Protein AF-A0A950WSG2-F1 (afdb_monomer)

Foldseek 3Di:
DDDDDDDDDDDDDDDDDDDDDDDDDDDDDDDDDDDDDDDDPDDDLPDDDPADWQKWWFQFWDDDPHATLAGGATDTFGFLFEEEEAEPFSLNPVVVVCQLLVVGATPDTFMDGPNHTCRVPHNVVSLVSQEFEDDPDQDFDQAAFLLVSLLVLLVVVDDDDPVCVVVVPPVVVVVSVVSSVLSCVLCVLLPNNVRRGPGNNVDDPLVSLSSSVSSRCSSLGQEYEAEASVPPDDLVSLVVVLVSVVSCCVPSSHTYYYYHPQLLSCLVRGSKYFYGYSNYTPDIGHSVCLVPDVSNVCSQQPDVVLVVVLVVVLVVPPPPPPPFAWFKWWFQFWFDDPPRTQAGGATDTFGFLFAEEEEEAVSLCLLVVVCQLLLNGATPDTFIDGSNHTCRPPHSLVVLLVFEFEQAPPDQADQQDFLQVLLLLLQPSDPDPVLSVVLLVVLCVLVVVCVVGRGPRLNPDDPLVNLSSSVSSRSSSVHSEYEYHASPPPDHPVSSVSSLVSVVCCSVVPSRTYYYYYLRLSSSLSRGQWYWYGYSNYTPDTGGSSVVVVCCVRVVCSSPVSPPPPDDDD

Secondary structure (DSSP, 8-state):
----------------------------------------PPPPTTS---PPEEEEEEEEEEEETTEEEEEEEEEEEETT-EEEEE-STTSSHHHHHHHHHTSS--SEEEEEETTEE-TTS-HHHHHHTTEEE--SS----TTSBHHHHHHHHHGGG----HHHHHTT-HHHHHHHHHHHHHHHHHHHHTT-GGGTTSBGGGS-HHHHHHHHHHHHHHT--SEEEEESTTTTS-HHHHHHHHHHHHHHHHHH--EEEEE-S-HHHHHHH-SEEEEEETTEEEEEE-HHHHHT-HHHHHHHH--HHHHHHHHHHHHTTTTSGGGSPEEEEEEEEEEEETTEEEEEEEEEEEETT-EEEEEE-TTSSHHHHHHHHTTSS--SEEEEEETTEE-TTS-HHHHHHTTEEEE-TT----TTSBHHHHHHHHTTT-SSHHHHHHHHHHHHHHSGGGGGGTTSBGGGS-HHHHHHHHHHHHHHT--SEEEEE-SSTT--HHHHHHHHHHHHHHHHHH--EEEEEES-HHHHTTT-SEEEEEETTEEEEEEEHHHHHT-HHHHHHHHHTTTSSSS---

Solvent-accessible surface area (backbone atoms only — not comparable to full-atom values): 31860 Å² total; per-residue (Å²): 137,82,86,87,85,84,87,83,84,90,87,90,84,86,89,84,89,85,89,82,86,89,90,86,78,87,88,90,83,87,85,91,85,79,92,76,91,74,83,84,75,76,80,76,85,84,64,81,78,91,48,62,65,39,36,40,34,42,38,32,17,29,72,56,102,86,46,64,46,24,54,54,27,65,48,77,40,36,57,58,36,34,34,27,46,40,54,50,67,72,12,30,66,68,59,51,53,30,43,74,52,42,80,38,81,72,77,41,62,48,42,28,47,70,88,37,76,44,78,90,38,51,41,71,56,40,37,74,73,14,46,29,70,59,61,89,66,88,86,70,59,46,89,30,26,46,39,50,45,25,37,59,40,37,51,80,78,60,88,77,55,76,68,48,59,74,67,64,37,72,68,50,57,53,50,53,52,50,43,55,52,52,24,51,52,40,36,49,74,72,69,40,64,96,44,36,82,39,41,45,69,79,50,53,69,54,57,46,51,50,50,52,52,34,27,44,54,45,59,62,29,55,35,37,37,37,53,41,83,57,65,92,41,54,72,74,55,45,65,51,45,56,64,47,53,52,49,46,31,73,75,70,54,31,13,34,43,34,36,57,86,54,59,56,59,44,54,73,63,29,61,33,35,40,30,27,45,79,11,26,72,70,48,71,35,35,47,69,56,47,73,69,31,64,67,56,51,28,69,68,50,52,47,75,63,57,55,42,53,36,48,54,61,49,68,74,58,78,85,61,77,87,77,54,58,61,40,38,41,33,41,43,31,22,32,56,60,93,91,45,74,44,31,55,53,30,65,49,79,40,41,62,58,37,32,32,24,41,34,38,42,91,83,11,33,68,68,53,54,56,33,32,76,45,33,75,38,68,64,78,41,57,49,36,24,51,66,84,40,81,41,58,88,42,53,38,69,62,46,36,70,73,18,47,29,71,37,53,52,100,57,67,76,56,45,87,35,26,40,47,56,44,37,52,62,27,20,66,83,50,92,46,74,64,59,31,50,53,26,45,58,57,40,37,73,68,41,64,73,48,73,84,37,36,81,41,44,41,65,76,50,53,69,51,56,44,52,50,48,33,50,44,13,42,48,26,50,60,35,51,33,41,34,35,33,49,80,59,74,91,36,43,57,73,52,46,51,54,50,47,54,39,54,49,46,43,33,74,76,64,54,34,12,36,39,39,31,37,75,57,60,54,62,45,45,56,76,25,58,32,28,36,34,28,51,81,12,27,69,78,41,77,48,43,17,68,60,53,70,72,32,60,75,62,52,36,42,58,68,33,61,79,65,63,86,80,79,86,80,133

Radius of gyration: 30.45 Å; Cα contacts (8 Å, |Δi|>4): 981; chains: 1; bounding box: 107×86×87 Å

pLDDT: mean 79.24, std 19.7, range [24.45, 96.81]

Structure (mmCIF, N/CA/C/O backbone):
data_AF-A0A950WSG2-F1
#
_entry.id   AF-A0A950WSG2-F1
#
loop_
_atom_site.group_PDB
_atom_site.id
_atom_site.type_symbol
_atom_site.label_atom_id
_atom_site.label_alt_id
_atom_site.label_comp_id
_atom_site.label_asym_id
_atom_site.label_entity_id
_atom_site.label_seq_id
_atom_site.pdbx_PDB_ins_code
_atom_site.Cartn_x
_atom_site.Cartn_y
_atom_site.Cartn_z
_atom_site.occupancy
_atom_site.B_iso_or_equiv
_atom_site.auth_seq_id
_atom_site.auth_comp_id
_atom_site.auth_asym_id
_atom_site.auth_atom_id
_atom_site.pdbx_PDB_model_num
ATOM 1 N N . MET A 1 1 ? -53.687 54.768 -12.952 1.00 39.19 1 MET A N 1
ATOM 2 C CA . MET A 1 1 ? -53.987 53.794 -14.026 1.00 39.19 1 MET A CA 1
ATOM 3 C C . MET A 1 1 ? -54.012 52.422 -13.361 1.00 39.19 1 MET A C 1
ATOM 5 O O . MET A 1 1 ? -52.966 51.978 -12.924 1.00 39.19 1 MET A O 1
ATOM 9 N N . ALA A 1 2 ? -55.168 51.981 -12.851 1.00 35.16 2 ALA A N 1
ATOM 10 C CA . ALA A 1 2 ? -56.225 51.233 -13.563 1.00 35.16 2 ALA A CA 1
ATOM 11 C C . ALA A 1 2 ? -55.741 49.812 -13.920 1.00 35.16 2 ALA A C 1
ATOM 13 O O . ALA A 1 2 ? -54.869 49.676 -14.766 1.00 35.16 2 ALA A O 1
ATOM 14 N N . ALA A 1 3 ? -56.124 48.806 -13.121 1.00 33.28 3 ALA A N 1
ATOM 15 C CA . ALA A 1 3 ? -57.214 47.832 -13.372 1.00 33.28 3 ALA A CA 1
ATOM 16 C C . ALA A 1 3 ? -56.578 46.496 -13.825 1.00 33.28 3 ALA A C 1
ATOM 18 O O . ALA A 1 3 ? -55.647 46.523 -14.612 1.00 33.28 3 ALA A O 1
ATOM 19 N N . GLY A 1 4 ? -56.888 45.305 -13.311 1.00 30.70 4 GLY A N 1
ATOM 20 C CA . GLY A 1 4 ? -58.175 44.707 -12.952 1.00 30.70 4 GLY A CA 1
ATOM 21 C C . GLY A 1 4 ? -58.324 43.435 -13.809 1.00 30.70 4 GLY A C 1
ATOM 22 O O . GLY A 1 4 ? -58.035 43.494 -15.000 1.00 30.70 4 GLY A O 1
ATOM 23 N N . GLY A 1 5 ? -58.733 42.294 -13.241 1.00 30.83 5 GLY A N 1
ATOM 24 C CA . GLY A 1 5 ? -59.056 41.113 -14.059 1.00 30.83 5 GLY A CA 1
ATOM 25 C C . GLY A 1 5 ? -59.082 39.774 -13.325 1.00 30.83 5 GLY A C 1
ATOM 26 O O . GLY A 1 5 ? -58.052 39.129 -13.171 1.00 30.83 5 GLY A O 1
ATOM 27 N N . GLU A 1 6 ? -60.280 39.378 -12.899 1.00 33.91 6 GLU A N 1
ATOM 28 C CA . GLU A 1 6 ? -60.665 38.117 -12.256 1.00 33.91 6 GLU A CA 1
ATOM 29 C C . GLU A 1 6 ? -60.532 36.848 -13.127 1.00 33.91 6 GLU A C 1
ATOM 31 O O . GLU A 1 6 ? -60.462 36.885 -14.353 1.00 33.91 6 GLU A O 1
ATOM 36 N N . ALA A 1 7 ? -60.571 35.707 -12.429 1.00 37.44 7 ALA A N 1
ATOM 37 C CA . ALA A 1 7 ? -60.629 34.329 -12.924 1.00 37.44 7 ALA A CA 1
ATOM 38 C C . ALA A 1 7 ? -61.920 33.966 -13.694 1.00 37.44 7 ALA A C 1
ATOM 40 O O . ALA A 1 7 ? -62.913 34.689 -13.644 1.00 37.44 7 ALA A O 1
ATOM 41 N N . PRO A 1 8 ? -61.970 32.744 -14.270 1.00 40.94 8 PRO A N 1
ATOM 42 C CA . PRO A 1 8 ? -63.026 31.822 -13.824 1.00 40.94 8 PRO A CA 1
ATOM 43 C C . PRO A 1 8 ? -62.622 30.325 -13.732 1.00 40.94 8 PRO A C 1
ATOM 45 O O . PRO A 1 8 ? -61.916 29.776 -14.571 1.00 40.94 8 PRO A O 1
ATOM 48 N N . LYS A 1 9 ? -63.161 29.634 -12.713 1.00 36.75 9 LYS A N 1
ATOM 49 C CA . LYS A 1 9 ? -63.524 28.184 -12.689 1.00 36.75 9 LYS A CA 1
ATOM 50 C C . LYS A 1 9 ? -64.912 28.028 -13.376 1.00 36.75 9 LYS A C 1
ATOM 52 O O . LYS A 1 9 ? -65.558 29.072 -13.464 1.00 36.75 9 LYS A O 1
ATOM 57 N N . PRO A 1 10 ? -65.485 26.843 -13.760 1.00 45.69 10 PRO A N 1
ATOM 58 C CA . PRO A 1 10 ? -65.477 25.558 -13.014 1.00 45.69 10 PRO A CA 1
ATOM 59 C C . PRO A 1 10 ? -65.674 24.237 -13.832 1.00 45.69 10 PRO A C 1
ATOM 61 O O . PRO A 1 10 ? -65.965 24.260 -15.020 1.00 45.69 10 PRO A O 1
ATOM 64 N N . LYS A 1 11 ? -65.618 23.058 -13.176 1.00 30.89 11 LYS A N 1
ATOM 65 C CA . LYS A 1 11 ? -66.777 22.141 -12.940 1.00 30.89 11 LYS A CA 1
ATOM 66 C C . LYS A 1 11 ? -66.366 20.748 -12.415 1.00 30.89 11 LYS A C 1
ATOM 68 O O . LYS A 1 11 ? -65.528 20.059 -12.980 1.00 30.89 11 LYS A O 1
ATOM 73 N N . ARG A 1 12 ? -67.031 20.349 -11.323 1.00 32.91 12 ARG A N 1
ATOM 74 C CA . ARG A 1 12 ? -67.113 18.998 -10.736 1.00 32.91 12 ARG A CA 1
ATOM 75 C C . ARG A 1 12 ? -68.116 18.139 -11.509 1.00 32.91 12 ARG A C 1
ATOM 77 O O . ARG A 1 12 ? -69.168 18.681 -11.831 1.00 32.91 12 ARG A O 1
ATOM 84 N N . VAL A 1 13 ? -67.901 16.818 -11.572 1.00 31.34 13 VAL A N 1
ATOM 85 C CA . VAL A 1 13 ? -68.960 15.792 -11.420 1.00 31.34 13 VAL A CA 1
ATOM 86 C C . VAL A 1 13 ? -68.360 14.512 -10.799 1.00 31.34 13 VAL A C 1
ATOM 88 O O . VAL A 1 13 ? -67.409 13.952 -11.325 1.00 31.34 13 VAL A O 1
ATOM 91 N N . ALA A 1 14 ? -68.933 14.057 -9.681 1.00 32.66 14 ALA A N 1
ATOM 92 C CA . ALA A 1 14 ? -68.933 12.663 -9.193 1.00 32.66 14 ALA A CA 1
ATOM 93 C C . ALA A 1 14 ? -70.354 12.098 -9.460 1.00 32.66 14 ALA A C 1
ATOM 95 O O . ALA A 1 14 ? -71.251 12.934 -9.614 1.00 32.66 14 ALA A O 1
ATOM 96 N N . PRO A 1 15 ? -70.647 10.773 -9.506 1.00 42.78 15 PRO A N 1
ATOM 97 C CA . PRO A 1 15 ? -70.585 9.849 -8.348 1.00 42.78 15 PRO A CA 1
ATOM 98 C C . PRO A 1 15 ? -70.203 8.388 -8.766 1.00 42.78 15 PRO A C 1
ATOM 100 O O . PRO A 1 15 ? -69.981 8.132 -9.937 1.00 42.78 15 PRO A O 1
ATOM 103 N N . ARG A 1 16 ? -70.049 7.351 -7.923 1.00 29.67 16 ARG A N 1
ATOM 104 C CA . ARG A 1 16 ? -71.086 6.666 -7.126 1.00 29.67 16 ARG A CA 1
ATOM 105 C C . ARG A 1 16 ? -70.461 5.495 -6.337 1.00 29.67 16 ARG A C 1
ATOM 107 O O . ARG A 1 16 ? -69.604 4.781 -6.839 1.00 29.67 16 ARG A O 1
ATOM 114 N N . ARG A 1 17 ? -70.944 5.306 -5.106 1.00 31.84 17 ARG A N 1
ATOM 115 C CA . ARG A 1 17 ? -70.666 4.189 -4.183 1.00 31.84 17 ARG A CA 1
ATOM 116 C C . ARG A 1 17 ? -71.232 2.856 -4.693 1.00 31.84 17 ARG A C 1
ATOM 118 O O . ARG A 1 17 ? -72.341 2.866 -5.218 1.00 31.84 17 ARG A O 1
ATOM 125 N N . GLN A 1 18 ? -70.619 1.737 -4.297 1.00 32.12 18 GLN A N 1
ATOM 126 C CA . GLN A 1 18 ? -71.363 0.578 -3.785 1.00 32.12 18 GLN A CA 1
ATOM 127 C C . GLN A 1 18 ? -70.584 -0.149 -2.678 1.00 32.12 18 GLN A C 1
ATOM 129 O O . GLN A 1 18 ? -69.376 -0.344 -2.759 1.00 32.12 18 GLN A O 1
ATOM 134 N N . ARG A 1 19 ? -71.323 -0.459 -1.607 1.00 32.12 19 ARG A N 1
ATOM 135 C CA . ARG A 1 19 ? -70.938 -1.226 -0.417 1.00 32.12 19 ARG A CA 1
ATOM 136 C C . ARG A 1 19 ? -71.024 -2.726 -0.714 1.00 32.12 19 ARG A C 1
ATOM 138 O O . ARG A 1 19 ? -71.943 -3.140 -1.410 1.00 32.12 19 ARG A O 1
ATOM 145 N N . GLY A 1 20 ? -70.175 -3.511 -0.061 1.00 28.97 20 GLY A N 1
ATOM 146 C CA . GLY A 1 20 ? -70.319 -4.957 0.103 1.00 28.97 20 GLY A CA 1
ATOM 147 C C . GLY A 1 20 ? -69.351 -5.435 1.182 1.00 28.97 20 GLY A C 1
ATOM 148 O O . GLY A 1 20 ? -68.147 -5.436 0.971 1.00 28.97 20 GLY A O 1
ATOM 149 N N . GLU A 1 21 ? -69.887 -5.721 2.361 1.00 33.12 21 GLU A N 1
ATOM 150 C CA . GLU A 1 21 ? -69.183 -6.110 3.590 1.00 33.12 21 GLU A CA 1
ATOM 151 C C . GLU A 1 21 ? -69.067 -7.668 3.669 1.00 33.12 21 GLU A C 1
ATOM 153 O O . GLU A 1 21 ? -69.321 -8.334 2.667 1.00 33.12 21 GLU A O 1
ATOM 158 N N . PRO A 1 22 ? -68.636 -8.297 4.781 1.00 42.66 22 PRO A N 1
ATOM 159 C CA . PRO A 1 22 ? -67.383 -9.044 4.901 1.00 42.66 22 PRO A CA 1
ATOM 160 C C . PRO A 1 22 ? -67.563 -10.576 4.990 1.00 42.66 22 PRO A C 1
ATOM 162 O O . PRO A 1 22 ? -68.631 -11.074 5.334 1.00 42.66 22 PRO A O 1
ATOM 165 N N . LEU A 1 23 ? -66.479 -11.345 4.82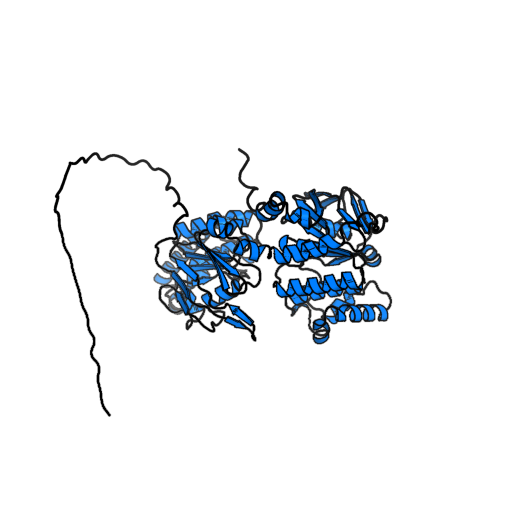0 1.00 29.75 23 LEU A N 1
ATOM 166 C CA . LEU A 1 23 ? -66.443 -12.754 5.237 1.00 29.75 23 LEU A CA 1
ATOM 167 C C . LEU A 1 23 ? -65.266 -13.037 6.172 1.00 29.75 23 LEU A C 1
ATOM 169 O O . LEU A 1 23 ? -64.093 -12.880 5.848 1.00 29.75 23 LEU A O 1
ATOM 173 N N . ARG A 1 24 ? -65.655 -13.450 7.376 1.00 29.34 24 ARG A N 1
ATOM 174 C CA . ARG A 1 24 ? -64.855 -13.815 8.538 1.00 29.34 24 ARG A CA 1
ATOM 175 C C . ARG A 1 24 ? -64.870 -15.344 8.642 1.00 29.34 24 ARG A C 1
ATOM 177 O O . ARG A 1 24 ? -65.949 -15.924 8.692 1.00 29.34 24 ARG A O 1
ATOM 184 N N . ALA A 1 25 ? -63.715 -15.989 8.780 1.00 28.30 25 ALA A N 1
ATOM 185 C CA . ALA A 1 25 ? -63.602 -17.349 9.325 1.00 28.30 25 ALA A CA 1
ATOM 186 C C . ALA A 1 25 ? -62.263 -17.455 10.080 1.00 28.30 25 ALA A C 1
ATOM 188 O O . ALA A 1 25 ? -61.205 -17.283 9.491 1.00 28.30 25 ALA A O 1
ATOM 189 N N . LYS A 1 26 ? -62.290 -17.424 11.424 1.00 28.38 26 LYS A N 1
ATOM 190 C CA . LYS A 1 26 ? -62.105 -18.595 12.318 1.00 28.38 26 LYS A CA 1
ATOM 191 C C . LYS A 1 26 ? -60.790 -19.329 11.992 1.00 28.38 26 LYS A C 1
ATOM 193 O O . LYS A 1 26 ? -60.706 -19.994 10.978 1.00 28.38 26 LYS A O 1
ATOM 198 N N . GLY A 1 27 ? -59.708 -19.225 12.759 1.00 26.64 27 GLY A N 1
ATOM 199 C CA . GLY A 1 27 ? -59.601 -19.396 14.205 1.00 26.64 27 GLY A CA 1
ATOM 200 C C . GLY A 1 27 ? -58.920 -20.739 14.489 1.00 26.64 27 GLY A C 1
ATOM 201 O O . GLY A 1 27 ? -59.564 -21.769 14.338 1.00 26.64 27 GLY A O 1
ATOM 202 N N . ARG A 1 28 ? -57.638 -20.729 14.892 1.00 26.25 28 ARG A N 1
ATOM 203 C CA . ARG A 1 28 ? -56.980 -21.824 15.635 1.00 26.25 28 ARG A CA 1
ATOM 204 C C . ARG A 1 28 ? -55.615 -21.387 16.199 1.00 26.25 28 ARG A C 1
ATOM 206 O O . ARG A 1 28 ? -54.650 -21.184 15.477 1.00 26.25 28 ARG A O 1
ATOM 213 N N . ARG A 1 29 ? -55.559 -21.279 17.523 1.00 24.45 29 ARG A N 1
ATOM 214 C CA . ARG A 1 29 ? -54.412 -21.540 18.418 1.00 24.45 29 ARG A CA 1
ATOM 215 C C . ARG A 1 29 ? -54.980 -22.425 19.550 1.00 24.45 29 ARG A C 1
ATOM 217 O O . ARG A 1 29 ? -56.203 -22.381 19.709 1.00 24.45 29 ARG A O 1
ATOM 224 N N . PRO A 1 30 ? -54.195 -23.156 20.368 1.00 38.09 30 PRO A N 1
ATOM 225 C CA . PRO A 1 30 ? -52.726 -23.184 20.492 1.00 38.09 30 PRO A CA 1
ATOM 226 C C . PRO A 1 30 ? -52.121 -24.610 20.594 1.00 38.09 30 PRO A C 1
ATOM 228 O O . PRO A 1 30 ? -52.834 -25.549 20.914 1.00 38.09 30 PRO A O 1
ATOM 231 N N . THR A 1 31 ? -50.791 -24.749 20.503 1.00 25.77 31 THR A N 1
ATOM 232 C CA . THR A 1 31 ? -50.030 -25.707 21.342 1.00 25.77 31 THR A CA 1
ATOM 233 C C . THR A 1 31 ? -48.605 -25.200 21.586 1.00 25.77 31 THR A C 1
ATOM 235 O O . THR A 1 31 ? -47.900 -24.829 20.652 1.00 25.77 31 THR A O 1
ATOM 238 N N . LYS A 1 32 ? -48.206 -25.158 22.865 1.00 30.59 32 LYS A N 1
ATOM 239 C CA . LYS A 1 32 ? -46.846 -24.893 23.372 1.00 30.59 32 LYS A CA 1
ATOM 240 C C . LYS A 1 32 ? -46.017 -26.190 23.405 1.00 30.59 32 LYS A C 1
ATOM 242 O O . LYS A 1 32 ? -46.599 -27.243 23.650 1.00 30.59 32 LYS A O 1
ATOM 247 N N . ARG A 1 33 ? -44.681 -26.017 23.362 1.00 24.72 33 ARG A N 1
ATOM 248 C CA . ARG A 1 33 ? -43.523 -26.943 23.544 1.00 24.72 33 ARG A CA 1
ATOM 249 C C . ARG A 1 33 ? -42.781 -27.178 22.221 1.00 24.72 33 ARG A C 1
ATOM 251 O O . ARG A 1 33 ? -43.433 -27.408 21.221 1.00 24.72 33 ARG A O 1
ATOM 258 N N . ALA A 1 34 ? -41.455 -27.145 22.127 1.00 24.73 34 ALA A N 1
ATOM 259 C CA . ALA A 1 34 ? -40.374 -26.937 23.088 1.00 24.73 34 ALA A CA 1
ATOM 260 C C . ALA A 1 34 ? -39.130 -26.430 22.327 1.00 24.73 34 ALA A C 1
ATOM 262 O O . ALA A 1 34 ? -39.083 -26.481 21.102 1.00 24.73 34 ALA A O 1
ATOM 263 N N . ALA A 1 35 ? -38.149 -25.927 23.074 1.00 31.09 35 ALA A N 1
ATOM 264 C CA . ALA A 1 35 ? -36.848 -25.493 22.589 1.00 31.09 35 ALA A CA 1
ATOM 265 C C . ALA A 1 35 ? -36.059 -26.616 21.889 1.00 31.09 35 ALA A C 1
ATOM 267 O O . ALA A 1 35 ? -35.999 -27.730 22.401 1.00 31.09 35 ALA A O 1
ATOM 268 N N . ALA A 1 36 ? -35.397 -26.274 20.783 1.00 24.78 36 ALA A N 1
ATOM 269 C CA . ALA A 1 36 ? -34.139 -26.866 20.327 1.00 24.78 36 ALA A CA 1
ATOM 270 C C . ALA A 1 36 ? -33.513 -25.902 19.305 1.00 24.78 36 ALA A C 1
ATOM 272 O O . ALA A 1 36 ? -34.197 -25.428 18.400 1.00 24.78 36 ALA A O 1
ATOM 273 N N . GLY A 1 37 ? -32.247 -25.545 19.521 1.00 35.16 37 GLY A N 1
ATOM 274 C CA . GLY A 1 37 ? -31.520 -24.558 18.729 1.00 35.16 37 GLY A CA 1
ATOM 275 C C . GLY A 1 37 ? -31.373 -24.949 17.260 1.00 35.16 37 GLY A C 1
ATOM 276 O O . GLY A 1 37 ? -31.160 -26.111 16.928 1.00 35.16 37 GLY A O 1
ATOM 277 N N . ALA A 1 38 ? -31.447 -23.946 16.392 1.00 26.19 38 ALA A N 1
ATOM 278 C CA . ALA A 1 38 ? -31.019 -24.033 15.007 1.00 26.19 38 ALA A CA 1
ATOM 279 C C . ALA A 1 38 ? -30.392 -22.688 14.631 1.00 26.19 38 ALA A C 1
ATOM 281 O O . ALA A 1 38 ? -30.899 -21.633 15.015 1.00 26.19 38 ALA A O 1
ATOM 282 N N . LEU A 1 39 ? -29.242 -22.770 13.964 1.00 28.72 39 LEU A N 1
ATOM 283 C CA . LEU A 1 39 ? -28.357 -21.670 13.616 1.00 28.72 39 LEU A CA 1
ATOM 284 C C . LEU A 1 39 ? -29.118 -20.452 13.082 1.00 28.72 39 LEU A C 1
ATOM 286 O O . LEU A 1 39 ? -29.983 -20.563 12.214 1.00 28.72 39 LEU A O 1
ATOM 290 N N . ARG A 1 40 ? -28.748 -19.279 13.597 1.00 27.72 40 ARG A N 1
ATOM 291 C CA . ARG A 1 40 ? -29.220 -17.983 13.120 1.00 27.72 40 ARG A CA 1
ATOM 292 C C . ARG A 1 40 ? -28.728 -17.817 11.680 1.00 27.72 40 ARG A C 1
ATOM 294 O O . ARG A 1 40 ? -27.551 -17.574 11.446 1.00 27.72 40 ARG A O 1
ATOM 301 N N . THR A 1 41 ? -29.628 -18.016 10.725 1.00 28.84 41 THR A N 1
ATOM 302 C CA . THR A 1 41 ? -29.413 -17.719 9.309 1.00 28.84 41 THR A CA 1
ATOM 303 C C . THR A 1 41 ? -28.998 -16.256 9.172 1.00 28.84 41 THR A C 1
ATOM 305 O O . THR A 1 41 ? -29.724 -15.370 9.635 1.00 28.84 41 THR A O 1
ATOM 308 N N . LEU A 1 42 ? -27.825 -16.017 8.581 1.00 30.45 42 LEU A N 1
ATOM 309 C CA . LEU A 1 42 ? -27.331 -14.683 8.242 1.00 30.45 42 LEU A CA 1
ATOM 310 C C . LEU A 1 42 ? -28.380 -13.945 7.383 1.00 30.45 42 LEU A C 1
ATOM 312 O O . LEU A 1 42 ? -29.020 -14.584 6.542 1.00 30.45 42 LEU A O 1
ATOM 316 N N . PRO A 1 43 ? -28.597 -12.634 7.595 1.00 35.69 43 PRO A N 1
ATOM 317 C CA . PRO A 1 43 ? -29.546 -11.876 6.796 1.00 35.69 43 PRO A CA 1
ATOM 318 C C . PRO A 1 43 ? -29.121 -11.870 5.323 1.00 35.69 43 PRO A C 1
ATOM 320 O O . PRO A 1 43 ? -27.957 -11.656 4.995 1.00 35.69 43 PRO A O 1
ATOM 323 N N . THR A 1 44 ? -30.083 -12.101 4.435 1.00 35.69 44 THR A N 1
ATOM 324 C CA . THR A 1 44 ? -29.935 -11.953 2.984 1.00 35.69 44 THR A CA 1
ATOM 325 C C . THR A 1 44 ? -29.557 -10.502 2.656 1.00 35.69 44 THR A C 1
ATOM 327 O O . THR A 1 44 ? -30.344 -9.596 2.945 1.00 35.69 44 THR A O 1
ATOM 330 N N . LYS A 1 45 ? -28.364 -10.293 2.076 1.00 48.38 45 LYS A N 1
ATOM 331 C CA . LYS A 1 45 ? -27.734 -9.003 1.712 1.00 48.38 45 LYS A CA 1
ATOM 332 C C . LYS A 1 45 ? -28.451 -8.241 0.568 1.00 48.38 45 LYS A C 1
ATOM 334 O O . LYS A 1 45 ? -27.796 -7.666 -0.287 1.00 48.38 45 LYS A O 1
ATOM 339 N N . ASP A 1 46 ? -29.783 -8.198 0.544 1.00 46.44 46 ASP A N 1
ATOM 340 C CA . ASP A 1 46 ? -30.543 -7.456 -0.485 1.00 46.44 46 ASP A CA 1
ATOM 341 C C . ASP A 1 46 ? -31.070 -6.094 -0.002 1.00 46.44 46 ASP A C 1
ATOM 343 O O . ASP A 1 46 ? -31.582 -5.303 -0.794 1.00 46.44 46 ASP A O 1
ATOM 347 N N . LYS A 1 47 ? -30.976 -5.784 1.300 1.00 59.81 47 LYS A N 1
ATOM 348 C CA . LYS A 1 47 ? -31.445 -4.507 1.860 1.00 59.81 47 LYS A CA 1
ATOM 349 C C . LYS A 1 47 ? -30.458 -3.947 2.871 1.00 59.81 47 LYS A C 1
ATOM 351 O O . LYS A 1 47 ? -30.064 -4.639 3.807 1.00 59.81 47 LYS A O 1
ATOM 356 N N . ARG A 1 48 ? -30.114 -2.672 2.686 1.00 80.12 48 ARG A N 1
ATOM 357 C CA . ARG A 1 48 ? -29.362 -1.875 3.657 1.00 80.12 48 ARG A CA 1
ATOM 358 C C . ARG A 1 48 ? -30.123 -1.818 4.984 1.00 80.12 48 ARG A C 1
ATOM 360 O O . ARG A 1 48 ? -31.353 -1.811 4.979 1.00 80.12 48 ARG A O 1
ATOM 367 N N . THR A 1 49 ? -29.413 -1.809 6.110 1.00 74.88 49 THR A N 1
ATOM 368 C CA . THR A 1 49 ? -30.050 -1.828 7.434 1.00 74.88 49 THR A CA 1
ATOM 369 C C . THR A 1 49 ? -30.917 -0.579 7.652 1.00 74.88 49 THR A C 1
ATOM 371 O O . THR A 1 49 ? -30.565 0.519 7.226 1.00 74.88 49 THR A O 1
ATOM 374 N N . ASP A 1 50 ? -32.037 -0.721 8.367 1.00 82.06 50 ASP A N 1
ATOM 375 C CA . ASP A 1 50 ? -32.870 0.418 8.803 1.00 82.06 50 ASP A CA 1
ATOM 376 C C . ASP A 1 50 ? -32.344 1.060 10.107 1.00 82.06 50 ASP A C 1
ATOM 378 O O . ASP A 1 50 ? -33.028 1.865 10.742 1.00 82.06 50 ASP A O 1
ATOM 382 N N . ALA A 1 51 ? -31.131 0.694 10.538 1.00 87.38 51 ALA A N 1
ATOM 383 C CA . ALA A 1 51 ? -30.533 1.172 11.778 1.00 87.38 51 ALA A CA 1
ATOM 384 C C . ALA A 1 51 ? -30.245 2.690 11.725 1.00 87.38 51 ALA A C 1
ATOM 386 O O . ALA A 1 51 ? -30.078 3.247 10.632 1.00 87.38 51 ALA A O 1
ATOM 387 N N . PRO A 1 52 ? -30.185 3.385 12.877 1.00 90.31 52 PRO A N 1
ATOM 388 C CA . PRO A 1 52 ? -29.882 4.813 12.926 1.00 90.31 52 PRO A CA 1
ATOM 389 C C . PRO A 1 52 ? -28.545 5.154 12.259 1.00 90.31 52 PRO A C 1
ATOM 391 O O . PRO A 1 52 ? -27.602 4.365 12.286 1.00 90.31 52 PRO A O 1
ATOM 394 N N . VAL A 1 53 ? -28.450 6.350 11.677 1.00 92.56 53 VAL A N 1
ATOM 395 C CA . VAL A 1 53 ? -27.199 6.852 11.093 1.00 92.56 53 VAL A CA 1
ATOM 396 C C . VAL A 1 53 ? -26.250 7.270 12.218 1.00 92.56 53 VAL A C 1
ATOM 398 O O . VAL A 1 53 ? -26.588 8.121 13.042 1.00 92.56 53 VAL A O 1
ATOM 401 N N . VAL A 1 54 ? -25.062 6.669 12.244 1.00 93.88 54 VAL A N 1
ATOM 402 C CA . VAL A 1 54 ? -23.981 6.999 13.183 1.00 93.88 54 VAL A CA 1
ATOM 403 C C . VAL A 1 54 ? -23.081 8.081 12.603 1.00 93.88 54 VAL A C 1
ATOM 405 O O . VAL A 1 54 ? -22.733 9.002 13.332 1.00 93.88 54 VAL A O 1
ATOM 408 N N . LEU A 1 55 ? -22.749 8.011 11.312 1.00 96.31 55 LEU A N 1
ATOM 409 C CA . LEU A 1 55 ? -21.951 9.017 10.608 1.00 96.31 55 LEU A CA 1
ATOM 410 C C . LEU A 1 55 ? -22.688 9.482 9.353 1.00 96.31 55 LEU A C 1
ATOM 412 O O . LEU A 1 55 ? -23.144 8.654 8.565 1.00 96.31 55 LEU A O 1
ATOM 416 N N . SER A 1 56 ? -22.752 10.795 9.153 1.00 96.19 56 SER A N 1
ATOM 417 C CA . SER A 1 56 ? -23.233 11.418 7.925 1.00 96.19 56 SER A CA 1
ATOM 418 C C . SER A 1 56 ? -22.242 12.469 7.441 1.00 96.19 56 SER A C 1
ATOM 420 O O . SER A 1 56 ? -21.979 13.453 8.128 1.00 96.19 56 SER A O 1
ATOM 422 N N . CYS A 1 57 ? -21.716 12.253 6.246 1.00 96.75 57 CYS A N 1
ATOM 423 C CA . CYS A 1 57 ? -20.969 13.205 5.444 1.00 96.75 57 CYS A CA 1
ATOM 424 C C . CYS A 1 57 ? -21.898 13.672 4.323 1.00 96.75 57 CYS A C 1
ATOM 426 O O . CYS A 1 57 ? -22.400 12.826 3.586 1.00 96.75 57 CYS A O 1
ATOM 428 N N . MET A 1 58 ? -22.143 14.978 4.222 1.00 96.25 58 MET A N 1
ATOM 429 C CA . MET A 1 58 ? -22.981 15.560 3.170 1.00 96.25 58 MET A CA 1
ATOM 430 C C . MET A 1 58 ? -22.226 16.684 2.464 1.00 96.25 58 MET A C 1
ATOM 432 O O . MET A 1 58 ? -21.868 17.674 3.112 1.00 96.25 58 MET A O 1
ATOM 436 N N . GLY A 1 59 ? -22.000 16.548 1.159 1.00 93.50 59 GLY A N 1
ATOM 437 C CA . GLY A 1 59 ? -21.346 17.540 0.312 1.00 93.50 59 GLY A CA 1
ATOM 438 C C . GLY A 1 59 ? -19.918 17.877 0.745 1.00 93.50 59 GLY A C 1
ATOM 439 O O . GLY A 1 59 ? -19.513 19.035 0.656 1.00 93.50 59 GLY A O 1
ATOM 440 N N . VAL A 1 60 ? -19.166 16.911 1.282 1.00 95.69 60 VAL A N 1
ATOM 441 C CA . VAL A 1 60 ? -17.828 17.160 1.837 1.00 95.69 60 VAL A CA 1
ATOM 442 C C . VAL A 1 60 ? -16.849 17.518 0.720 1.00 95.69 60 VAL A C 1
ATOM 444 O O . VAL A 1 60 ? -16.564 16.715 -0.165 1.00 95.69 60 VAL A O 1
ATOM 447 N N . SER A 1 61 ? -16.295 18.725 0.808 1.00 93.19 61 SER A N 1
ATOM 448 C CA . SER A 1 61 ? -15.412 19.312 -0.198 1.00 93.19 61 SER A CA 1
ATOM 449 C C . SER A 1 61 ? -14.078 19.759 0.409 1.00 93.19 61 SER A C 1
ATOM 451 O O . SER A 1 61 ? -14.046 20.457 1.425 1.00 93.19 61 SER A O 1
ATOM 453 N N . VAL A 1 62 ? -12.960 19.405 -0.234 1.00 91.62 62 VAL A N 1
ATOM 454 C CA . VAL A 1 62 ? -11.584 19.723 0.203 1.00 91.62 62 VAL A CA 1
ATOM 455 C C . VAL A 1 62 ? -10.745 20.174 -0.987 1.00 91.62 62 VAL A C 1
ATOM 457 O O . VAL A 1 62 ? -10.795 19.572 -2.060 1.00 91.62 62 VAL A O 1
ATOM 460 N N . ARG A 1 63 ? -9.935 21.223 -0.797 1.00 83.38 63 ARG A N 1
ATOM 461 C CA . ARG A 1 63 ? -9.050 21.771 -1.835 1.00 83.38 63 ARG A CA 1
ATOM 462 C C . ARG A 1 63 ? -7.618 21.941 -1.330 1.00 83.38 63 ARG A C 1
ATOM 464 O O . ARG A 1 63 ? -7.416 22.484 -0.249 1.00 83.38 63 ARG A O 1
ATOM 471 N N . PHE A 1 64 ? -6.639 21.573 -2.156 1.00 77.69 64 PHE A N 1
ATOM 472 C CA . PHE A 1 64 ? -5.210 21.803 -1.917 1.00 77.69 64 PHE A CA 1
ATOM 473 C C . PHE A 1 64 ? -4.602 22.590 -3.074 1.00 77.69 64 PHE A C 1
ATOM 475 O O . PHE A 1 64 ? -4.568 22.098 -4.198 1.00 77.69 64 PHE A O 1
ATOM 482 N N . GLY A 1 65 ? -4.129 23.815 -2.822 1.00 59.12 65 GLY A N 1
ATOM 483 C CA . GLY A 1 65 ? -3.355 24.588 -3.807 1.00 59.12 65 GLY A CA 1
ATOM 484 C C . GLY A 1 65 ? -4.018 24.770 -5.185 1.00 59.12 65 GLY A C 1
ATOM 485 O O . GLY A 1 65 ? -3.310 24.955 -6.167 1.00 59.12 65 GLY A O 1
ATOM 486 N N . GLY A 1 66 ? -5.353 24.683 -5.268 1.00 64.06 66 GLY A N 1
ATOM 487 C CA . GLY A 1 66 ? -6.137 24.753 -6.512 1.00 64.06 66 GLY A CA 1
ATOM 488 C C . GLY A 1 66 ? -6.738 23.423 -6.993 1.00 64.06 66 GLY A C 1
ATOM 489 O O . GLY A 1 66 ? -7.688 23.449 -7.770 1.00 64.06 66 GLY A O 1
ATOM 490 N N . LEU A 1 67 ? -6.264 22.277 -6.497 1.00 71.12 67 LEU A N 1
ATOM 491 C CA . LEU A 1 67 ? -6.805 20.950 -6.805 1.00 71.12 67 LEU A CA 1
ATOM 492 C C . LEU A 1 67 ? -7.958 20.602 -5.853 1.00 71.12 67 LEU A C 1
ATOM 494 O O . LEU A 1 67 ? -7.796 20.686 -4.634 1.00 71.12 67 LEU A O 1
ATOM 498 N N . ALA A 1 68 ? -9.112 20.196 -6.388 1.00 79.06 68 ALA A N 1
ATOM 499 C CA . ALA A 1 68 ? -10.197 19.628 -5.590 1.00 79.06 68 ALA A CA 1
ATOM 500 C C . ALA A 1 68 ? -9.867 18.165 -5.261 1.00 79.06 68 ALA A C 1
ATOM 502 O O . ALA A 1 68 ? -9.888 17.317 -6.145 1.00 79.06 68 ALA A O 1
ATOM 503 N N . ALA A 1 69 ? -9.519 17.888 -4.003 1.00 82.12 69 ALA A N 1
ATOM 504 C CA . ALA A 1 69 ? -9.248 16.527 -3.533 1.00 82.12 69 ALA A CA 1
ATOM 505 C C . ALA A 1 69 ? -10.527 15.776 -3.156 1.00 82.12 69 ALA A C 1
ATOM 507 O O . ALA A 1 69 ? -10.577 14.559 -3.291 1.00 82.12 69 ALA A O 1
ATOM 508 N N . LEU A 1 70 ? -11.545 16.506 -2.694 1.00 91.50 70 LEU A N 1
ATOM 509 C CA . LEU A 1 70 ? -12.913 16.021 -2.534 1.00 91.50 70 LEU A CA 1
ATOM 510 C C . LEU A 1 70 ? -13.859 17.085 -3.089 1.00 91.50 70 LEU A C 1
ATOM 512 O O . LEU A 1 70 ? -13.659 18.276 -2.825 1.00 91.50 70 LEU A O 1
ATOM 516 N N . ALA A 1 71 ? -14.863 16.660 -3.846 1.00 91.06 71 ALA A N 1
ATOM 517 C CA . ALA A 1 71 ? -15.880 17.515 -4.435 1.00 91.06 71 ALA A CA 1
ATOM 518 C C . ALA A 1 71 ? -17.262 16.933 -4.126 1.00 91.06 71 ALA A C 1
ATOM 520 O O . ALA A 1 71 ? -17.684 15.958 -4.735 1.00 91.06 71 ALA A O 1
ATOM 521 N N . ASP A 1 72 ? -17.934 17.544 -3.154 1.00 91.69 72 ASP A N 1
ATOM 522 C CA . ASP A 1 72 ? -19.305 17.237 -2.746 1.00 91.69 72 ASP A CA 1
ATOM 523 C C . ASP A 1 72 ? -19.543 15.753 -2.415 1.00 91.69 72 ASP A C 1
ATOM 525 O O . ASP A 1 72 ? -20.516 15.146 -2.850 1.00 91.69 72 ASP A O 1
ATOM 529 N N . VAL A 1 73 ? -18.641 15.168 -1.619 1.00 95.00 73 VAL A N 1
ATOM 530 C CA . VAL A 1 73 ? -18.714 13.750 -1.248 1.00 95.00 73 VAL A CA 1
ATOM 531 C C . VAL A 1 73 ? -19.771 13.496 -0.175 1.00 95.00 73 VAL A C 1
ATOM 533 O O . VAL A 1 73 ? -19.728 14.081 0.914 1.00 95.00 73 VAL A O 1
ATOM 536 N N . ASP A 1 74 ? -20.665 12.557 -0.469 1.00 95.06 74 ASP A N 1
ATOM 537 C CA . ASP A 1 74 ? -21.727 12.070 0.405 1.00 95.06 74 ASP A CA 1
ATOM 538 C C . ASP A 1 74 ? -21.406 10.660 0.917 1.00 95.06 74 ASP A C 1
ATOM 540 O O . ASP A 1 74 ? -21.012 9.769 0.165 1.00 95.06 74 ASP A O 1
ATOM 544 N N . LEU A 1 75 ? -21.578 10.422 2.216 1.00 95.56 75 LEU A N 1
ATOM 545 C CA . LEU A 1 75 ? -21.424 9.092 2.804 1.00 95.56 75 LEU A CA 1
ATOM 546 C C . LEU A 1 75 ? -22.237 8.978 4.089 1.00 95.56 75 LEU A C 1
ATOM 548 O O . LEU A 1 75 ? -22.169 9.822 4.977 1.00 95.56 75 LEU A O 1
ATOM 552 N N . LEU A 1 76 ? -22.973 7.881 4.219 1.00 95.12 76 LEU A N 1
ATOM 553 C CA . LEU A 1 76 ? -23.711 7.510 5.425 1.00 95.12 76 LEU A CA 1
ATOM 554 C C . LEU A 1 76 ? -23.193 6.183 5.975 1.00 95.12 76 LEU A C 1
ATOM 556 O O . LEU A 1 76 ? -22.989 5.249 5.197 1.00 95.12 76 LEU A O 1
ATOM 560 N N . VAL A 1 77 ? -23.074 6.075 7.297 1.00 95.38 77 VAL A N 1
ATOM 561 C CA . VAL A 1 77 ? -22.768 4.829 8.021 1.00 95.38 77 VAL A CA 1
ATOM 562 C C . VAL A 1 77 ? -23.831 4.611 9.087 1.00 95.38 77 VAL A C 1
ATOM 564 O O . VAL A 1 77 ? -24.096 5.516 9.886 1.00 95.38 77 VAL A O 1
ATOM 567 N N . ARG A 1 78 ? -24.451 3.429 9.107 1.00 94.00 78 ARG A N 1
ATOM 568 C CA . ARG A 1 78 ? -25.499 3.074 10.076 1.00 94.00 78 ARG A CA 1
ATOM 569 C C . ARG A 1 78 ? -24.964 2.214 11.212 1.00 94.00 78 ARG A C 1
ATOM 571 O O . ARG A 1 78 ? -23.948 1.547 11.078 1.00 94.00 78 ARG A O 1
ATOM 578 N N . GLU A 1 79 ? -25.657 2.246 12.343 1.00 92.50 79 GLU A N 1
ATOM 579 C CA . GLU A 1 79 ? -25.253 1.525 13.550 1.00 92.50 79 GLU A CA 1
ATOM 580 C C . GLU A 1 79 ? -25.106 0.018 13.293 1.00 92.50 79 GLU A C 1
ATOM 582 O O . GLU A 1 79 ? -26.015 -0.628 12.765 1.00 92.50 79 GLU A O 1
ATOM 587 N N . GLY A 1 80 ? -23.943 -0.529 13.658 1.00 89.88 80 GLY A N 1
ATOM 588 C CA . GLY A 1 80 ? -23.599 -1.942 13.480 1.00 89.88 80 GLY A CA 1
ATOM 589 C C . GLY A 1 80 ? -23.295 -2.356 12.035 1.00 89.88 80 GLY A C 1
ATOM 590 O O . GLY A 1 80 ? -23.138 -3.547 11.779 1.00 89.88 80 GLY A O 1
ATOM 591 N N . GLU A 1 81 ? -23.218 -1.411 11.096 1.00 91.75 81 GLU A N 1
ATOM 592 C CA . GLU A 1 81 ? -22.830 -1.649 9.700 1.00 91.75 81 GLU A CA 1
ATOM 593 C C . GLU A 1 81 ? -21.295 -1.702 9.573 1.00 91.75 81 GLU A C 1
ATOM 595 O O . GLU A 1 81 ? -20.576 -0.933 10.222 1.00 91.75 81 GLU A O 1
ATOM 600 N N . ILE A 1 82 ? -20.787 -2.596 8.722 1.00 94.38 82 ILE A N 1
ATOM 601 C CA . ILE A 1 82 ? -19.429 -2.519 8.174 1.00 94.38 82 ILE A CA 1
ATOM 602 C C . ILE A 1 82 ? -19.524 -1.855 6.805 1.00 94.38 82 ILE A C 1
ATOM 604 O O . ILE A 1 82 ? -20.002 -2.456 5.841 1.00 94.38 82 ILE A O 1
ATOM 608 N N . VAL A 1 83 ? -19.053 -0.618 6.711 1.00 95.75 83 VAL A N 1
ATOM 609 C CA . VAL A 1 83 ? -19.016 0.145 5.466 1.00 95.75 83 VAL A CA 1
ATOM 610 C C . VAL A 1 83 ? -17.609 0.110 4.884 1.00 95.75 83 VAL A C 1
ATOM 612 O O . VAL A 1 83 ? -16.644 0.480 5.550 1.00 95.75 83 VAL A O 1
ATOM 615 N N . GLY A 1 84 ? -17.494 -0.336 3.636 1.00 94.75 84 GLY A N 1
ATOM 616 C CA . GLY A 1 84 ? -16.263 -0.263 2.854 1.00 94.75 84 GLY A CA 1
ATOM 617 C C . GLY A 1 84 ? -16.194 1.038 2.058 1.00 94.75 84 GLY A C 1
ATOM 618 O O . GLY A 1 84 ? -17.178 1.445 1.440 1.00 94.75 84 GLY A O 1
ATOM 619 N N . LEU A 1 85 ? -15.033 1.683 2.044 1.00 94.06 85 LEU A N 1
ATOM 620 C CA . LEU A 1 85 ? -14.727 2.808 1.170 1.00 94.06 85 LEU A CA 1
ATOM 621 C C . LEU A 1 85 ? -13.628 2.393 0.194 1.00 94.06 85 LEU A C 1
ATOM 623 O O . LEU A 1 85 ? -12.471 2.227 0.580 1.00 94.06 85 LEU A O 1
ATOM 627 N N . ILE A 1 86 ? -13.996 2.247 -1.076 1.00 89.00 86 ILE A N 1
ATOM 628 C CA . ILE A 1 86 ? -13.087 1.872 -2.158 1.00 89.00 86 ILE A CA 1
ATOM 629 C C . ILE A 1 86 ? -12.948 3.002 -3.176 1.00 89.00 86 ILE A C 1
ATOM 631 O O . ILE A 1 86 ? -13.664 3.995 -3.147 1.00 89.00 86 ILE A O 1
ATOM 635 N N . GLY A 1 87 ? -11.969 2.873 -4.054 1.00 83.25 87 GLY A N 1
ATOM 636 C CA . GLY A 1 87 ? -11.628 3.812 -5.115 1.00 83.25 87 GLY A CA 1
ATOM 637 C C . GLY A 1 87 ? -10.183 3.609 -5.579 1.00 83.25 87 GLY A C 1
ATOM 638 O O . GLY A 1 87 ? -9.367 3.096 -4.797 1.00 83.25 87 GLY A O 1
ATOM 639 N N . PRO A 1 88 ? -9.820 4.022 -6.804 1.00 72.62 88 PRO A N 1
ATOM 640 C CA . PRO A 1 88 ? -8.437 4.005 -7.268 1.00 72.62 88 PRO A CA 1
ATOM 641 C C . PRO A 1 88 ? -7.517 4.863 -6.381 1.00 72.62 88 PRO A C 1
ATOM 643 O O . PRO A 1 88 ? -7.949 5.612 -5.489 1.00 72.62 88 PRO A O 1
ATOM 646 N N . ASN A 1 89 ? -6.205 4.725 -6.575 1.00 75.75 89 ASN A N 1
ATOM 647 C CA . ASN A 1 89 ? -5.231 5.559 -5.871 1.00 75.75 89 ASN A CA 1
ATOM 648 C C . ASN A 1 89 ? -5.503 7.036 -6.180 1.00 75.75 89 ASN A C 1
ATOM 650 O O . ASN A 1 89 ? -5.833 7.391 -7.303 1.00 75.75 89 ASN A O 1
ATOM 654 N N . GLY A 1 90 ? -5.419 7.909 -5.175 1.00 71.19 90 GLY A N 1
ATOM 655 C CA . GLY A 1 90 ? -5.733 9.331 -5.358 1.00 71.19 90 GLY A CA 1
ATOM 656 C C . GLY A 1 90 ? -7.226 9.687 -5.432 1.00 71.19 90 GLY A C 1
ATOM 657 O O . GLY A 1 90 ? -7.539 10.865 -5.545 1.00 71.19 90 GLY A O 1
ATOM 658 N N . ALA A 1 91 ? -8.153 8.734 -5.275 1.00 80.81 91 ALA A N 1
ATOM 659 C CA . ALA A 1 91 ? -9.598 9.011 -5.260 1.00 80.81 91 ALA A CA 1
ATOM 660 C C . ALA A 1 91 ? -10.102 9.825 -4.044 1.00 80.81 91 ALA A C 1
ATOM 662 O O . ALA A 1 91 ? -11.285 10.138 -3.971 1.00 80.81 91 ALA A O 1
ATOM 663 N N . GLY A 1 92 ? -9.240 10.139 -3.069 1.00 85.25 92 GLY A N 1
ATOM 664 C CA . GLY A 1 92 ? -9.596 10.946 -1.891 1.00 85.25 92 GLY A CA 1
ATOM 665 C C . GLY A 1 92 ? -10.038 10.159 -0.647 1.00 85.25 92 GLY A C 1
ATOM 666 O O . GLY A 1 92 ? -10.440 10.766 0.341 1.00 85.25 92 GLY A O 1
ATOM 667 N N . LYS A 1 93 ? -9.922 8.822 -0.633 1.00 91.06 93 LYS A N 1
ATOM 668 C CA . LYS A 1 93 ? -10.341 7.961 0.498 1.00 91.06 93 LYS A CA 1
ATOM 669 C C . LYS A 1 93 ? -9.705 8.372 1.835 1.00 91.06 93 LYS A C 1
ATOM 671 O O . LYS A 1 93 ? -10.409 8.689 2.792 1.00 91.06 93 LYS A O 1
ATOM 676 N N . THR A 1 94 ? -8.372 8.433 1.885 1.00 88.69 94 THR A N 1
ATOM 677 C CA . THR A 1 94 ? -7.622 8.823 3.090 1.00 88.69 94 THR A CA 1
ATOM 678 C C . THR A 1 94 ? -7.929 10.264 3.493 1.00 88.69 94 THR A C 1
ATOM 680 O O . THR A 1 94 ? -8.127 10.541 4.673 1.00 88.69 94 THR A O 1
ATOM 683 N N . THR A 1 95 ? -8.073 11.167 2.515 1.00 89.38 95 THR A N 1
ATOM 684 C CA . THR A 1 95 ? -8.481 12.562 2.748 1.00 89.38 95 THR A CA 1
ATOM 685 C C . THR A 1 95 ? -9.852 12.634 3.419 1.00 89.38 95 THR A C 1
ATOM 687 O O . THR A 1 95 ? -10.030 13.405 4.362 1.00 89.38 95 THR A O 1
ATOM 690 N N . LEU A 1 96 ? -10.815 11.801 3.007 1.00 92.75 96 LEU A N 1
ATOM 691 C CA . LEU A 1 96 ? -12.125 11.724 3.653 1.00 92.75 96 LEU A CA 1
ATOM 692 C C . LEU A 1 96 ? -12.002 11.214 5.096 1.00 92.75 96 LEU A C 1
ATOM 694 O O . LEU A 1 96 ? -12.588 11.802 6.006 1.00 92.75 96 LEU A O 1
ATOM 698 N N . MET A 1 97 ? -11.182 10.186 5.343 1.00 92.56 97 MET A N 1
ATOM 699 C CA . MET A 1 97 ? -10.915 9.706 6.705 1.00 92.56 97 MET A CA 1
ATOM 700 C C . MET A 1 97 ? -10.256 10.769 7.597 1.00 92.56 97 MET A C 1
ATOM 702 O O . MET A 1 97 ? -10.608 10.898 8.774 1.00 92.56 97 MET A O 1
ATOM 706 N N . GLU A 1 98 ? -9.339 11.575 7.063 1.00 91.12 98 GLU A N 1
ATOM 707 C CA . GLU A 1 98 ? -8.743 12.722 7.764 1.00 91.12 98 GLU A CA 1
ATOM 708 C C . GLU A 1 98 ? -9.761 13.812 8.084 1.00 91.12 98 GLU A C 1
ATOM 710 O O . GLU A 1 98 ? -9.733 14.361 9.187 1.00 91.12 98 GLU A O 1
ATOM 715 N N . CYS A 1 99 ? -10.708 14.066 7.182 1.00 93.38 99 CYS A N 1
ATOM 716 C CA . CYS A 1 99 ? -11.806 14.997 7.428 1.00 93.38 99 CYS A CA 1
ATOM 717 C C . CYS A 1 99 ? -12.737 14.504 8.537 1.00 93.38 99 CYS A C 1
ATOM 719 O O . CYS A 1 99 ? -13.140 15.298 9.385 1.00 93.38 99 CYS A O 1
ATOM 721 N N . ILE A 1 100 ? -13.050 13.202 8.581 1.00 93.81 100 ILE A N 1
ATOM 722 C CA . ILE A 1 100 ? -13.908 12.605 9.621 1.00 93.81 100 ILE A CA 1
ATOM 723 C C . ILE A 1 100 ? -13.204 12.619 10.986 1.00 93.81 100 ILE A C 1
ATOM 725 O O . ILE A 1 100 ? -13.818 12.940 12.004 1.00 93.81 100 ILE A O 1
ATOM 729 N N . SER A 1 101 ? -11.902 12.336 11.020 1.00 91.50 101 SER A N 1
ATOM 730 C CA . SER A 1 101 ? -11.108 12.300 12.261 1.00 91.50 101 SER A CA 1
ATOM 731 C C . SER A 1 101 ? -10.585 13.668 12.724 1.00 91.50 101 SER A C 1
ATOM 733 O O . SER A 1 101 ? -10.112 13.785 13.852 1.00 91.50 101 SER A O 1
ATOM 735 N N . GLY A 1 102 ? -10.725 14.716 11.907 1.00 90.81 102 GLY A N 1
ATOM 736 C CA . GLY A 1 102 ? -10.395 16.101 12.266 1.00 90.81 102 GLY A CA 1
ATOM 737 C C . GLY A 1 102 ? -8.940 16.506 12.030 1.00 90.81 102 GLY A C 1
ATOM 738 O O . GLY A 1 102 ? -8.506 17.519 12.570 1.00 90.81 102 GLY A O 1
ATOM 739 N N . PHE A 1 103 ? -8.186 15.731 11.247 1.00 88.69 103 PHE A N 1
ATOM 740 C CA . PHE A 1 103 ? -6.815 16.076 10.848 1.00 88.69 103 PHE A CA 1
ATOM 741 C C . PHE A 1 103 ? -6.760 16.945 9.588 1.00 88.69 103 PHE A C 1
ATOM 743 O O . PHE A 1 103 ? -5.755 17.614 9.363 1.00 88.69 103 PHE A O 1
ATOM 750 N N . GLN A 1 104 ? -7.839 16.969 8.802 1.00 90.88 104 GLN A N 1
ATOM 751 C CA . GLN A 1 104 ? -7.961 17.796 7.607 1.00 90.88 104 GLN A CA 1
ATOM 752 C C . GLN A 1 104 ? -9.196 18.697 7.697 1.00 90.88 104 GLN A C 1
ATOM 754 O O . GLN A 1 104 ? -10.279 18.260 8.091 1.00 90.88 104 GLN A O 1
ATOM 759 N N . ASN A 1 105 ? -9.029 19.961 7.302 1.00 86.44 105 ASN A N 1
ATOM 760 C CA . ASN A 1 105 ? -10.119 20.931 7.265 1.00 86.44 105 ASN A CA 1
ATOM 761 C C . ASN A 1 105 ? -10.975 20.755 6.009 1.00 86.44 105 ASN A C 1
ATOM 763 O O . ASN A 1 105 ? -10.460 20.577 4.901 1.00 86.44 105 ASN A O 1
ATOM 767 N N . VAL A 1 106 ? -12.285 20.879 6.205 1.00 92.12 106 VAL A N 1
ATOM 768 C CA . VAL A 1 106 ? -13.308 20.821 5.160 1.00 92.12 106 VAL A CA 1
ATOM 769 C C . VAL A 1 106 ? -13.643 22.244 4.707 1.00 92.12 106 VAL A C 1
ATOM 771 O O . VAL A 1 106 ? -13.812 23.138 5.533 1.00 92.12 106 VAL A O 1
ATOM 774 N N . VAL A 1 107 ? -13.716 22.462 3.392 1.00 89.94 107 VAL A N 1
ATOM 775 C CA . VAL A 1 107 ? -14.000 23.772 2.774 1.00 89.94 107 VAL A CA 1
ATOM 776 C C . VAL A 1 107 ? -15.502 23.976 2.553 1.00 89.94 107 VAL A C 1
ATOM 778 O O . VAL A 1 107 ? -15.981 25.107 2.578 1.00 89.94 107 VAL A O 1
ATOM 781 N N . GLY A 1 108 ? -16.251 22.893 2.346 1.00 89.25 108 GLY A N 1
ATOM 782 C CA . GLY A 1 108 ? -17.703 22.910 2.169 1.00 89.25 108 GLY A CA 1
ATOM 783 C C . GLY A 1 108 ? -18.332 21.569 2.539 1.00 89.25 108 GLY A C 1
ATOM 784 O O . GLY A 1 108 ? -17.642 20.552 2.536 1.00 89.25 108 GLY A O 1
ATOM 785 N N . GLY A 1 109 ? -19.620 21.591 2.884 1.00 93.38 109 GLY A N 1
ATOM 786 C CA . GLY A 1 109 ? -20.364 20.420 3.349 1.00 93.38 109 GLY A CA 1
ATOM 787 C C . GLY A 1 109 ? -20.523 20.355 4.865 1.00 93.38 109 GLY A C 1
ATOM 788 O O . GLY A 1 109 ? -20.248 21.315 5.584 1.00 93.38 109 GLY A O 1
ATOM 789 N N . SER A 1 110 ? -20.986 19.208 5.353 1.00 94.56 110 SER A N 1
ATOM 790 C CA . SER A 1 110 ? -21.160 18.932 6.780 1.00 94.56 110 SER A CA 1
ATOM 791 C C . SER A 1 110 ? -20.748 17.503 7.115 1.00 94.56 110 SER A C 1
ATOM 793 O O . SER A 1 110 ? -20.903 16.592 6.301 1.00 94.56 110 SER A O 1
ATOM 795 N N . ILE A 1 111 ? -20.213 17.312 8.321 1.00 96.50 111 ILE A N 1
ATOM 796 C CA . ILE A 1 111 ? -19.938 15.987 8.876 1.00 96.50 111 ILE A CA 1
ATOM 797 C C . ILE A 1 111 ? -20.607 15.931 10.242 1.00 96.50 111 ILE A C 1
ATOM 799 O O . ILE A 1 111 ? -20.259 16.698 11.137 1.00 96.50 111 ILE A O 1
ATOM 803 N N . THR A 1 112 ? -21.557 15.018 10.413 1.00 95.19 112 THR A N 1
ATOM 804 C CA . THR A 1 112 ? -22.215 14.778 11.696 1.00 95.19 112 THR A CA 1
ATOM 805 C C . THR A 1 112 ? -21.966 13.355 12.171 1.00 95.19 112 THR A C 1
ATOM 807 O O . THR A 1 112 ? -22.031 12.401 11.398 1.00 95.19 112 THR A O 1
ATOM 810 N N . CYS A 1 113 ? -21.677 13.205 13.460 1.00 93.44 113 CYS A N 1
ATOM 811 C CA . CYS A 1 113 ? -21.585 11.920 14.138 1.00 93.44 113 CYS A CA 1
ATOM 812 C C . CYS A 1 113 ? -22.637 11.893 15.249 1.00 93.44 113 CYS A C 1
ATOM 814 O O . CYS A 1 113 ? -22.675 12.796 16.081 1.00 93.44 113 CYS A O 1
ATOM 816 N N . ARG A 1 114 ? -23.535 10.900 15.240 1.00 88.38 114 ARG A N 1
ATOM 817 C CA . ARG A 1 114 ? -24.663 10.769 16.186 1.00 88.38 114 ARG A CA 1
ATOM 818 C C . ARG A 1 114 ? -25.490 12.059 16.323 1.00 88.38 114 ARG A C 1
ATOM 820 O O . ARG A 1 114 ? -25.883 12.441 17.423 1.00 88.38 114 ARG A O 1
ATOM 827 N N . ASN A 1 115 ? -25.768 12.709 15.190 1.00 86.19 115 ASN A N 1
ATOM 828 C CA . ASN A 1 115 ? -26.477 13.995 15.074 1.00 86.19 115 ASN A CA 1
ATOM 829 C C . ASN A 1 115 ? -25.738 15.220 15.647 1.00 86.19 115 ASN A C 1
ATOM 831 O O . ASN A 1 115 ? -26.348 16.277 15.798 1.00 86.19 115 ASN A O 1
ATOM 835 N N . GLN A 1 116 ? -24.444 15.110 15.948 1.00 92.69 116 GLN A N 1
ATOM 836 C CA . GLN A 1 116 ? -23.608 16.233 16.364 1.00 92.69 116 GLN A CA 1
ATOM 837 C C . GLN A 1 116 ? -22.628 16.609 15.255 1.00 92.69 116 GLN A C 1
ATOM 839 O O . GLN A 1 116 ? -21.935 15.742 14.726 1.00 92.69 116 GLN A O 1
ATOM 844 N N . ASP A 1 117 ? -22.557 17.895 14.912 1.00 94.25 117 ASP A N 1
ATOM 845 C CA . ASP A 1 117 ? -21.559 18.411 13.972 1.00 94.25 117 ASP A CA 1
ATOM 846 C C . ASP A 1 117 ? -20.150 18.257 14.558 1.00 94.25 117 ASP A C 1
ATOM 848 O O . ASP A 1 117 ? -19.868 18.719 15.669 1.00 94.25 117 ASP A O 1
ATOM 852 N N . VAL A 1 118 ? -19.276 17.577 13.814 1.00 94.56 118 VAL A N 1
ATOM 853 C CA . VAL A 1 118 ? -17.898 17.311 14.238 1.00 94.56 118 VAL A CA 1
ATOM 854 C C . VAL A 1 118 ? -16.897 18.293 13.648 1.00 94.56 118 VAL A C 1
ATOM 856 O O . VAL A 1 118 ? -15.778 18.361 14.150 1.00 94.56 118 VAL A O 1
ATOM 859 N N . LEU A 1 119 ? -17.267 19.081 12.631 1.00 93.00 119 LEU A N 1
ATOM 860 C CA . LEU A 1 119 ? -16.365 20.048 12.000 1.00 93.00 119 LEU A CA 1
ATOM 861 C C . LEU A 1 119 ? -15.680 21.009 12.988 1.00 93.00 119 LEU A C 1
ATOM 863 O O . LEU A 1 119 ? -14.460 21.149 12.877 1.00 93.00 119 LEU A O 1
ATOM 867 N N . PRO A 1 120 ? -16.369 21.609 13.984 1.00 92.44 120 PRO A N 1
ATOM 868 C CA . PRO A 1 120 ? -15.720 22.518 14.931 1.00 92.44 120 PRO A CA 1
ATOM 869 C C . PRO A 1 120 ? -14.881 21.801 16.002 1.00 92.44 120 PRO A C 1
ATOM 871 O O . PRO A 1 120 ? -14.212 22.462 16.795 1.00 92.44 120 PRO A O 1
ATOM 874 N N . LEU A 1 121 ? -14.939 20.467 16.073 1.00 92.62 121 LEU A N 1
ATOM 875 C CA . LEU A 1 121 ? -14.310 19.683 17.130 1.00 92.62 121 LEU A CA 1
ATOM 876 C C . LEU A 1 121 ? -12.886 19.275 16.756 1.00 92.62 121 LEU A C 1
ATOM 878 O O . LEU A 1 121 ? -12.630 18.782 15.653 1.00 92.62 121 LEU A O 1
ATOM 882 N N . LEU A 1 122 ? -11.977 19.398 17.722 1.00 91.56 122 LEU A N 1
ATOM 883 C CA . LEU A 1 122 ? -10.609 18.894 17.618 1.00 91.56 122 LEU A CA 1
ATOM 884 C C . LEU A 1 122 ? -10.585 17.352 17.604 1.00 91.56 122 LEU A C 1
ATOM 886 O O . LEU A 1 122 ? -11.486 16.731 18.174 1.00 91.56 122 LEU A O 1
ATOM 890 N N . PRO A 1 123 ? -9.530 16.707 17.065 1.00 88.38 123 PRO A N 1
ATOM 891 C CA . PRO A 1 123 ? -9.428 15.243 17.013 1.00 88.38 123 PRO A CA 1
ATOM 892 C C . PRO A 1 123 ? -9.690 14.537 18.353 1.00 88.38 123 PRO A C 1
ATOM 894 O O . PRO A 1 123 ? -10.413 13.546 18.404 1.00 88.38 123 PRO A O 1
ATOM 897 N N . GLY A 1 124 ? -9.177 15.080 19.463 1.00 85.88 124 GLY A N 1
ATOM 898 C CA . GLY A 1 124 ? -9.421 14.522 20.799 1.00 85.88 124 GLY A CA 1
ATOM 899 C C . GLY A 1 124 ? -10.889 14.596 21.242 1.00 85.88 124 GLY A C 1
ATOM 900 O O . GLY A 1 124 ? -11.385 13.663 21.861 1.00 85.88 124 GLY A O 1
ATOM 901 N N . GLN A 1 125 ? -11.603 15.663 20.874 1.00 89.19 125 GLN A N 1
ATOM 902 C CA . GLN A 1 125 ? -13.035 15.820 21.164 1.00 89.19 125 GLN A CA 1
ATOM 903 C C . GLN A 1 125 ? -13.894 14.921 20.269 1.00 89.19 125 GLN A C 1
ATOM 905 O O . GLN A 1 125 ? -14.951 14.457 20.676 1.00 89.19 125 GLN A O 1
ATOM 910 N N . ARG A 1 126 ? -13.437 14.637 19.047 1.00 91.44 126 ARG A N 1
ATOM 911 C CA . ARG A 1 126 ? -14.076 13.649 18.168 1.00 91.44 126 ARG A CA 1
ATOM 912 C C . ARG A 1 126 ? -13.919 12.232 18.718 1.00 91.44 126 ARG A C 1
ATOM 914 O O . ARG A 1 126 ? -14.870 11.455 18.664 1.00 91.44 126 ARG A O 1
ATOM 921 N N . ALA A 1 127 ? -12.766 11.923 19.312 1.00 86.50 127 ALA A N 1
ATOM 922 C CA . ALA A 1 127 ? -12.572 10.678 20.047 1.00 86.50 127 ALA A CA 1
ATOM 923 C C . ALA A 1 127 ? -13.525 10.564 21.253 1.00 86.50 127 ALA A C 1
ATOM 925 O O . ALA A 1 127 ? -14.063 9.485 21.483 1.00 86.50 127 ALA A O 1
ATOM 926 N N . ASP A 1 128 ? -13.832 11.669 21.950 1.00 84.12 128 ASP A N 1
ATOM 927 C CA . ASP A 1 128 ? -14.850 11.690 23.022 1.00 84.12 128 ASP A CA 1
ATOM 928 C C . ASP A 1 128 ? -16.270 11.388 22.544 1.00 84.12 128 ASP A C 1
ATOM 930 O O . ASP A 1 128 ? -17.086 10.874 23.308 1.00 84.12 128 ASP A O 1
ATOM 934 N N . LEU A 1 129 ? -16.572 11.658 21.273 1.00 86.81 129 LEU A N 1
ATOM 935 C CA . LEU A 1 129 ? -17.835 11.253 20.652 1.00 86.81 129 LEU A CA 1
ATOM 936 C C . LEU A 1 129 ? -17.857 9.774 20.239 1.00 86.81 129 LEU A C 1
ATOM 938 O O . LEU A 1 129 ? -18.863 9.298 19.707 1.00 86.81 129 LEU A O 1
ATOM 942 N N . GLY A 1 130 ? -16.768 9.043 20.490 1.00 87.00 130 GLY A N 1
ATOM 943 C CA . GLY A 1 130 ? -16.627 7.631 20.164 1.00 87.00 130 GLY A CA 1
ATOM 944 C C . GLY A 1 130 ? -16.121 7.373 18.744 1.00 87.00 130 GLY A C 1
ATOM 945 O O . GLY A 1 130 ? -16.376 6.291 18.219 1.00 87.00 130 GLY A O 1
ATOM 946 N N . ILE A 1 131 ? -15.435 8.334 18.109 1.00 91.19 131 ILE A N 1
ATOM 947 C CA . ILE A 1 131 ? -14.734 8.111 16.834 1.00 91.19 131 ILE A CA 1
ATOM 948 C C . ILE A 1 131 ? -13.320 7.604 17.128 1.00 91.19 131 ILE A C 1
ATOM 950 O O . ILE A 1 131 ? -12.441 8.370 17.519 1.00 91.19 131 ILE A O 1
ATOM 954 N N . GLY A 1 132 ? -13.086 6.313 16.914 1.00 88.50 132 GLY A N 1
ATOM 955 C CA . GLY A 1 132 ? -11.756 5.716 16.974 1.00 88.50 132 GLY A CA 1
ATOM 956 C C . GLY A 1 132 ? -11.149 5.584 15.580 1.00 88.50 132 GLY A C 1
ATOM 957 O O . GLY A 1 132 ? -11.828 5.112 14.680 1.00 88.50 132 GLY A O 1
ATOM 958 N N . ARG A 1 133 ? -9.876 5.950 15.383 1.00 88.62 133 ARG A N 1
ATOM 959 C CA . ARG A 1 133 ? -9.147 5.746 14.119 1.00 88.62 133 ARG A CA 1
ATOM 960 C C . ARG A 1 133 ? -7.811 5.039 14.343 1.00 88.62 133 ARG A C 1
ATOM 962 O O . ARG A 1 133 ? -7.018 5.511 15.151 1.00 88.62 133 ARG A O 1
ATOM 969 N N . THR A 1 134 ? -7.535 3.985 13.575 1.00 83.62 134 THR A N 1
ATOM 970 C CA . THR A 1 134 ? -6.180 3.413 13.452 1.00 83.62 134 THR A CA 1
ATOM 971 C C . THR A 1 134 ? -5.314 4.289 12.549 1.00 83.62 134 THR A C 1
ATOM 973 O O . THR A 1 134 ? -5.809 4.825 11.555 1.00 83.62 134 THR A O 1
ATOM 976 N N . LEU A 1 135 ? -4.024 4.428 12.851 1.00 67.69 135 LEU A N 1
ATOM 977 C CA . LEU A 1 135 ? -3.102 5.230 12.038 1.00 67.69 135 LEU A CA 1
ATOM 978 C C . LEU A 1 135 ? -2.294 4.337 11.092 1.00 67.69 135 LEU A C 1
ATOM 980 O O . LEU A 1 135 ? -2.064 3.176 11.390 1.00 67.69 135 LEU A O 1
ATOM 984 N N . GLN A 1 136 ? -1.812 4.868 9.966 1.00 58.22 136 GLN A N 1
ATOM 985 C CA . GLN A 1 136 ? -0.974 4.096 9.028 1.00 58.22 136 GLN A CA 1
ATOM 986 C C . GLN A 1 136 ? 0.343 3.608 9.664 1.00 58.22 136 GLN A C 1
ATOM 988 O O . GLN A 1 136 ? 0.840 2.539 9.329 1.00 58.22 136 GLN A O 1
ATOM 993 N N . ASN A 1 137 ? 0.878 4.357 10.636 1.00 60.72 137 ASN A N 1
ATOM 994 C CA . ASN A 1 137 ? 2.026 3.943 11.438 1.00 60.72 137 ASN A CA 1
ATOM 995 C C . ASN A 1 137 ? 1.585 3.650 12.869 1.00 60.72 137 ASN A C 1
ATOM 997 O O . ASN A 1 137 ? 1.068 4.538 13.553 1.00 60.72 137 ASN A O 1
ATOM 1001 N N . VAL A 1 138 ? 1.860 2.428 13.323 1.00 64.56 138 VAL A N 1
ATOM 1002 C CA . VAL A 1 138 ? 1.543 1.958 14.673 1.00 64.56 138 VAL A CA 1
ATOM 1003 C C . VAL A 1 138 ? 2.285 2.813 15.709 1.00 64.56 138 VAL A C 1
ATOM 1005 O O . VAL A 1 138 ? 3.510 2.765 15.813 1.00 64.56 138 VAL A O 1
ATOM 1008 N N . LYS A 1 139 ? 1.549 3.608 16.494 1.00 75.62 139 LYS A N 1
ATOM 1009 C CA . LYS A 1 139 ? 2.094 4.433 17.588 1.00 75.62 139 LYS A CA 1
ATOM 1010 C C . LYS A 1 139 ? 1.818 3.774 18.939 1.00 75.62 139 LYS A C 1
ATOM 1012 O O . LYS A 1 139 ? 0.946 4.212 19.683 1.00 75.62 139 LYS A O 1
ATOM 1017 N N . LEU A 1 140 ? 2.555 2.708 19.235 1.00 86.00 140 LEU A N 1
ATOM 1018 C CA . LEU A 1 140 ? 2.501 1.995 20.517 1.00 86.00 140 LEU A CA 1
ATOM 1019 C C . LEU A 1 140 ? 3.714 2.333 21.386 1.00 86.00 140 LEU A C 1
ATOM 1021 O O . LEU A 1 140 ? 4.722 2.834 20.889 1.00 86.00 140 LEU A O 1
ATOM 1025 N N . PHE A 1 141 ? 3.634 2.039 22.684 1.00 89.50 141 PHE A N 1
ATOM 1026 C CA . PHE A 1 141 ? 4.764 2.161 23.598 1.00 89.50 141 PHE A CA 1
ATOM 1027 C C . PHE A 1 141 ? 5.630 0.896 23.498 1.00 89.50 141 PHE A C 1
ATOM 1029 O O . PHE A 1 141 ? 5.238 -0.150 24.026 1.00 89.50 141 PHE A O 1
ATOM 1036 N N . PRO A 1 142 ? 6.811 0.958 22.847 1.00 87.06 142 PRO A N 1
ATOM 1037 C CA . PRO A 1 142 ? 7.592 -0.233 22.499 1.00 87.06 142 PRO A CA 1
ATOM 1038 C C . PRO A 1 142 ? 8.103 -0.993 23.730 1.00 87.06 142 PRO A C 1
ATOM 1040 O O . PRO A 1 142 ? 8.245 -2.212 23.691 1.00 87.06 142 PRO A O 1
ATOM 1043 N N . TYR A 1 143 ? 8.341 -0.275 24.828 1.00 90.88 143 TYR A N 1
ATOM 1044 C CA . TYR A 1 143 ? 8.892 -0.808 26.076 1.00 90.88 143 TYR A CA 1
ATOM 1045 C C . TYR A 1 143 ? 7.827 -1.134 27.130 1.00 90.88 143 TYR A C 1
ATOM 1047 O O . TYR A 1 143 ? 8.164 -1.393 28.282 1.00 90.88 143 TYR A O 1
ATOM 1055 N N . LEU A 1 144 ? 6.546 -1.103 26.756 1.00 93.25 144 LEU A N 1
ATOM 1056 C CA . LEU A 1 144 ? 5.455 -1.598 27.590 1.00 93.25 144 LEU A CA 1
ATOM 1057 C C . LEU A 1 144 ? 4.987 -2.959 27.081 1.00 93.25 144 LEU A C 1
ATOM 1059 O O . LEU A 1 144 ? 5.126 -3.277 25.895 1.00 93.25 144 LEU A O 1
ATOM 1063 N N . THR A 1 145 ? 4.428 -3.761 27.986 1.00 95.06 145 THR A N 1
ATOM 1064 C CA . THR A 1 145 ? 3.828 -5.045 27.619 1.00 95.06 145 THR A CA 1
ATOM 1065 C C . THR A 1 145 ? 2.588 -4.841 26.743 1.00 95.06 145 THR A C 1
ATOM 1067 O O . THR A 1 145 ? 2.031 -3.739 26.674 1.00 95.06 145 THR A O 1
ATOM 1070 N N . VAL A 1 146 ? 2.129 -5.899 26.069 1.00 94.31 146 VAL A N 1
ATOM 1071 C CA . VAL A 1 146 ? 0.837 -5.912 25.357 1.00 94.31 146 VAL A CA 1
ATOM 1072 C C . VAL A 1 146 ? -0.289 -5.448 26.283 1.00 94.31 146 VAL A C 1
ATOM 1074 O O . VAL A 1 146 ? -1.031 -4.528 25.944 1.00 94.31 146 VAL A O 1
ATOM 1077 N N . THR A 1 147 ? -0.382 -6.033 27.479 1.00 94.38 147 THR A N 1
ATOM 1078 C CA . THR A 1 147 ? -1.417 -5.675 28.456 1.00 94.38 147 THR A CA 1
ATOM 1079 C C . THR A 1 147 ? -1.288 -4.220 28.900 1.00 94.38 147 THR A C 1
ATOM 1081 O O . THR A 1 147 ? -2.294 -3.516 28.972 1.00 94.38 147 THR A O 1
ATOM 1084 N N . ASP A 1 148 ? -0.072 -3.732 29.154 1.00 92.56 148 ASP A N 1
ATOM 1085 C CA . ASP A 1 148 ? 0.137 -2.353 29.601 1.00 92.56 148 ASP A CA 1
ATOM 1086 C C . ASP A 1 148 ? -0.160 -1.319 28.513 1.00 92.56 148 ASP A C 1
ATOM 1088 O O . ASP A 1 148 ? -0.720 -0.272 28.823 1.00 92.56 148 ASP A O 1
ATOM 1092 N N . ASN A 1 149 ? 0.120 -1.614 27.240 1.00 93.50 149 ASN A N 1
ATOM 1093 C CA . ASN A 1 149 ? -0.303 -0.753 26.131 1.00 93.50 149 ASN A CA 1
ATOM 1094 C C . ASN A 1 149 ? -1.831 -0.570 26.121 1.00 93.50 149 ASN A C 1
ATOM 1096 O O . ASN A 1 149 ? -2.318 0.559 26.032 1.00 93.50 149 ASN A O 1
ATOM 1100 N N . VAL A 1 150 ? -2.589 -1.657 26.303 1.00 92.94 150 VAL A N 1
ATOM 1101 C CA . VAL A 1 150 ? -4.059 -1.598 26.389 1.00 92.94 150 VAL A CA 1
ATOM 1102 C C . VAL A 1 150 ? -4.516 -0.861 27.655 1.00 92.94 150 VAL A C 1
ATOM 1104 O O . VAL A 1 150 ? -5.442 -0.053 27.596 1.00 92.94 150 VAL A O 1
ATOM 1107 N N . ARG A 1 151 ? -3.849 -1.063 28.800 1.00 91.31 151 ARG A N 1
ATOM 1108 C CA . ARG A 1 151 ? -4.141 -0.318 30.041 1.00 91.31 151 ARG A CA 1
ATOM 1109 C C . ARG A 1 151 ? -3.926 1.184 29.876 1.00 91.31 151 ARG A C 1
ATOM 1111 O O . ARG A 1 151 ? -4.732 1.963 30.377 1.00 91.31 151 ARG A O 1
ATOM 1118 N N . VAL A 1 152 ? -2.872 1.597 29.170 1.00 89.00 152 VAL A N 1
ATOM 1119 C CA . VAL A 1 152 ? -2.623 3.013 28.868 1.00 89.00 152 VAL A CA 1
ATOM 1120 C C . VAL A 1 152 ? -3.747 3.586 28.005 1.00 89.00 152 VAL A C 1
ATOM 1122 O O . VAL A 1 152 ? -4.190 4.702 28.261 1.00 89.00 152 VAL A O 1
ATOM 1125 N N . ALA A 1 153 ? -4.275 2.826 27.044 1.00 87.56 153 ALA A N 1
ATOM 1126 C CA . ALA A 1 153 ? -5.437 3.263 26.270 1.00 87.56 153 ALA A CA 1
ATOM 1127 C C . ALA A 1 153 ? -6.708 3.398 27.138 1.00 87.56 153 ALA A C 1
ATOM 1129 O O . ALA A 1 153 ? -7.446 4.375 27.006 1.00 87.56 153 ALA A O 1
ATOM 1130 N N . LEU A 1 154 ? -6.920 2.481 28.092 1.00 84.88 154 LEU A N 1
ATOM 1131 C CA . LEU A 1 154 ? -8.023 2.538 29.066 1.00 84.88 154 LEU A CA 1
ATOM 1132 C C . LEU A 1 154 ? -7.886 3.678 30.090 1.00 84.88 154 LEU A C 1
ATOM 1134 O O . LEU A 1 154 ? -8.878 4.048 30.719 1.00 84.88 154 LEU A O 1
ATOM 1138 N N . HIS A 1 155 ? -6.695 4.269 30.243 1.00 79.75 155 HIS A N 1
ATOM 1139 C CA . HIS A 1 155 ? -6.417 5.346 31.202 1.00 79.75 155 HIS A CA 1
ATOM 1140 C C . HIS A 1 155 ? -7.369 6.545 31.035 1.00 79.75 155 HIS A C 1
ATOM 1142 O O . HIS A 1 155 ? -7.690 7.216 32.012 1.00 79.75 155 HIS A O 1
ATOM 1148 N N . ARG A 1 156 ? -7.886 6.792 29.820 1.00 73.50 156 ARG A N 1
ATOM 1149 C CA . ARG A 1 156 ? -8.872 7.858 29.552 1.00 73.50 156 ARG A CA 1
ATOM 1150 C C . ARG A 1 156 ? -10.170 7.700 30.358 1.00 73.50 156 ARG A C 1
ATOM 1152 O O . ARG A 1 156 ? -10.848 8.691 30.605 1.00 73.50 156 ARG A O 1
ATOM 1159 N N . HIS A 1 157 ? -10.517 6.483 30.768 1.00 71.81 157 HIS A N 1
ATOM 1160 C CA . HIS A 1 157 ? -11.725 6.193 31.542 1.00 71.81 157 HIS A CA 1
ATOM 1161 C C . HIS A 1 157 ? -11.513 6.245 33.062 1.00 71.81 157 HIS A C 1
ATOM 1163 O O 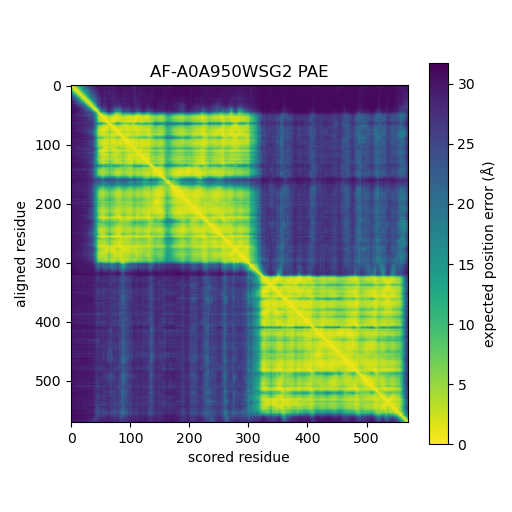. HIS A 1 157 ? -12.430 5.909 33.808 1.00 71.81 157 HIS A O 1
ATOM 1169 N N . MET A 1 158 ? -10.330 6.661 33.524 1.00 68.38 158 MET A N 1
ATOM 1170 C CA . MET A 1 158 ? -10.042 6.795 34.949 1.00 68.38 158 MET A CA 1
ATOM 1171 C C . MET A 1 158 ? -10.500 8.139 35.496 1.00 68.38 158 MET A C 1
ATOM 1173 O O . MET A 1 158 ? -10.295 9.184 34.879 1.00 68.38 158 MET A O 1
ATOM 1177 N N . HIS A 1 159 ? -11.097 8.112 36.684 1.00 60.62 159 HIS A N 1
ATOM 1178 C CA . HIS A 1 159 ? -11.688 9.298 37.307 1.00 60.62 159 HIS A CA 1
ATOM 1179 C C . HIS A 1 159 ? -10.936 9.810 38.547 1.00 60.62 159 HIS A C 1
ATOM 1181 O O . HIS A 1 159 ? -11.445 10.687 39.250 1.00 60.62 159 HIS A O 1
ATOM 1187 N N . HIS A 1 160 ? -9.729 9.317 38.830 1.00 61.16 160 HIS A N 1
ATOM 1188 C CA . HIS A 1 160 ? -8.945 9.762 39.983 1.00 61.16 160 HIS A CA 1
ATOM 1189 C C . HIS A 1 160 ? -8.005 10.934 39.665 1.00 61.16 160 HIS A C 1
ATOM 1191 O O . HIS A 1 160 ? -7.460 11.077 38.574 1.00 61.16 160 HIS A O 1
ATOM 1197 N N . GLY A 1 161 ? -7.803 11.797 40.663 1.00 57.50 161 GLY A N 1
ATOM 1198 C CA . GLY A 1 161 ? -6.764 12.826 40.627 1.00 57.50 161 GLY A CA 1
ATOM 1199 C C . GLY A 1 161 ? -5.420 12.270 41.100 1.00 57.50 161 GLY A C 1
ATOM 1200 O O . GLY A 1 161 ? -5.389 11.422 41.987 1.00 57.50 161 GLY A O 1
ATOM 1201 N N . VAL A 1 162 ? -4.315 12.826 40.591 1.00 57.91 162 VAL A N 1
ATOM 1202 C CA . VAL A 1 162 ? -2.912 12.441 40.883 1.00 57.91 162 VAL A CA 1
ATOM 1203 C C . VAL A 1 162 ? -2.620 12.204 42.379 1.00 57.91 162 VAL A C 1
ATOM 1205 O O . VAL A 1 162 ? -1.820 11.346 42.744 1.00 57.91 162 VAL A O 1
ATOM 1208 N N . LEU A 1 163 ? -3.289 12.940 43.274 1.00 58.16 163 LEU A N 1
ATOM 1209 C CA . LEU A 1 163 ? -3.146 12.796 44.727 1.00 58.16 163 LEU A CA 1
ATOM 1210 C C . LEU A 1 163 ? -3.742 11.487 45.275 1.00 58.16 163 LEU A C 1
ATOM 1212 O O . LEU A 1 163 ? -3.188 10.911 46.206 1.00 58.16 163 LEU A O 1
ATOM 1216 N N . GLN A 1 164 ? -4.854 10.999 44.723 1.00 61.28 164 GLN A N 1
ATOM 1217 C CA . GLN A 1 164 ? -5.504 9.771 45.196 1.00 61.28 164 GLN A CA 1
ATOM 1218 C C . GLN A 1 164 ? -4.680 8.521 44.847 1.00 61.28 164 GLN A C 1
ATOM 1220 O O . GLN A 1 164 ? -4.613 7.598 45.666 1.00 61.28 164 GLN A O 1
ATOM 1225 N N . ASP A 1 165 ? -3.991 8.540 43.702 1.00 61.34 165 ASP A N 1
ATOM 1226 C CA . ASP A 1 165 ? -3.029 7.505 43.301 1.00 61.34 165 ASP A CA 1
ATOM 1227 C C . ASP A 1 165 ? -1.772 7.525 44.156 1.00 61.34 165 ASP A C 1
ATOM 1229 O O . ASP A 1 165 ? -1.317 6.477 44.620 1.00 61.34 165 ASP A O 1
ATOM 1233 N N . ALA A 1 166 ? -1.236 8.723 44.419 1.00 70.44 166 ALA A N 1
ATOM 1234 C CA . ALA A 1 166 ? -0.050 8.893 45.250 1.00 70.44 166 ALA A CA 1
ATOM 1235 C C . ALA A 1 166 ? -0.257 8.323 46.666 1.00 70.44 166 ALA A C 1
ATOM 1237 O O . ALA A 1 166 ? 0.661 7.730 47.232 1.00 70.44 166 ALA A O 1
ATOM 1238 N N . PHE A 1 167 ? -1.474 8.438 47.216 1.00 75.00 167 PHE A N 1
ATOM 1239 C CA . PHE A 1 167 ? -1.840 7.876 48.521 1.00 75.00 167 PHE A CA 1
ATOM 1240 C C . PHE A 1 167 ? -2.430 6.455 48.467 1.00 75.00 167 PHE A C 1
ATOM 1242 O O . PHE A 1 167 ? -2.808 5.930 49.515 1.00 75.00 167 PHE A O 1
ATOM 1249 N N . ARG A 1 168 ? -2.500 5.814 47.287 1.00 69.62 168 ARG A N 1
ATOM 1250 C CA . ARG A 1 168 ? -3.019 4.442 47.096 1.00 69.62 168 ARG A CA 1
ATOM 1251 C C . ARG A 1 168 ? -4.341 4.184 47.828 1.00 69.62 168 ARG A C 1
ATOM 1253 O O . ARG A 1 168 ? -4.507 3.174 48.517 1.00 69.62 168 ARG A O 1
ATOM 1260 N N . LEU A 1 169 ? -5.287 5.112 47.711 1.00 78.62 169 LEU A N 1
ATOM 1261 C CA . LEU A 1 169 ? -6.569 4.980 48.403 1.00 78.62 169 LEU A CA 1
ATOM 1262 C C . LEU A 1 169 ? -7.356 3.754 47.879 1.00 78.62 169 LEU A C 1
ATOM 1264 O O . LEU A 1 169 ? -7.254 3.414 46.698 1.00 78.62 169 LEU A O 1
ATOM 1268 N N . PRO A 1 170 ? -8.188 3.090 48.711 1.00 78.81 170 PRO A N 1
ATOM 1269 C CA . PRO A 1 170 ? -8.920 1.881 48.310 1.00 78.81 170 PRO A CA 1
ATOM 1270 C C . PRO A 1 170 ? -9.757 1.984 47.015 1.00 78.81 170 PRO A C 1
ATOM 1272 O O . PRO A 1 170 ? -9.810 0.990 46.285 1.00 78.81 170 PRO A O 1
ATOM 1275 N N . PRO A 1 171 ? -10.394 3.130 46.681 1.00 77.12 171 PRO A N 1
ATOM 1276 C CA . PRO A 1 171 ? -11.089 3.301 45.403 1.00 77.12 171 PRO A CA 1
ATOM 1277 C C . PRO A 1 171 ? -10.157 3.201 44.187 1.00 77.12 171 PRO A C 1
ATOM 1279 O O . PRO A 1 171 ? -10.509 2.515 43.231 1.00 77.12 171 PRO A O 1
ATOM 1282 N N . ALA A 1 172 ? -8.957 3.788 44.261 1.00 76.00 172 ALA A N 1
ATOM 1283 C CA . ALA A 1 172 ? -7.968 3.760 43.180 1.00 76.00 172 ALA A CA 1
ATOM 1284 C C . ALA A 1 172 ? -7.472 2.328 42.914 1.00 76.00 172 ALA A C 1
ATOM 1286 O O . ALA A 1 172 ? -7.440 1.874 41.775 1.00 76.00 172 ALA A O 1
ATOM 1287 N N . ILE A 1 173 ? -7.213 1.550 43.973 1.00 79.81 173 ILE A N 1
ATOM 1288 C CA . ILE A 1 173 ? -6.824 0.131 43.849 1.00 79.81 173 ILE A CA 1
ATOM 1289 C C . ILE A 1 173 ? -7.939 -0.699 43.192 1.00 79.81 173 ILE A C 1
ATOM 1291 O O . ILE A 1 173 ? -7.672 -1.628 42.426 1.00 79.81 173 ILE A O 1
ATOM 1295 N N . LYS A 1 174 ? -9.206 -0.413 43.518 1.00 84.31 174 LYS A N 1
ATOM 1296 C CA . LYS A 1 174 ? -10.353 -1.125 42.940 1.00 84.31 174 LYS A CA 1
ATOM 1297 C C . LYS A 1 174 ? -10.523 -0.800 41.452 1.00 84.31 174 LYS A C 1
ATOM 1299 O O . LYS A 1 174 ? -10.807 -1.710 40.677 1.00 84.31 174 LYS A O 1
ATOM 1304 N N . GLU A 1 175 ? -10.339 0.460 41.074 1.00 81.62 175 GLU A N 1
ATOM 1305 C CA . GLU A 1 175 ? -10.395 0.932 39.687 1.00 81.62 175 GLU A CA 1
ATOM 1306 C C . GLU A 1 175 ? -9.237 0.363 38.851 1.00 81.62 175 GLU A C 1
ATOM 1308 O O . GLU A 1 175 ? -9.475 -0.209 37.790 1.00 81.62 175 GLU A O 1
ATOM 1313 N N . GLU A 1 176 ? -8.006 0.367 39.376 1.00 82.81 176 GLU A N 1
ATOM 1314 C CA . GLU A 1 176 ? -6.841 -0.225 38.702 1.00 82.81 176 GLU A CA 1
ATOM 1315 C C . GLU A 1 176 ? -7.040 -1.726 38.426 1.00 82.81 176 GLU A C 1
ATOM 1317 O O . GLU A 1 176 ? -6.737 -2.220 37.336 1.00 82.81 176 GLU A O 1
ATOM 1322 N N . LYS A 1 177 ? -7.614 -2.465 39.388 1.00 87.12 177 LYS A N 1
ATOM 1323 C CA . LYS A 1 177 ? -7.971 -3.879 39.194 1.00 87.12 177 LYS A CA 1
ATOM 1324 C C . LYS A 1 177 ? -9.035 -4.076 38.116 1.00 87.12 177 LYS A C 1
ATOM 1326 O O . LYS A 1 177 ? -8.952 -5.055 37.377 1.00 87.12 177 LYS A O 1
ATOM 1331 N N . ALA A 1 178 ? -10.022 -3.184 38.034 1.00 87.69 178 ALA A N 1
ATOM 1332 C CA . ALA A 1 178 ? -11.053 -3.247 37.002 1.00 87.69 178 ALA A CA 1
ATOM 1333 C C . ALA A 1 178 ? -10.450 -3.025 35.605 1.00 87.69 178 ALA A C 1
ATOM 1335 O O . ALA A 1 178 ? -10.738 -3.792 34.692 1.00 87.69 178 ALA A O 1
ATOM 1336 N N . ILE A 1 179 ? -9.532 -2.068 35.471 1.00 87.44 179 ILE A N 1
ATOM 1337 C CA . ILE A 1 179 ? -8.842 -1.763 34.209 1.00 87.44 179 ILE A CA 1
ATOM 1338 C C . ILE A 1 179 ? -7.932 -2.897 33.775 1.00 87.44 179 ILE A C 1
ATOM 1340 O O . ILE A 1 179 ? -7.898 -3.243 32.601 1.00 87.44 179 ILE A O 1
ATOM 1344 N N . LEU A 1 180 ? -7.209 -3.516 34.710 1.00 90.25 180 LEU A N 1
ATOM 1345 C CA . LEU A 1 180 ? -6.401 -4.688 34.392 1.00 90.25 180 LEU A CA 1
ATOM 1346 C C . LEU A 1 180 ? -7.272 -5.855 33.901 1.00 90.25 180 LEU A C 1
ATOM 1348 O O . LEU A 1 180 ? -6.878 -6.573 32.983 1.00 90.25 180 LEU A O 1
ATOM 1352 N N . ALA A 1 181 ? -8.448 -6.055 34.502 1.00 91.75 181 ALA A N 1
ATOM 1353 C CA . ALA A 1 181 ? -9.390 -7.077 34.055 1.00 91.75 181 ALA A CA 1
ATOM 1354 C C . ALA A 1 181 ? -9.941 -6.765 32.654 1.00 91.75 181 ALA A C 1
ATOM 1356 O O . ALA A 1 181 ? -9.967 -7.650 31.803 1.00 91.75 181 ALA A O 1
ATOM 1357 N N . GLU A 1 182 ? -10.309 -5.512 32.395 1.00 90.94 182 GLU A N 1
ATOM 1358 C CA . GLU A 1 182 ? -10.804 -5.057 31.093 1.00 90.94 182 GLU A CA 1
ATOM 1359 C C . GLU A 1 182 ? -9.722 -5.128 30.002 1.00 90.94 182 GLU A C 1
ATOM 1361 O O . GLU A 1 182 ? -9.974 -5.632 28.909 1.00 90.94 182 GLU A O 1
ATOM 1366 N N . ALA A 1 183 ? -8.482 -4.742 30.314 1.00 92.75 183 ALA A N 1
ATOM 1367 C CA . ALA A 1 183 ? -7.347 -4.882 29.404 1.00 92.75 183 ALA A CA 1
ATOM 1368 C C . ALA A 1 183 ? -7.135 -6.345 28.998 1.00 92.75 183 ALA A C 1
ATOM 1370 O O . ALA A 1 183 ? -6.968 -6.645 27.819 1.00 92.75 183 ALA A O 1
ATOM 1371 N N . ARG A 1 184 ? -7.204 -7.275 29.959 1.00 93.75 184 ARG A N 1
ATOM 1372 C CA . ARG A 1 184 ? -7.086 -8.715 29.683 1.00 93.75 184 ARG A CA 1
ATOM 1373 C C . ARG A 1 184 ? -8.226 -9.239 28.813 1.00 93.75 184 ARG A C 1
ATOM 1375 O O . ARG A 1 184 ? -7.965 -10.054 27.936 1.00 93.75 184 ARG A O 1
ATOM 1382 N N . GLN A 1 185 ? -9.451 -8.753 29.011 1.00 93.25 185 GLN A N 1
ATOM 1383 C CA . GLN A 1 185 ? -10.591 -9.106 28.157 1.00 93.25 185 GLN A CA 1
ATOM 1384 C C . GLN A 1 185 ? -10.388 -8.635 26.712 1.00 93.25 185 GLN A C 1
ATOM 1386 O O . GLN A 1 185 ? -10.666 -9.384 25.780 1.00 93.25 185 GLN A O 1
ATOM 1391 N N . LEU A 1 186 ? -9.853 -7.428 26.509 1.00 92.38 186 LEU A N 1
ATOM 1392 C CA . LEU A 1 186 ? -9.542 -6.919 25.171 1.00 92.38 186 LEU A CA 1
ATOM 1393 C C . LEU A 1 186 ? -8.396 -7.695 24.510 1.00 92.38 186 LEU A C 1
ATOM 1395 O O . LEU A 1 186 ? -8.488 -8.018 23.328 1.00 92.38 186 LEU A O 1
ATOM 1399 N N . VAL A 1 187 ? -7.357 -8.053 25.270 1.00 93.94 187 VAL A N 1
ATOM 1400 C CA . VAL A 1 187 ? -6.262 -8.924 24.803 1.00 93.94 187 VAL A CA 1
ATOM 1401 C C . VAL A 1 187 ? -6.775 -10.320 24.426 1.00 93.94 187 VAL A C 1
ATOM 1403 O O . VAL A 1 187 ? -6.293 -10.929 23.470 1.00 93.94 187 VAL A O 1
ATOM 1406 N N . GLU A 1 188 ? -7.774 -10.828 25.143 1.00 93.19 188 GLU A N 1
ATOM 1407 C CA . GLU A 1 188 ? -8.442 -12.086 24.819 1.00 93.19 188 GLU A CA 1
ATOM 1408 C C . GLU A 1 188 ? -9.312 -11.986 23.560 1.00 93.19 188 GLU A C 1
ATOM 1410 O O . GLU A 1 188 ? -9.244 -12.870 22.703 1.00 93.19 188 GLU A O 1
ATOM 1415 N N . LEU A 1 189 ? -10.056 -10.888 23.396 1.00 90.31 189 LEU A N 1
ATOM 1416 C CA . LEU A 1 189 ? -10.893 -10.627 22.223 1.00 90.31 189 LEU A CA 1
ATOM 1417 C C . LEU A 1 189 ? -10.088 -10.660 20.915 1.00 90.31 189 LEU A C 1
ATOM 1419 O O . LEU A 1 189 ? -10.519 -11.284 19.942 1.00 90.31 189 LEU A O 1
ATOM 1423 N N . ILE A 1 190 ? -8.911 -10.028 20.913 1.00 90.75 190 ILE A N 1
ATOM 1424 C CA . ILE A 1 190 ? -7.988 -9.991 19.765 1.00 90.75 190 ILE A CA 1
ATOM 1425 C C . ILE A 1 190 ? -7.147 -11.270 19.605 1.00 90.75 190 ILE A C 1
ATOM 1427 O O . ILE A 1 190 ? -6.405 -11.385 18.635 1.00 90.75 190 ILE A O 1
ATOM 1431 N N . GLY A 1 191 ? -7.235 -12.228 20.537 1.00 90.44 191 GLY A N 1
ATOM 1432 C CA . GLY A 1 191 ? -6.499 -13.495 20.469 1.00 90.44 191 GLY A CA 1
ATOM 1433 C C . GLY A 1 191 ? -5.003 -13.398 20.797 1.00 90.44 191 GLY A C 1
ATOM 1434 O O . GLY A 1 191 ? -4.209 -14.175 20.269 1.00 90.44 191 GLY A O 1
ATOM 1435 N N . MET A 1 192 ? -4.594 -12.450 21.647 1.00 91.50 192 MET A N 1
ATOM 1436 C CA . MET A 1 192 ? -3.184 -12.185 21.978 1.00 91.50 192 MET A CA 1
ATOM 1437 C C . MET A 1 192 ? -2.768 -12.640 23.388 1.00 91.50 192 MET A C 1
ATOM 1439 O O . MET A 1 192 ? -1.749 -12.189 23.911 1.00 91.50 192 MET A O 1
ATOM 1443 N N . GLN A 1 193 ? -3.499 -13.566 24.013 1.00 93.62 193 GLN A N 1
ATOM 1444 C CA . GLN A 1 193 ? -3.239 -14.036 25.384 1.00 93.62 193 GLN A CA 1
ATOM 1445 C C . GLN A 1 193 ? -1.806 -14.561 25.565 1.00 93.62 193 GLN A C 1
ATOM 1447 O O . GLN A 1 193 ? -1.165 -14.283 26.575 1.00 93.62 193 GLN A O 1
ATOM 1452 N N . ALA A 1 194 ? -1.270 -15.267 24.563 1.00 92.31 194 ALA A N 1
ATOM 1453 C CA . ALA A 1 194 ? 0.095 -15.803 24.587 1.00 92.31 194 ALA A CA 1
ATOM 1454 C C . ALA A 1 194 ? 1.191 -14.716 24.568 1.00 92.31 194 ALA A C 1
ATOM 1456 O O . ALA A 1 194 ? 2.345 -14.990 24.897 1.00 92.31 194 ALA A O 1
ATOM 1457 N N . PHE A 1 195 ? 0.837 -13.488 24.183 1.00 92.00 195 PHE A N 1
ATOM 1458 C CA . PHE A 1 195 ? 1.742 -12.345 24.079 1.00 92.00 195 PHE A CA 1
ATOM 1459 C C . PHE A 1 195 ? 1.490 -11.290 25.163 1.00 92.00 195 PHE A C 1
ATOM 1461 O O . PHE A 1 195 ? 2.201 -10.292 25.191 1.00 92.00 195 PHE A O 1
ATOM 1468 N N . ALA A 1 196 ? 0.522 -11.504 26.062 1.00 92.81 196 ALA A N 1
ATOM 1469 C CA . ALA A 1 196 ? 0.025 -10.508 27.015 1.00 92.81 196 ALA A CA 1
ATOM 1470 C C . ALA A 1 196 ? 1.122 -9.809 27.846 1.00 92.81 196 ALA A C 1
ATOM 1472 O O . ALA A 1 196 ? 1.009 -8.614 28.123 1.00 92.81 196 ALA A O 1
ATOM 1473 N N . GLU A 1 197 ? 2.181 -10.539 28.205 1.00 93.75 197 GLU A N 1
ATOM 1474 C CA . GLU A 1 197 ? 3.301 -10.056 29.028 1.00 93.75 197 GLU A CA 1
ATOM 1475 C C . GLU A 1 197 ? 4.574 -9.753 28.210 1.00 93.75 197 GLU A C 1
ATOM 1477 O O . GLU A 1 197 ? 5.602 -9.394 28.777 1.00 93.75 197 GLU A O 1
ATOM 1482 N N . LYS A 1 198 ? 4.540 -9.898 26.876 1.00 93.94 198 LYS A N 1
ATOM 1483 C CA . LYS A 1 198 ? 5.674 -9.534 26.010 1.00 93.94 198 LYS A CA 1
ATOM 1484 C C . LYS A 1 198 ? 5.691 -8.040 25.731 1.00 93.94 198 LYS A C 1
ATOM 1486 O O . LYS A 1 198 ? 4.633 -7.417 25.618 1.00 93.94 198 LYS A O 1
ATOM 1491 N N . PHE A 1 199 ? 6.887 -7.482 25.557 1.00 93.50 199 PHE A N 1
ATOM 1492 C CA . PHE A 1 199 ? 7.059 -6.095 25.135 1.00 93.50 199 PHE A CA 1
ATOM 1493 C C . PHE A 1 199 ? 6.605 -5.895 23.690 1.00 93.50 199 PHE A C 1
ATOM 1495 O O . PHE A 1 199 ? 6.854 -6.742 22.832 1.00 93.50 199 PHE A O 1
ATOM 1502 N N . ALA A 1 200 ? 5.985 -4.748 23.401 1.00 88.88 200 ALA A N 1
ATOM 1503 C CA . ALA A 1 200 ? 5.537 -4.427 22.048 1.00 88.88 200 ALA A CA 1
ATOM 1504 C C . ALA A 1 200 ? 6.693 -4.446 21.026 1.00 88.88 200 ALA A C 1
ATOM 1506 O O . ALA A 1 200 ? 6.505 -4.907 19.906 1.00 88.88 200 ALA A O 1
ATOM 1507 N N . ALA A 1 201 ? 7.907 -4.041 21.417 1.00 87.56 201 ALA A N 1
ATOM 1508 C CA . ALA A 1 201 ? 9.096 -4.081 20.558 1.00 87.56 201 ALA A CA 1
ATOM 1509 C C . ALA A 1 201 ? 9.508 -5.491 20.083 1.00 87.56 201 ALA A C 1
ATOM 1511 O O . ALA A 1 201 ? 10.264 -5.606 19.123 1.00 87.56 201 ALA A O 1
ATOM 1512 N N . GLU A 1 202 ? 9.039 -6.554 20.744 1.00 85.62 202 GLU A N 1
ATOM 1513 C CA . GLU A 1 202 ? 9.355 -7.949 20.398 1.00 85.62 202 GLU A CA 1
ATOM 1514 C C . GLU A 1 202 ? 8.331 -8.580 19.440 1.00 85.62 202 GLU A C 1
ATOM 1516 O O . GLU A 1 202 ? 8.485 -9.7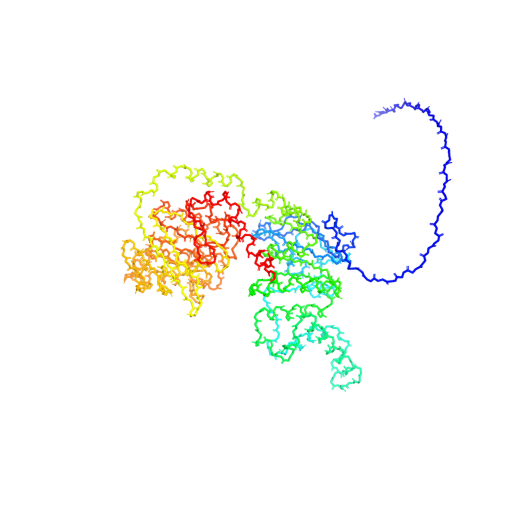30 19.023 1.00 85.62 202 GLU A O 1
ATOM 1521 N N . LEU A 1 203 ? 7.246 -7.867 19.133 1.00 85.38 203 LEU A N 1
ATOM 1522 C CA . LEU A 1 203 ? 6.134 -8.389 18.350 1.00 85.38 203 LEU A CA 1
ATOM 1523 C C . LEU A 1 203 ? 6.402 -8.263 16.848 1.00 85.38 203 LEU A C 1
ATOM 1525 O O . LEU A 1 203 ? 7.045 -7.326 16.378 1.00 85.38 203 LEU A O 1
ATOM 1529 N N . SER A 1 204 ? 5.848 -9.202 16.077 1.00 85.88 204 SER A N 1
ATOM 1530 C CA . SER A 1 204 ? 5.790 -9.060 14.621 1.00 85.88 204 SER A CA 1
ATOM 1531 C C . SER A 1 204 ? 4.887 -7.882 14.231 1.00 85.88 204 SER A C 1
ATOM 1533 O O . SER A 1 204 ? 4.015 -7.475 15.003 1.00 85.88 204 SER A O 1
ATOM 1535 N N . TYR A 1 205 ? 5.053 -7.356 13.017 1.00 81.19 205 TYR A N 1
ATOM 1536 C CA . TYR A 1 205 ? 4.253 -6.226 12.540 1.00 81.19 205 TYR A CA 1
ATOM 1537 C C . TYR A 1 205 ? 2.739 -6.518 12.529 1.00 81.19 205 TYR A C 1
ATOM 1539 O O . TYR A 1 205 ? 1.957 -5.693 12.999 1.00 81.19 205 TYR A O 1
ATOM 1547 N N . GLY A 1 206 ? 2.314 -7.718 12.113 1.00 82.00 206 GLY A N 1
ATOM 1548 C CA . GLY A 1 206 ? 0.900 -8.106 12.181 1.00 82.00 206 GLY A CA 1
ATOM 1549 C C . GLY A 1 206 ? 0.368 -8.175 13.610 1.00 82.00 206 GLY A C 1
ATOM 1550 O O . GLY A 1 206 ? -0.721 -7.687 13.906 1.00 82.00 206 GLY A O 1
ATOM 1551 N N . THR A 1 207 ? 1.179 -8.670 14.547 1.00 87.44 207 THR A N 1
ATOM 1552 C CA . THR A 1 207 ? 0.823 -8.686 15.973 1.00 87.44 207 THR A CA 1
ATOM 1553 C C . THR A 1 207 ? 0.767 -7.275 16.584 1.00 87.44 207 THR A C 1
ATOM 1555 O O . THR A 1 207 ? -0.089 -7.005 17.425 1.00 87.44 207 THR A O 1
ATOM 1558 N N . LEU A 1 208 ? 1.621 -6.346 16.138 1.00 88.31 208 LEU A N 1
ATOM 1559 C CA . LEU A 1 208 ? 1.553 -4.929 16.520 1.00 88.31 208 LEU A CA 1
ATOM 1560 C C . LEU A 1 208 ? 0.242 -4.276 16.065 1.00 88.31 208 LEU A C 1
ATOM 1562 O O . LEU A 1 208 ? -0.351 -3.503 16.816 1.00 88.31 208 LEU A O 1
ATOM 1566 N N . ARG A 1 209 ? -0.239 -4.618 14.866 1.00 85.62 209 ARG A N 1
ATOM 1567 C CA . ARG A 1 209 ? -1.504 -4.105 14.327 1.00 85.62 209 ARG A CA 1
ATOM 1568 C C . ARG A 1 209 ? -2.717 -4.588 15.126 1.00 85.62 209 ARG A C 1
ATOM 1570 O O . ARG A 1 209 ? -3.628 -3.810 15.401 1.00 85.62 209 ARG A O 1
ATOM 1577 N N . LEU A 1 210 ? -2.703 -5.848 15.566 1.00 89.25 210 LEU A N 1
ATOM 1578 C CA . LEU A 1 210 ? -3.730 -6.390 16.464 1.00 89.25 210 LEU A CA 1
ATOM 1579 C C . LEU A 1 210 ? -3.730 -5.693 17.833 1.00 89.25 210 LEU A C 1
ATOM 1581 O O . LEU A 1 210 ? -4.797 -5.381 18.365 1.00 89.25 210 LEU A O 1
ATOM 1585 N N . LEU A 1 211 ? -2.549 -5.393 18.382 1.00 91.44 211 LEU A N 1
ATOM 1586 C CA . LEU A 1 211 ? -2.430 -4.615 19.616 1.00 91.44 211 LEU A CA 1
ATOM 1587 C C . LEU A 1 211 ? -2.981 -3.193 19.443 1.00 91.44 211 LEU A C 1
ATOM 1589 O O . LEU A 1 211 ? -3.724 -2.720 20.300 1.00 91.44 211 LEU A O 1
ATOM 1593 N N . GLU A 1 212 ? -2.685 -2.523 18.328 1.00 90.19 212 GLU A N 1
ATOM 1594 C CA . GLU A 1 212 ? -3.275 -1.216 18.020 1.00 90.19 212 GLU A CA 1
ATOM 1595 C C . GLU A 1 212 ? -4.806 -1.286 17.990 1.00 90.19 212 GLU A C 1
ATOM 1597 O O . GLU A 1 212 ? -5.471 -0.448 18.599 1.00 90.19 212 GLU A O 1
ATOM 1602 N N . LEU A 1 213 ? -5.374 -2.320 17.362 1.00 90.06 213 LEU A N 1
ATOM 1603 C CA . LEU A 1 213 ? -6.818 -2.536 17.335 1.00 90.06 213 LEU A CA 1
ATOM 1604 C C . LEU A 1 213 ? -7.399 -2.693 18.749 1.00 90.06 213 LEU A C 1
ATOM 1606 O O . LEU A 1 213 ? -8.428 -2.093 19.051 1.00 90.06 213 LEU A O 1
ATOM 1610 N N . ALA A 1 214 ? -6.734 -3.417 19.651 1.00 91.31 214 ALA A N 1
ATOM 1611 C CA . ALA A 1 214 ? -7.174 -3.511 21.045 1.00 91.31 214 ALA A CA 1
ATOM 1612 C C . ALA A 1 214 ? -7.081 -2.191 21.810 1.00 91.31 214 ALA A C 1
ATOM 1614 O O . ALA A 1 214 ? -8.006 -1.856 22.551 1.00 91.31 214 ALA A O 1
ATOM 1615 N N . CYS A 1 215 ? -6.015 -1.416 21.606 1.00 89.88 215 CYS A N 1
ATOM 1616 C CA . CYS A 1 215 ? -5.909 -0.063 22.151 1.00 89.88 215 CYS A CA 1
ATOM 1617 C C . CYS A 1 215 ? -7.036 0.840 21.628 1.00 89.88 215 CYS A C 1
ATOM 1619 O O . CYS A 1 215 ? -7.568 1.660 22.369 1.00 89.88 215 CYS A O 1
ATOM 1621 N N . MET A 1 216 ? -7.451 0.668 20.373 1.00 88.12 216 MET A N 1
ATOM 1622 C CA . MET A 1 216 ? -8.588 1.400 19.822 1.00 88.12 216 MET A CA 1
ATOM 1623 C C . MET A 1 216 ? -9.918 0.958 20.431 1.00 88.12 216 MET A C 1
ATOM 1625 O O . MET A 1 216 ? -10.746 1.804 20.757 1.00 88.12 216 MET A O 1
ATOM 1629 N N . LEU A 1 217 ? -10.120 -0.343 20.640 1.00 89.62 217 LEU A N 1
ATOM 1630 C CA . LEU A 1 217 ? -11.319 -0.873 21.295 1.00 89.62 217 LEU A CA 1
ATOM 1631 C C . LEU A 1 217 ? -11.407 -0.486 22.775 1.00 89.62 217 LEU A C 1
ATOM 1633 O O . LEU A 1 217 ? -12.512 -0.326 23.292 1.00 89.62 217 LEU A O 1
ATOM 1637 N N . ALA A 1 218 ? -10.270 -0.262 23.437 1.00 88.88 218 ALA A N 1
ATOM 1638 C CA . ALA A 1 218 ? -10.219 0.273 24.796 1.00 88.88 218 ALA A CA 1
ATOM 1639 C C . ALA A 1 218 ? -10.871 1.657 24.927 1.00 88.88 218 ALA A C 1
ATOM 1641 O O . ALA A 1 218 ? -11.377 1.981 25.997 1.00 88.88 218 ALA A O 1
ATOM 1642 N N . LEU A 1 219 ? -10.929 2.445 23.845 1.00 84.19 219 LEU A N 1
ATOM 1643 C CA . LEU A 1 219 ? -11.639 3.730 23.824 1.00 84.19 219 LEU A CA 1
ATOM 1644 C C . LEU A 1 219 ? -13.167 3.580 23.758 1.00 84.19 219 LEU A C 1
ATOM 1646 O O . LEU A 1 219 ? -13.875 4.585 23.753 1.00 84.19 219 LEU A O 1
ATOM 1650 N N . LYS A 1 220 ? -13.676 2.343 23.661 1.00 85.88 220 LYS A N 1
ATOM 1651 C CA . LYS A 1 220 ? -15.099 2.014 23.476 1.00 85.88 220 LYS A CA 1
ATOM 1652 C C . LYS A 1 220 ? -15.732 2.810 22.324 1.00 85.88 220 LYS A C 1
ATOM 1654 O O . LYS A 1 220 ? -16.742 3.484 22.532 1.00 85.88 220 LYS A O 1
ATOM 1659 N N . PRO A 1 221 ? -15.138 2.773 21.114 1.00 87.44 221 PRO A N 1
ATOM 1660 C CA . PRO A 1 221 ? -15.602 3.588 20.006 1.00 87.44 221 PRO A CA 1
ATOM 1661 C C . PRO A 1 221 ? -16.969 3.106 19.515 1.00 87.44 221 PRO A C 1
ATOM 1663 O O . PRO A 1 221 ? -17.202 1.914 19.319 1.00 87.44 221 PRO A O 1
ATOM 1666 N N . ASN A 1 222 ? -17.857 4.058 19.247 1.00 87.31 222 ASN A N 1
ATOM 1667 C CA . ASN A 1 222 ? -19.117 3.817 18.550 1.00 87.31 222 ASN A CA 1
ATOM 1668 C C . ASN A 1 222 ? -18.888 3.648 17.044 1.00 87.31 222 ASN A C 1
ATOM 1670 O O . ASN A 1 222 ? -19.623 2.910 16.388 1.00 87.31 222 ASN A O 1
ATOM 1674 N N . LEU A 1 223 ? -17.876 4.342 16.517 1.00 93.44 223 LEU A N 1
ATOM 1675 C CA . LEU A 1 223 ? -17.437 4.292 15.133 1.00 93.44 223 LEU A CA 1
ATOM 1676 C C . LEU A 1 223 ? -15.934 4.027 15.093 1.00 93.44 223 LEU A C 1
ATOM 1678 O O . LEU A 1 223 ? -15.140 4.836 15.572 1.00 93.44 223 LEU A O 1
ATOM 1682 N N . LEU A 1 224 ? -15.553 2.911 14.486 1.00 93.75 224 LEU A N 1
ATOM 1683 C CA . LEU A 1 224 ? -14.173 2.530 14.253 1.00 93.75 224 LEU A CA 1
ATOM 1684 C C . LEU A 1 224 ? -13.807 2.795 12.791 1.00 93.75 224 LEU A C 1
ATOM 1686 O O . LEU A 1 224 ? -14.413 2.238 11.879 1.00 93.75 224 LEU A O 1
ATOM 1690 N N . LEU A 1 225 ? -12.809 3.647 12.584 1.00 94.00 225 LEU A N 1
ATOM 1691 C CA . LEU A 1 225 ? -12.227 3.963 11.290 1.00 94.00 225 LEU A CA 1
ATOM 1692 C C . LEU A 1 225 ? -10.952 3.141 11.099 1.00 94.00 225 LEU A C 1
ATOM 1694 O O . LEU A 1 225 ? -9.974 3.336 11.830 1.00 94.00 225 LEU A O 1
ATOM 1698 N N . LEU A 1 226 ? -10.966 2.244 10.119 1.00 91.44 226 LEU A N 1
ATOM 1699 C CA . LEU A 1 226 ? -9.836 1.383 9.785 1.00 91.44 226 LEU A CA 1
ATOM 1700 C C . LEU A 1 226 ? -9.230 1.824 8.457 1.00 91.44 226 LEU A C 1
ATOM 1702 O O . LEU A 1 226 ? -9.904 1.817 7.433 1.00 91.44 226 LEU A O 1
ATOM 1706 N N . ASP A 1 227 ? -7.964 2.220 8.489 1.00 88.31 227 ASP A N 1
ATOM 1707 C CA . ASP A 1 227 ? -7.232 2.708 7.317 1.00 88.31 227 ASP A CA 1
ATOM 1708 C C . ASP A 1 227 ? -6.222 1.638 6.901 1.00 88.31 227 ASP A C 1
ATOM 1710 O O . ASP A 1 227 ? -5.200 1.474 7.572 1.00 88.31 227 ASP A O 1
ATOM 1714 N N . GLU A 1 228 ? -6.555 0.861 5.870 1.00 85.25 228 GLU A N 1
ATOM 1715 C CA . GLU A 1 228 ? -5.740 -0.238 5.336 1.00 85.25 228 GLU A CA 1
ATOM 1716 C C . GLU A 1 228 ? -5.237 -1.218 6.423 1.00 85.25 228 GLU A C 1
ATOM 1718 O O . GLU A 1 228 ? -4.028 -1.380 6.632 1.00 85.25 228 GLU A O 1
ATOM 1723 N N . PRO A 1 229 ? -6.130 -1.844 7.214 1.00 80.75 229 PRO A N 1
ATOM 1724 C CA . PRO A 1 229 ? -5.733 -2.741 8.298 1.00 80.75 229 PRO A CA 1
ATOM 1725 C C . PRO A 1 229 ? -4.936 -3.989 7.859 1.00 80.75 229 PRO A C 1
ATOM 1727 O O . PRO A 1 229 ? -4.210 -4.529 8.693 1.00 80.75 229 PRO A O 1
ATOM 1730 N N . ALA A 1 230 ? -5.022 -4.417 6.598 1.00 80.00 230 ALA A N 1
ATOM 1731 C CA . ALA A 1 230 ? -4.284 -5.535 6.006 1.00 80.00 230 ALA A CA 1
ATOM 1732 C C . ALA A 1 230 ? -2.960 -5.129 5.328 1.00 80.00 230 ALA A C 1
ATOM 1734 O O . ALA A 1 230 ? -2.223 -5.986 4.832 1.00 80.00 230 ALA A O 1
ATOM 1735 N N . SER A 1 231 ? -2.628 -3.837 5.287 1.00 73.81 231 SER A N 1
ATOM 1736 C CA . SER A 1 231 ? -1.385 -3.375 4.666 1.00 73.81 231 SER A CA 1
ATOM 1737 C C . SER A 1 231 ? -0.164 -3.793 5.493 1.00 73.81 231 SER A C 1
ATOM 1739 O O . SER A 1 231 ? -0.132 -3.636 6.713 1.00 73.81 231 SER A O 1
ATOM 1741 N N . GLY A 1 232 ? 0.855 -4.351 4.833 1.00 67.19 232 GLY A N 1
ATOM 1742 C CA . GLY A 1 232 ? 2.135 -4.714 5.455 1.00 67.19 232 GLY A CA 1
ATOM 1743 C C . GLY A 1 232 ? 2.142 -5.986 6.316 1.00 67.19 232 GLY A C 1
ATOM 1744 O O . GLY A 1 232 ? 3.178 -6.285 6.913 1.00 67.19 232 GLY A O 1
ATOM 1745 N N . ILE A 1 233 ? 1.043 -6.748 6.376 1.00 77.69 233 ILE A N 1
ATOM 1746 C CA . ILE A 1 233 ? 0.954 -8.027 7.109 1.00 77.69 233 ILE A CA 1
ATOM 1747 C C . ILE A 1 233 ? 0.917 -9.222 6.143 1.00 77.69 233 ILE A C 1
ATOM 1749 O O . ILE A 1 233 ? 0.697 -9.071 4.942 1.00 77.69 233 ILE A O 1
ATOM 1753 N N . SER A 1 234 ? 1.207 -10.426 6.640 1.00 75.81 234 SER A N 1
ATOM 1754 C CA . SER A 1 234 ? 1.243 -11.629 5.800 1.00 75.81 234 SER A CA 1
ATOM 1755 C C . SER A 1 234 ? -0.160 -12.082 5.378 1.00 75.81 234 SER A C 1
ATOM 1757 O O . SER A 1 234 ? -1.136 -11.852 6.085 1.00 75.81 234 SER A O 1
ATOM 1759 N N . GLN A 1 235 ? -0.263 -12.825 4.269 1.00 72.19 235 GLN A N 1
ATOM 1760 C CA . GLN A 1 235 ? -1.549 -13.322 3.752 1.00 72.19 235 GLN A CA 1
ATOM 1761 C C . GLN A 1 235 ? -2.371 -14.092 4.803 1.00 72.19 235 GLN A C 1
ATOM 1763 O O . GLN A 1 235 ? -3.576 -13.894 4.920 1.00 72.19 235 GLN A O 1
ATOM 1768 N N . LYS A 1 236 ? -1.711 -14.926 5.621 1.00 72.06 236 LYS A N 1
ATOM 1769 C CA . LYS A 1 236 ? -2.368 -15.674 6.707 1.00 72.06 236 LYS A CA 1
ATOM 1770 C C . LYS A 1 236 ? -2.957 -14.755 7.783 1.00 72.06 236 LYS A C 1
ATOM 1772 O O . LYS A 1 236 ? -3.973 -15.091 8.382 1.00 72.06 236 LYS A O 1
ATOM 1777 N N . GLU A 1 237 ? -2.310 -13.624 8.058 1.00 77.88 237 GLU A N 1
ATOM 1778 C CA . GLU A 1 237 ? -2.792 -12.638 9.031 1.00 77.88 237 GLU A CA 1
ATOM 1779 C C . GLU A 1 237 ? -3.964 -11.830 8.460 1.00 77.88 237 GLU A C 1
ATOM 1781 O O . GLU A 1 237 ? -4.952 -11.625 9.165 1.00 77.88 237 GLU A O 1
ATOM 1786 N N . THR A 1 238 ? -3.914 -11.459 7.177 1.00 78.88 238 THR A N 1
ATOM 1787 C CA . THR A 1 238 ? -5.035 -10.826 6.461 1.00 78.88 238 THR A CA 1
ATOM 1788 C C . THR A 1 238 ? -6.279 -11.716 6.447 1.00 78.88 238 THR A C 1
ATOM 1790 O O . THR A 1 238 ? -7.380 -11.258 6.750 1.00 78.88 238 THR A O 1
ATOM 1793 N N . GLU A 1 239 ? -6.119 -13.016 6.185 1.00 78.62 239 GLU A N 1
ATOM 1794 C CA . GLU A 1 239 ? -7.221 -13.988 6.226 1.00 78.62 239 GLU A CA 1
ATOM 1795 C C . GLU A 1 239 ? -7.841 -14.116 7.629 1.00 78.62 239 GLU A C 1
ATOM 1797 O O . GLU A 1 239 ? -9.053 -14.292 7.767 1.00 78.62 239 GLU A O 1
ATOM 1802 N N . ALA A 1 240 ? -7.030 -13.989 8.684 1.00 83.00 240 ALA A N 1
ATOM 1803 C CA . ALA A 1 240 ? -7.500 -14.021 10.069 1.00 83.00 240 ALA A CA 1
ATOM 1804 C C . ALA A 1 240 ? -8.185 -12.713 10.512 1.00 83.00 240 ALA A C 1
ATOM 1806 O O . ALA A 1 240 ? -9.015 -12.731 11.429 1.00 83.00 240 ALA A O 1
ATOM 1807 N N . LEU A 1 241 ? -7.874 -11.588 9.861 1.00 86.81 241 LEU A N 1
ATOM 1808 C CA . LEU A 1 241 ? -8.420 -10.273 10.188 1.00 86.81 241 LEU A CA 1
ATOM 1809 C C . LEU A 1 241 ? -9.933 -10.204 9.949 1.00 86.81 241 LEU A C 1
ATOM 1811 O O . LEU A 1 241 ? -10.659 -9.655 10.776 1.00 86.81 241 LEU A O 1
ATOM 1815 N N . GLY A 1 242 ? -10.437 -10.798 8.866 1.00 88.81 242 GLY A N 1
ATOM 1816 C CA . GLY A 1 242 ? -11.866 -10.758 8.547 1.00 88.81 242 GLY A CA 1
ATOM 1817 C C . GLY A 1 242 ? -12.768 -11.360 9.636 1.00 88.81 242 GLY A C 1
ATOM 1818 O O . GLY A 1 242 ? -13.621 -10.652 10.185 1.00 88.81 242 GLY A O 1
ATOM 1819 N N . PRO A 1 243 ? -12.563 -12.632 10.028 1.00 89.94 243 PRO A N 1
ATOM 1820 C CA . PRO A 1 243 ? -13.278 -13.244 11.146 1.00 89.94 243 PRO A CA 1
ATOM 1821 C C . PRO A 1 243 ? -13.136 -12.469 12.461 1.00 89.94 243 PRO A C 1
ATOM 1823 O O . PRO A 1 243 ? -14.079 -12.426 13.255 1.00 89.94 243 PRO A O 1
ATOM 1826 N N . LEU A 1 244 ? -11.978 -11.843 12.700 1.00 90.31 244 LEU A N 1
ATOM 1827 C CA . LEU A 1 244 ? -11.759 -11.008 13.877 1.00 90.31 244 LEU A CA 1
ATOM 1828 C C . LEU A 1 244 ? -12.628 -9.742 13.850 1.00 90.31 244 LEU A C 1
ATOM 1830 O O . LEU A 1 244 ? -13.277 -9.441 14.848 1.00 90.31 244 LEU A O 1
ATOM 1834 N N . LEU A 1 245 ? -12.693 -9.025 12.726 1.00 90.88 245 LEU A N 1
ATOM 1835 C CA . LEU A 1 245 ? -13.514 -7.816 12.591 1.00 90.88 245 LEU A CA 1
ATOM 1836 C C . LEU A 1 245 ? -15.011 -8.115 12.747 1.00 90.88 245 LEU A C 1
ATOM 1838 O O . LEU A 1 245 ? -15.722 -7.363 13.417 1.00 90.88 245 LEU A O 1
ATOM 1842 N N . LEU A 1 246 ? -15.479 -9.251 12.218 1.00 90.81 246 LEU A N 1
ATOM 1843 C CA . LEU A 1 246 ? -16.849 -9.724 12.444 1.00 90.81 246 LEU A CA 1
ATOM 1844 C C . LEU A 1 246 ? -17.106 -10.014 13.925 1.00 90.81 246 LEU A C 1
ATOM 1846 O O . LEU A 1 246 ? -18.115 -9.565 14.467 1.00 90.81 246 LEU A O 1
ATOM 1850 N N . ARG A 1 247 ? -16.178 -10.705 14.598 1.00 90.50 247 ARG A N 1
ATOM 1851 C CA . ARG A 1 247 ? -16.275 -10.992 16.036 1.00 90.50 247 ARG A CA 1
ATOM 1852 C C . ARG A 1 247 ? -16.305 -9.713 16.868 1.00 90.50 247 ARG A C 1
ATOM 1854 O O . ARG A 1 247 ? -17.097 -9.623 17.801 1.00 90.50 247 ARG A O 1
ATOM 1861 N N . ILE A 1 248 ? -15.468 -8.732 16.531 1.00 89.56 248 ILE A N 1
ATOM 1862 C CA . ILE A 1 248 ? -15.450 -7.424 17.191 1.00 89.56 248 ILE A CA 1
ATOM 1863 C C . ILE A 1 248 ? -16.823 -6.771 17.051 1.00 89.56 248 ILE A C 1
ATOM 1865 O O . ILE A 1 248 ? -17.435 -6.466 18.068 1.00 89.56 248 ILE A O 1
ATOM 1869 N N . ARG A 1 249 ? -17.351 -6.644 15.828 1.00 89.06 249 ARG A N 1
ATOM 1870 C CA . ARG A 1 249 ? -18.696 -6.101 15.587 1.00 89.06 249 ARG A CA 1
ATOM 1871 C C . ARG A 1 249 ? -19.767 -6.830 16.403 1.00 89.06 249 ARG A C 1
ATOM 1873 O O . ARG A 1 249 ? -20.607 -6.185 17.020 1.00 89.06 249 ARG A O 1
ATOM 1880 N N . GLU A 1 250 ? -19.744 -8.161 16.426 1.00 87.94 250 GLU A N 1
ATOM 1881 C CA . GLU A 1 250 ? -20.742 -8.974 17.132 1.00 87.94 250 GLU A CA 1
ATOM 1882 C C . GLU A 1 250 ? -20.687 -8.825 18.657 1.00 87.94 250 GLU A C 1
ATOM 1884 O O . GLU A 1 250 ? -21.734 -8.829 19.305 1.00 87.94 250 GLU A O 1
ATOM 1889 N N . GLN A 1 251 ? -19.490 -8.707 19.236 1.00 86.50 251 GLN A N 1
ATOM 1890 C CA . GLN A 1 251 ? -19.311 -8.659 20.690 1.00 86.50 251 GLN A CA 1
ATOM 1891 C C . GLN A 1 251 ? -19.377 -7.243 21.263 1.00 86.50 251 GLN A C 1
ATOM 1893 O O . GLN A 1 251 ? -19.826 -7.071 22.395 1.00 86.50 251 GLN A O 1
ATOM 1898 N N . THR A 1 252 ? -18.944 -6.232 20.507 1.00 83.56 252 THR A N 1
ATOM 1899 C CA . THR A 1 252 ? -18.905 -4.838 20.977 1.00 83.56 252 THR A CA 1
ATOM 1900 C C . THR A 1 252 ? -20.048 -3.990 20.427 1.00 83.56 252 THR A C 1
ATOM 1902 O O . THR A 1 252 ? -20.332 -2.931 20.979 1.00 83.56 252 THR A O 1
ATOM 1905 N N . GLY A 1 253 ? -20.708 -4.429 19.349 1.00 84.25 253 GLY A N 1
ATOM 1906 C CA . GLY A 1 253 ? -21.672 -3.611 18.613 1.00 84.25 253 GLY A CA 1
ATOM 1907 C C . GLY A 1 253 ? -21.026 -2.464 17.828 1.00 84.25 253 GLY A C 1
ATOM 1908 O O . GLY A 1 253 ? -21.732 -1.551 17.404 1.00 84.25 253 GLY A O 1
ATOM 1909 N N . ALA A 1 254 ? -19.698 -2.475 17.654 1.00 84.19 254 ALA A N 1
ATOM 1910 C CA . ALA A 1 254 ? -18.985 -1.405 16.969 1.00 84.19 254 ALA A CA 1
ATOM 1911 C C . ALA A 1 254 ? -19.443 -1.257 15.512 1.00 84.19 254 ALA A C 1
ATOM 1913 O O . ALA A 1 254 ? -19.571 -2.234 14.772 1.00 84.19 254 ALA A O 1
ATOM 1914 N N . THR A 1 255 ? -19.631 -0.007 15.095 1.00 93.75 255 THR A N 1
ATOM 1915 C CA . THR A 1 255 ? -19.837 0.359 13.691 1.00 93.75 255 THR A CA 1
ATOM 1916 C C . THR A 1 255 ? -18.473 0.560 13.042 1.00 93.75 255 THR A C 1
ATOM 1918 O O . THR A 1 255 ? -17.623 1.223 13.634 1.00 93.75 255 THR A O 1
ATOM 1921 N N . ILE A 1 256 ? -18.238 0.006 11.851 1.00 94.94 256 ILE A N 1
ATOM 1922 C CA . ILE A 1 256 ? -16.910 0.024 11.220 1.00 94.94 256 ILE A CA 1
ATOM 1923 C C . ILE A 1 256 ? -16.997 0.726 9.867 1.00 94.94 256 ILE A C 1
ATOM 1925 O O . ILE A 1 256 ? -17.795 0.344 9.020 1.00 94.94 256 ILE A O 1
ATOM 1929 N N . LEU A 1 257 ? -16.142 1.722 9.647 1.00 95.62 257 LEU A N 1
ATOM 1930 C CA . LEU A 1 257 ? -15.852 2.276 8.326 1.00 95.62 257 LEU A CA 1
ATOM 1931 C C . LEU A 1 257 ? -14.406 1.921 7.986 1.00 95.62 257 LEU A C 1
ATOM 1933 O O . LEU A 1 257 ? -13.495 2.313 8.714 1.00 95.62 257 LEU A O 1
ATOM 1937 N N . MET A 1 258 ? -14.191 1.173 6.908 1.00 93.25 258 MET A N 1
ATOM 1938 C CA . MET A 1 258 ? -12.856 0.727 6.512 1.00 93.25 258 MET A CA 1
ATOM 1939 C C . MET A 1 258 ? -12.487 1.169 5.101 1.00 93.25 258 MET A C 1
ATOM 1941 O O . MET A 1 258 ? -13.295 1.076 4.178 1.00 93.25 258 MET A O 1
ATOM 1945 N N . ILE A 1 259 ? -11.244 1.611 4.946 1.00 91.25 259 ILE A N 1
ATOM 1946 C CA . ILE A 1 259 ? -10.556 1.722 3.664 1.00 91.25 259 ILE A CA 1
ATOM 1947 C C . ILE A 1 259 ? -9.682 0.488 3.524 1.00 91.25 259 ILE A C 1
ATOM 1949 O O . ILE A 1 259 ? -8.925 0.160 4.434 1.00 91.25 259 ILE A O 1
ATOM 1953 N N . GLU A 1 260 ? -9.765 -0.168 2.377 1.00 82.00 260 GLU A N 1
ATOM 1954 C CA . GLU A 1 260 ? -8.914 -1.303 2.059 1.00 82.00 260 GLU A CA 1
ATOM 1955 C C . GLU A 1 260 ? -8.600 -1.351 0.569 1.00 82.00 260 GLU A C 1
ATOM 1957 O O . GLU A 1 260 ? -9.374 -0.885 -0.275 1.00 82.00 260 GLU A O 1
ATOM 1962 N N . HIS A 1 261 ? -7.449 -1.940 0.264 1.00 73.00 261 HIS A N 1
ATOM 1963 C CA . HIS A 1 261 ? -7.040 -2.267 -1.099 1.00 73.00 261 HIS A CA 1
ATOM 1964 C C . HIS A 1 261 ? -7.287 -3.742 -1.426 1.00 73.00 261 HIS A C 1
ATOM 1966 O O . HIS A 1 261 ? -7.392 -4.103 -2.600 1.00 73.00 261 HIS A O 1
ATOM 1972 N N . ASP A 1 262 ? -7.437 -4.581 -0.399 1.00 78.00 262 ASP A N 1
ATOM 1973 C CA . ASP A 1 262 ? -7.844 -5.973 -0.543 1.00 78.00 262 ASP A CA 1
ATOM 1974 C C . ASP A 1 262 ? -9.358 -6.059 -0.828 1.00 78.00 262 ASP A C 1
ATOM 1976 O O . ASP A 1 262 ? -10.211 -5.976 0.062 1.00 78.00 262 ASP A O 1
ATOM 1980 N N . MET A 1 263 ? -9.698 -6.198 -2.113 1.00 76.44 263 MET A N 1
ATOM 1981 C CA . MET A 1 263 ? -11.082 -6.361 -2.567 1.00 76.44 263 MET A CA 1
ATOM 1982 C C . MET A 1 263 ? -11.757 -7.612 -1.991 1.00 76.44 263 MET A C 1
ATOM 1984 O O . MET A 1 263 ? -12.894 -7.486 -1.537 1.00 76.44 263 MET A O 1
ATOM 1988 N N . PRO A 1 264 ? -11.126 -8.803 -1.961 1.00 78.00 264 PRO A N 1
ATOM 1989 C CA . PRO A 1 264 ? -11.681 -9.956 -1.251 1.00 78.00 264 PRO A CA 1
ATOM 1990 C C . PRO A 1 264 ? -12.098 -9.656 0.197 1.00 78.00 264 PRO A C 1
ATOM 1992 O O . PRO A 1 264 ? -13.210 -10.009 0.610 1.00 78.00 264 PRO A O 1
ATOM 1995 N N . LEU A 1 265 ? -11.250 -8.964 0.961 1.00 81.31 265 LEU A N 1
ATOM 1996 C CA . LEU A 1 265 ? -11.541 -8.604 2.346 1.00 81.31 265 LEU A CA 1
ATOM 1997 C C . LEU A 1 265 ? -12.740 -7.649 2.438 1.00 81.31 265 LEU A C 1
ATOM 1999 O O . LEU A 1 265 ? -13.696 -7.947 3.155 1.00 81.31 265 LEU A O 1
ATOM 2003 N N . ILE A 1 266 ? -12.753 -6.557 1.664 1.00 86.38 266 ILE A N 1
ATOM 2004 C CA . ILE A 1 266 ? -13.895 -5.625 1.655 1.00 86.38 266 ILE A CA 1
ATOM 2005 C C . ILE A 1 266 ? -15.185 -6.319 1.228 1.00 86.38 266 ILE A C 1
ATOM 2007 O O . ILE A 1 266 ? -16.218 -6.171 1.873 1.00 86.38 266 ILE A O 1
ATOM 2011 N N . MET A 1 267 ? -15.147 -7.116 0.165 1.00 84.06 267 MET A N 1
ATOM 2012 C CA . MET A 1 267 ? -16.356 -7.712 -0.400 1.00 84.06 267 MET A CA 1
ATOM 2013 C C . MET A 1 267 ? -16.934 -8.810 0.499 1.00 84.06 267 MET A C 1
ATOM 2015 O O . MET A 1 267 ? -18.147 -9.023 0.533 1.00 84.06 267 MET A O 1
ATOM 2019 N N . SER A 1 268 ? -16.086 -9.502 1.260 1.00 83.94 268 SER A N 1
ATOM 2020 C CA . SER A 1 268 ? -16.550 -10.498 2.226 1.00 83.94 268 SER A CA 1
ATOM 2021 C C . SER A 1 268 ? -17.157 -9.855 3.479 1.00 83.94 268 SER A C 1
ATOM 2023 O O . SER A 1 268 ? -18.187 -10.331 3.968 1.00 83.94 268 SER A O 1
ATOM 2025 N N . LEU A 1 269 ? -16.572 -8.757 3.968 1.00 89.25 269 LEU A N 1
ATOM 2026 C CA . LEU A 1 269 ? -16.937 -8.146 5.248 1.00 89.25 269 LEU A CA 1
ATOM 2027 C C . LEU A 1 269 ? -18.003 -7.061 5.155 1.00 89.25 269 LEU A C 1
ATOM 2029 O O . LEU A 1 269 ? -18.833 -6.961 6.058 1.00 89.25 269 LEU A O 1
ATOM 2033 N N . SER A 1 270 ? -17.969 -6.232 4.112 1.00 92.12 270 SER A N 1
ATOM 2034 C CA . SER A 1 270 ? -18.813 -5.046 4.033 1.00 92.12 270 SER A CA 1
ATOM 2035 C C . SER A 1 270 ? -20.286 -5.407 3.837 1.00 92.12 270 SER A C 1
ATOM 2037 O O . SER A 1 270 ? -20.663 -6.267 3.029 1.00 92.12 270 SER A O 1
ATOM 2039 N N . ASP A 1 271 ? -21.129 -4.706 4.588 1.00 92.06 271 ASP A N 1
ATOM 2040 C CA . ASP A 1 271 ? -22.580 -4.685 4.423 1.00 92.06 271 ASP A CA 1
ATOM 2041 C C . ASP A 1 271 ? -22.973 -3.674 3.325 1.00 92.06 271 ASP A C 1
ATOM 2043 O O . ASP A 1 271 ? -23.923 -3.899 2.572 1.00 92.06 271 ASP A O 1
ATOM 2047 N N . TRP A 1 272 ? -22.201 -2.587 3.195 1.00 94.00 272 TRP A N 1
ATOM 2048 C CA . TRP A 1 272 ? -22.363 -1.542 2.183 1.00 94.00 272 TRP A CA 1
ATOM 2049 C C . TRP A 1 272 ? -21.006 -1.003 1.732 1.00 94.00 272 TRP A C 1
ATOM 2051 O O . TRP A 1 272 ? -20.066 -0.938 2.521 1.00 94.00 272 TRP A O 1
ATOM 2061 N N . VAL A 1 273 ? -20.898 -0.598 0.471 1.00 94.00 273 VAL A N 1
ATOM 2062 C CA . VAL A 1 273 ? -19.660 -0.093 -0.123 1.00 94.00 273 VAL A CA 1
ATOM 2063 C C . VAL A 1 273 ? -19.930 1.237 -0.816 1.00 94.00 273 VAL A C 1
ATOM 2065 O O . VAL A 1 273 ? -20.889 1.357 -1.576 1.00 94.00 273 VAL A O 1
ATOM 2068 N N . TYR A 1 274 ? -19.068 2.221 -0.567 1.00 94.31 274 TYR A N 1
ATOM 2069 C CA . TYR A 1 274 ? -18.973 3.456 -1.343 1.00 94.31 274 TYR A CA 1
ATOM 2070 C C . TYR A 1 274 ? -17.731 3.403 -2.221 1.00 94.31 274 TYR A C 1
ATOM 2072 O O . TYR A 1 274 ? -16.651 3.032 -1.760 1.00 94.31 274 TYR A O 1
ATOM 2080 N N . VAL A 1 275 ? -17.884 3.807 -3.475 1.00 91.62 275 VAL A N 1
ATOM 2081 C CA . VAL A 1 275 ? -16.791 3.941 -4.432 1.00 91.62 275 VAL A CA 1
ATOM 2082 C C . VAL A 1 275 ? -16.550 5.417 -4.677 1.00 91.62 275 VAL A C 1
ATOM 2084 O O . VAL A 1 275 ? -17.455 6.125 -5.116 1.00 91.62 275 VAL A O 1
ATOM 2087 N N . LEU A 1 276 ? -15.332 5.867 -4.401 1.00 89.62 276 LEU A N 1
ATOM 2088 C CA . LEU A 1 276 ? -14.852 7.181 -4.790 1.00 89.62 276 LEU A CA 1
ATOM 2089 C C . LEU A 1 276 ? -14.024 7.079 -6.060 1.00 89.62 276 LEU A C 1
ATOM 2091 O O . LEU A 1 276 ? -13.220 6.161 -6.200 1.00 89.62 276 LEU A O 1
ATOM 2095 N N . ASP A 1 277 ? -14.163 8.065 -6.930 1.00 85.25 277 ASP A N 1
ATOM 2096 C CA . ASP A 1 277 ? -13.267 8.284 -8.056 1.00 85.25 277 ASP A CA 1
ATOM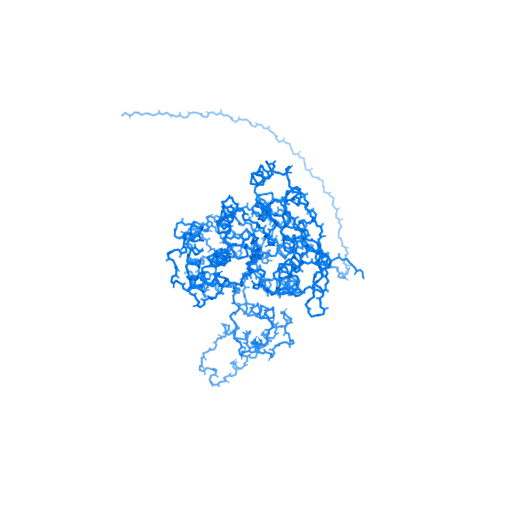 2097 C C . ASP A 1 277 ? -13.030 9.782 -8.241 1.00 85.25 277 ASP A C 1
ATOM 2099 O O . ASP A 1 277 ? -13.951 10.583 -8.092 1.00 85.25 277 ASP A O 1
ATOM 2103 N N . ALA A 1 278 ? -11.774 10.166 -8.477 1.00 81.25 278 ALA A N 1
ATOM 2104 C CA . ALA A 1 278 ? -11.346 11.562 -8.610 1.00 81.25 278 ALA A CA 1
ATOM 2105 C C . ALA A 1 278 ? -11.948 12.535 -7.560 1.00 81.25 278 ALA A C 1
ATOM 2107 O O . ALA A 1 278 ? -12.262 13.687 -7.867 1.00 81.25 278 ALA A O 1
ATOM 2108 N N . GLY A 1 279 ? -12.120 12.077 -6.313 1.00 84.31 279 GLY A N 1
ATOM 2109 C CA . GLY A 1 279 ? -12.665 12.883 -5.220 1.00 84.31 279 GLY A CA 1
ATOM 2110 C C . GLY A 1 279 ? -14.192 13.022 -5.199 1.00 84.31 279 GLY A C 1
ATOM 2111 O O . GLY A 1 279 ? -14.680 13.902 -4.497 1.00 84.31 279 GLY A O 1
ATOM 2112 N N . GLN A 1 280 ? -14.941 12.200 -5.941 1.00 90.88 280 GLN A N 1
ATOM 2113 C CA . GLN A 1 280 ? -16.412 12.208 -6.007 1.00 90.88 280 GLN A CA 1
ATOM 2114 C C . GLN A 1 280 ? -16.997 10.807 -5.796 1.00 90.88 280 GLN A C 1
ATOM 2116 O O . GLN A 1 280 ? -16.325 9.803 -6.030 1.00 90.88 280 GLN A O 1
ATOM 2121 N N . ASN A 1 281 ? -18.266 10.726 -5.387 1.00 92.88 281 ASN A N 1
ATOM 2122 C CA . ASN A 1 281 ? -19.005 9.464 -5.333 1.00 92.88 281 ASN A CA 1
ATOM 2123 C C . ASN A 1 281 ? -19.257 8.919 -6.742 1.00 92.88 281 ASN A C 1
ATOM 2125 O O . ASN A 1 281 ? -19.994 9.513 -7.524 1.00 92.88 281 ASN A O 1
ATOM 2129 N N . LEU A 1 282 ? -18.689 7.754 -7.037 1.00 89.00 282 LEU A N 1
ATOM 2130 C CA . LEU A 1 282 ? -18.898 7.044 -8.294 1.00 89.00 282 LEU A CA 1
ATOM 2131 C C . LEU A 1 282 ? -20.092 6.089 -8.214 1.00 89.00 282 LEU A C 1
ATOM 2133 O O . LEU A 1 282 ? -20.930 6.036 -9.112 1.00 89.00 282 LEU A O 1
ATOM 2137 N N . ALA A 1 283 ? -20.151 5.301 -7.142 1.00 90.25 283 ALA A N 1
ATOM 2138 C CA . ALA A 1 283 ? -21.191 4.309 -6.924 1.00 90.25 283 ALA A CA 1
ATOM 2139 C C . ALA A 1 283 ? -21.333 3.989 -5.437 1.00 90.25 283 ALA A C 1
ATOM 2141 O O . ALA A 1 283 ? -20.392 4.132 -4.659 1.00 90.25 283 ALA A O 1
ATOM 2142 N N . GLU A 1 284 ? -22.500 3.487 -5.058 1.00 92.75 284 GLU A N 1
ATOM 2143 C CA . GLU A 1 284 ? -22.754 2.948 -3.730 1.00 92.75 284 GLU A CA 1
ATOM 2144 C C . GLU A 1 284 ? -23.705 1.757 -3.823 1.00 92.75 284 GLU A C 1
ATOM 2146 O O . GLU A 1 284 ? -24.523 1.671 -4.744 1.00 92.75 284 GLU A O 1
ATOM 2151 N N . GLY A 1 285 ? -23.601 0.822 -2.887 1.00 90.75 285 GLY A N 1
ATOM 2152 C CA . GLY A 1 285 ? -24.480 -0.338 -2.876 1.00 90.75 285 GLY A CA 1
ATOM 2153 C C . GLY A 1 285 ? -23.999 -1.454 -1.970 1.00 90.75 285 GLY A C 1
ATOM 2154 O O . GLY A 1 285 ? -23.005 -1.332 -1.255 1.00 90.75 285 GLY A O 1
ATOM 2155 N N . THR A 1 286 ? -24.700 -2.580 -2.041 1.00 91.12 286 THR A N 1
ATOM 2156 C CA . THR A 1 286 ? -24.173 -3.847 -1.534 1.00 91.12 286 THR A CA 1
ATOM 2157 C C . THR A 1 286 ? -22.982 -4.287 -2.386 1.00 91.12 286 THR A C 1
ATOM 2159 O O . THR A 1 286 ? -22.780 -3.812 -3.509 1.00 91.12 286 THR A O 1
ATOM 2162 N N . THR A 1 287 ? -22.187 -5.213 -1.859 1.00 86.62 287 THR A N 1
ATOM 2163 C CA . THR A 1 287 ? -20.985 -5.730 -2.528 1.00 86.62 287 THR A CA 1
ATOM 2164 C C . THR A 1 287 ? -21.286 -6.251 -3.934 1.00 86.62 287 THR A C 1
ATOM 2166 O O . THR A 1 287 ? -20.552 -5.943 -4.868 1.00 86.62 287 THR A O 1
ATOM 2169 N N . ASP A 1 288 ? -22.416 -6.937 -4.115 1.00 83.81 288 ASP A N 1
ATOM 2170 C CA . ASP A 1 288 ? -22.817 -7.517 -5.403 1.00 83.81 288 ASP A CA 1
ATOM 2171 C C . ASP A 1 288 ? -23.197 -6.437 -6.429 1.00 83.81 288 ASP A C 1
ATOM 2173 O O . ASP A 1 288 ? -22.840 -6.527 -7.604 1.00 83.81 288 ASP A O 1
ATOM 2177 N N . VAL A 1 289 ? -23.873 -5.372 -5.979 1.00 85.44 289 VAL A N 1
ATOM 2178 C CA . VAL A 1 289 ? -24.244 -4.227 -6.828 1.00 85.44 289 VAL A CA 1
ATOM 2179 C C . VAL A 1 289 ? -23.001 -3.470 -7.284 1.00 85.44 289 VAL A C 1
ATOM 2181 O O . VAL A 1 289 ? -22.889 -3.125 -8.460 1.00 85.44 289 VAL A O 1
ATOM 2184 N N . VAL A 1 290 ? -22.057 -3.231 -6.373 1.00 84.94 290 VAL A N 1
ATOM 2185 C CA . VAL A 1 290 ? -20.814 -2.516 -6.682 1.00 84.94 290 VAL A CA 1
ATOM 2186 C C . VAL A 1 290 ? -19.918 -3.338 -7.610 1.00 84.94 290 VAL A C 1
ATOM 2188 O O . VAL A 1 290 ? -19.394 -2.786 -8.574 1.00 84.94 290 VAL A O 1
ATOM 2191 N N . GLN A 1 291 ? -19.797 -4.652 -7.392 1.00 78.94 291 GLN A N 1
ATOM 2192 C CA . GLN A 1 291 ? -19.030 -5.543 -8.274 1.00 78.94 291 GLN A CA 1
ATOM 2193 C C . GLN A 1 291 ? -19.595 -5.618 -9.694 1.00 78.94 291 GLN A C 1
ATOM 2195 O O . GLN A 1 291 ? -18.835 -5.740 -10.653 1.00 78.94 291 GLN A O 1
ATOM 2200 N N . ALA A 1 292 ? -20.918 -5.554 -9.841 1.00 80.12 292 ALA A N 1
ATOM 2201 C CA . ALA A 1 292 ? -21.571 -5.582 -11.143 1.00 80.12 292 ALA A CA 1
ATOM 2202 C C . ALA A 1 292 ? -21.593 -4.212 -11.847 1.00 80.12 292 ALA A C 1
ATOM 2204 O O . ALA A 1 292 ? -22.021 -4.139 -13.000 1.00 80.12 292 ALA A O 1
ATOM 2205 N N . ASN A 1 293 ? -21.170 -3.129 -11.182 1.00 78.88 293 ASN A N 1
ATOM 2206 C CA . ASN A 1 293 ? -21.278 -1.775 -11.716 1.00 78.88 293 ASN A CA 1
ATOM 2207 C C . ASN A 1 293 ? -20.189 -1.498 -12.777 1.00 78.88 293 ASN A C 1
ATOM 2209 O O . ASN A 1 293 ? -19.005 -1.438 -12.435 1.00 78.88 293 ASN A O 1
ATOM 2213 N N . PRO A 1 294 ? -20.559 -1.254 -14.052 1.00 77.31 294 PRO A N 1
ATOM 2214 C CA . PRO A 1 294 ? -19.592 -1.012 -15.120 1.00 77.31 294 PRO A CA 1
ATOM 2215 C C . PRO A 1 294 ? -18.706 0.213 -14.889 1.00 77.31 294 PRO A C 1
ATOM 2217 O O . PRO A 1 294 ? -17.537 0.167 -15.247 1.00 77.31 294 PRO A O 1
ATOM 2220 N N . ALA A 1 295 ? -19.229 1.276 -14.269 1.00 77.56 295 ALA A N 1
ATOM 2221 C CA . ALA A 1 295 ? -18.463 2.491 -14.000 1.00 77.56 295 ALA A CA 1
ATOM 2222 C C . ALA A 1 295 ? -17.376 2.246 -12.943 1.00 77.56 295 ALA A C 1
ATOM 2224 O O . ALA A 1 295 ? -16.273 2.765 -13.057 1.00 77.56 295 ALA A O 1
ATOM 2225 N N . VAL A 1 296 ? -17.658 1.398 -11.947 1.00 78.75 296 VAL A N 1
ATOM 2226 C CA . VAL A 1 296 ? -16.667 0.966 -10.946 1.00 78.75 296 VAL A CA 1
ATOM 2227 C C . VAL A 1 296 ? -15.580 0.136 -11.615 1.00 78.75 296 VAL A C 1
ATOM 2229 O O . VAL A 1 296 ? -14.398 0.386 -11.407 1.00 78.75 296 VAL A O 1
ATOM 2232 N N . ILE A 1 297 ? -15.968 -0.816 -12.465 1.00 73.12 297 ILE A N 1
ATOM 2233 C CA . ILE A 1 297 ? -15.020 -1.614 -13.247 1.00 73.12 297 ILE A CA 1
ATOM 2234 C C . ILE A 1 297 ? -14.152 -0.698 -14.123 1.00 73.12 297 ILE A C 1
ATOM 2236 O O . ILE A 1 297 ? -12.941 -0.861 -14.153 1.00 73.12 297 ILE A O 1
ATOM 2240 N N . GLU A 1 298 ? -14.747 0.287 -14.789 1.00 69.56 298 GLU A N 1
ATOM 2241 C CA . GLU A 1 298 ? -14.061 1.265 -15.636 1.00 69.56 298 GLU A CA 1
ATOM 2242 C C . GLU A 1 298 ? -13.105 2.171 -14.848 1.00 69.56 298 GLU A C 1
ATOM 2244 O O . GLU A 1 298 ? -11.970 2.350 -15.269 1.00 69.56 298 GLU A O 1
ATOM 2249 N N . ALA A 1 299 ? -13.484 2.664 -13.670 1.00 66.69 299 ALA A N 1
ATOM 2250 C CA . ALA A 1 299 ? -12.584 3.452 -12.820 1.00 66.69 299 ALA A CA 1
ATOM 2251 C C . ALA A 1 299 ? -11.371 2.642 -12.319 1.00 66.69 299 ALA A C 1
ATOM 2253 O O . ALA A 1 299 ? -10.307 3.197 -12.054 1.00 66.69 299 ALA A O 1
ATOM 2254 N N . TYR A 1 300 ? -11.513 1.318 -12.205 1.00 61.91 300 TYR A N 1
ATOM 2255 C CA . TYR A 1 300 ? -10.431 0.410 -11.813 1.00 61.91 300 TYR A CA 1
ATOM 2256 C C . TYR A 1 300 ? -9.629 -0.165 -13.001 1.00 61.91 300 TYR A C 1
ATOM 2258 O O . TYR A 1 300 ? -8.458 -0.521 -12.835 1.00 61.91 300 TYR A O 1
ATOM 2266 N N . LEU A 1 301 ? -10.233 -0.278 -14.191 1.00 53.97 301 LEU A N 1
ATOM 2267 C CA . LEU A 1 301 ? -9.659 -0.935 -15.379 1.00 53.97 301 LEU A CA 1
ATOM 2268 C C . LEU A 1 301 ? -9.415 -0.001 -16.583 1.00 53.97 301 LEU A C 1
ATOM 2270 O O . LEU A 1 301 ? -8.866 -0.451 -17.591 1.00 53.97 301 LEU A O 1
ATOM 2274 N N . GLY A 1 302 ? -9.811 1.268 -16.500 1.00 53.78 302 GLY A N 1
ATOM 2275 C CA . GLY A 1 302 ? -9.792 2.246 -17.591 1.00 53.78 302 GLY A CA 1
ATOM 2276 C C . GLY A 1 302 ? -10.969 2.114 -18.568 1.00 53.78 302 GLY A C 1
ATOM 2277 O O . GLY A 1 302 ? -11.655 1.087 -18.626 1.00 53.78 302 GLY A O 1
ATOM 2278 N N . THR A 1 303 ? -11.195 3.153 -19.379 1.00 48.62 303 THR A N 1
ATOM 2279 C CA . THR A 1 303 ? -12.310 3.193 -20.340 1.00 48.62 303 THR A CA 1
ATOM 2280 C C . THR A 1 303 ? -12.075 2.285 -21.555 1.00 48.62 303 THR A C 1
ATOM 2282 O O . THR A 1 303 ? -10.945 2.161 -22.039 1.00 48.62 303 THR A O 1
ATOM 2285 N N . PRO A 1 304 ? -13.125 1.716 -22.183 1.00 44.56 304 PRO A N 1
ATOM 2286 C CA . PRO A 1 304 ? -12.997 1.005 -23.458 1.00 44.56 304 PRO A CA 1
ATOM 2287 C C . PRO A 1 304 ? -12.397 1.868 -24.579 1.00 44.56 304 PRO A C 1
ATOM 2289 O O . PRO A 1 304 ? -11.874 1.339 -25.557 1.00 44.56 304 PRO A O 1
ATOM 2292 N N . ALA A 1 305 ? -12.488 3.198 -24.480 1.00 39.47 305 ALA A N 1
ATOM 2293 C CA . ALA A 1 305 ? -11.898 4.140 -25.427 1.00 39.47 305 ALA A CA 1
ATOM 2294 C C . ALA A 1 305 ? -10.392 4.338 -25.192 1.00 39.47 305 ALA A C 1
ATOM 2296 O O . ALA A 1 305 ? -9.643 4.417 -26.164 1.00 39.47 305 ALA A O 1
ATOM 2297 N N . GLU A 1 306 ? -9.938 4.361 -23.939 1.00 41.03 306 GLU A N 1
ATOM 2298 C CA . GLU A 1 306 ? -8.517 4.303 -23.576 1.00 41.03 306 GLU A CA 1
ATOM 2299 C C . GLU A 1 306 ? -7.931 2.945 -23.961 1.00 41.03 306 GLU A C 1
ATOM 2301 O O . GLU A 1 306 ? -6.945 2.902 -24.690 1.00 41.03 306 GLU A O 1
ATOM 2306 N N . GLN A 1 307 ? -8.634 1.848 -23.664 1.00 43.41 307 GLN A N 1
ATOM 2307 C CA . GLN A 1 307 ? -8.302 0.504 -24.146 1.00 43.41 307 GLN A CA 1
ATOM 2308 C C . GLN A 1 307 ? -8.264 0.434 -25.684 1.00 43.41 307 GLN A C 1
ATOM 2310 O O . GLN A 1 307 ? -7.420 -0.256 -26.247 1.00 43.41 307 GLN A O 1
ATOM 2315 N N . ARG A 1 308 ? -9.129 1.173 -26.402 1.00 41.88 308 ARG A N 1
ATOM 2316 C CA . ARG A 1 308 ? -9.114 1.269 -27.877 1.00 41.88 308 ARG A CA 1
ATOM 2317 C C . ARG A 1 308 ? -8.035 2.194 -28.424 1.00 41.88 308 ARG A C 1
ATOM 2319 O O . ARG A 1 308 ? -7.558 1.918 -29.517 1.00 41.88 308 ARG A O 1
ATOM 2326 N N . LYS A 1 309 ? -7.640 3.265 -27.732 1.00 40.44 309 LYS A N 1
ATOM 2327 C CA . LYS A 1 309 ? -6.480 4.089 -28.119 1.00 40.44 309 LYS A CA 1
ATOM 2328 C C . LYS A 1 309 ? -5.195 3.282 -27.959 1.00 40.44 309 LYS A C 1
ATOM 2330 O O . LYS A 1 309 ? -4.387 3.252 -28.883 1.00 40.44 309 LYS A O 1
ATOM 2335 N N . VAL A 1 310 ? -5.082 2.524 -26.873 1.00 43.62 310 VAL A N 1
ATOM 2336 C CA . VAL A 1 310 ? -4.027 1.527 -26.658 1.00 43.62 310 VAL A CA 1
ATOM 2337 C C . VAL A 1 310 ? -4.070 0.448 -27.747 1.00 43.62 310 VAL A C 1
ATOM 2339 O O . VAL A 1 310 ? -3.080 0.223 -28.440 1.00 43.62 310 VAL A O 1
ATOM 2342 N N . ALA A 1 311 ? -5.239 -0.148 -28.007 1.00 39.56 311 ALA A N 1
ATOM 2343 C CA . ALA A 1 311 ? -5.394 -1.204 -29.008 1.00 39.56 311 ALA A CA 1
ATOM 2344 C C . ALA A 1 311 ? -5.228 -0.715 -30.456 1.00 39.56 311 ALA A C 1
ATOM 2346 O O . ALA A 1 311 ? -4.795 -1.489 -31.302 1.00 39.56 311 ALA A O 1
ATOM 2347 N N . ALA A 1 312 ? -5.549 0.542 -30.780 1.00 39.88 312 ALA A N 1
ATOM 2348 C CA . ALA A 1 312 ? -5.344 1.136 -32.105 1.00 39.88 312 ALA A CA 1
ATOM 2349 C C . ALA A 1 312 ? -3.874 1.507 -32.346 1.00 39.88 312 ALA A C 1
ATOM 2351 O O . ALA A 1 312 ? -3.401 1.413 -33.480 1.00 39.88 312 ALA A O 1
ATOM 2352 N N . THR A 1 313 ? -3.146 1.859 -31.282 1.00 41.50 313 THR A N 1
ATOM 2353 C CA . THR A 1 313 ? -1.691 2.059 -31.317 1.00 41.50 313 THR A CA 1
ATOM 2354 C C . THR A 1 313 ? -0.973 0.706 -31.441 1.00 41.50 313 THR A C 1
ATOM 2356 O O . THR A 1 313 ? -0.071 0.574 -32.266 1.00 41.50 313 THR A O 1
ATOM 2359 N N . ALA A 1 314 ? -1.474 -0.340 -30.770 1.00 42.66 314 ALA A N 1
ATOM 2360 C CA . ALA A 1 314 ? -0.997 -1.723 -30.895 1.00 42.66 314 ALA A CA 1
ATOM 2361 C C . ALA A 1 314 ? -1.346 -2.382 -32.255 1.00 42.66 314 ALA A C 1
ATOM 2363 O O . ALA A 1 314 ? -0.513 -3.054 -32.869 1.00 42.66 314 ALA A O 1
ATOM 2364 N N . LYS A 1 315 ? -2.548 -2.144 -32.811 1.00 38.06 315 LYS A N 1
ATOM 2365 C CA . LYS A 1 315 ? -2.978 -2.715 -34.109 1.00 38.06 315 LYS A CA 1
ATOM 2366 C C . LYS A 1 315 ? -2.191 -2.189 -35.304 1.00 38.06 315 LYS A C 1
ATOM 2368 O O . LYS A 1 315 ? -2.186 -2.839 -36.347 1.00 38.06 315 LYS A O 1
ATOM 2373 N N . LYS A 1 316 ? -1.547 -1.024 -35.191 1.00 39.66 316 LYS A N 1
ATOM 2374 C CA . LYS A 1 316 ? -0.839 -0.413 -36.321 1.00 39.66 316 LYS A CA 1
ATOM 2375 C C . LYS A 1 316 ? 0.525 -1.055 -36.607 1.00 39.66 316 LYS A C 1
ATOM 2377 O O . LYS A 1 316 ? 1.068 -0.787 -37.675 1.00 39.66 316 LYS A O 1
ATOM 2382 N N . ARG A 1 317 ? 1.076 -1.895 -35.712 1.00 47.25 317 ARG A N 1
ATOM 2383 C CA . ARG A 1 317 ? 2.442 -2.445 -35.873 1.00 47.25 317 ARG A CA 1
ATOM 2384 C C . ARG A 1 317 ? 2.661 -3.919 -35.495 1.00 47.25 317 ARG A C 1
ATOM 2386 O O . ARG A 1 317 ? 3.733 -4.430 -35.796 1.00 47.25 317 ARG A O 1
ATOM 2393 N N . GLY A 1 318 ? 1.662 -4.649 -34.992 1.00 41.25 318 GLY A N 1
ATOM 2394 C CA . GLY A 1 318 ? 1.781 -6.082 -34.642 1.00 41.25 318 GLY A CA 1
ATOM 2395 C C . GLY A 1 318 ? 1.965 -7.079 -35.806 1.00 41.25 318 GLY A C 1
ATOM 2396 O O . GLY A 1 318 ? 1.594 -8.241 -35.672 1.00 41.25 318 GLY A O 1
ATOM 2397 N N . ARG A 1 319 ? 2.477 -6.661 -36.975 1.00 41.16 319 ARG A N 1
ATOM 2398 C CA . ARG A 1 319 ? 2.657 -7.532 -38.157 1.00 41.16 319 ARG A CA 1
ATOM 2399 C C . ARG A 1 319 ? 4.120 -7.747 -38.580 1.00 41.16 319 ARG A C 1
ATOM 2401 O O . ARG A 1 319 ? 4.343 -8.453 -39.558 1.00 41.16 319 ARG A O 1
ATOM 2408 N N . GLU A 1 320 ? 5.104 -7.215 -37.845 1.00 44.19 320 GLU A N 1
ATOM 2409 C CA . GLU A 1 320 ? 6.548 -7.365 -38.153 1.00 44.19 320 GLU A CA 1
ATOM 2410 C C . GLU A 1 320 ? 7.404 -8.036 -37.046 1.00 44.19 320 GLU A C 1
ATOM 2412 O O . GLU A 1 320 ? 8.612 -8.201 -37.220 1.00 44.19 320 GLU A O 1
ATOM 2417 N N . ASP A 1 321 ? 6.805 -8.478 -35.933 1.00 50.84 321 ASP A N 1
ATOM 2418 C CA . ASP A 1 321 ? 7.503 -8.739 -34.654 1.00 50.84 321 ASP A CA 1
ATOM 2419 C C . ASP A 1 321 ? 8.470 -9.937 -34.576 1.00 50.84 321 ASP A C 1
ATOM 2421 O O . ASP A 1 321 ? 9.256 -10.030 -33.635 1.00 50.84 321 ASP A O 1
ATOM 2425 N N . THR A 1 322 ? 8.500 -10.852 -35.547 1.00 53.38 322 THR A N 1
ATOM 2426 C CA . THR A 1 322 ? 9.405 -12.019 -35.478 1.00 53.38 322 THR A CA 1
ATOM 2427 C C . THR A 1 322 ? 10.818 -11.758 -36.004 1.00 53.38 322 THR A C 1
ATOM 2429 O O . THR A 1 322 ? 11.675 -12.628 -35.879 1.00 53.38 322 THR A O 1
ATOM 2432 N N . LYS A 1 323 ? 11.096 -10.578 -36.581 1.00 61.31 323 LYS A N 1
ATOM 2433 C CA . LYS A 1 323 ? 12.401 -10.262 -37.201 1.00 61.31 323 LYS A CA 1
ATOM 2434 C C . LYS A 1 323 ? 13.374 -9.475 -36.317 1.00 61.31 323 LYS A C 1
ATOM 2436 O O . LYS A 1 323 ? 14.525 -9.303 -36.714 1.00 61.31 323 LYS A O 1
ATOM 2441 N N . ARG A 1 324 ? 12.942 -8.964 -35.161 1.00 81.00 324 ARG A N 1
ATOM 2442 C CA . ARG A 1 324 ? 13.810 -8.167 -34.276 1.00 81.00 324 ARG A CA 1
ATOM 2443 C C . ARG A 1 324 ? 14.730 -9.075 -33.446 1.00 81.00 324 ARG A C 1
ATOM 2445 O O . ARG A 1 324 ? 14.279 -10.143 -33.026 1.00 81.00 324 ARG A O 1
ATOM 2452 N N . PRO A 1 325 ? 15.994 -8.677 -33.205 1.00 90.12 325 PRO A N 1
ATOM 2453 C CA . PRO A 1 325 ? 16.936 -9.495 -32.448 1.00 90.12 325 PRO A CA 1
ATOM 2454 C C . PRO A 1 325 ? 16.478 -9.662 -30.994 1.00 90.12 325 PRO A C 1
ATOM 2456 O O . PRO A 1 325 ? 15.920 -8.733 -30.403 1.00 90.12 325 PRO A O 1
ATOM 2459 N N . LEU A 1 326 ? 16.726 -10.844 -30.429 1.00 92.69 326 LEU A N 1
ATOM 2460 C CA . LEU A 1 326 ? 16.544 -11.115 -29.004 1.00 92.69 326 LEU A CA 1
ATOM 2461 C C . LEU A 1 326 ? 17.637 -10.392 -28.208 1.00 92.69 326 LEU A C 1
ATOM 2463 O O . LEU A 1 326 ? 18.819 -10.481 -28.537 1.00 92.69 326 LEU A O 1
ATOM 2467 N N . LEU A 1 327 ? 17.222 -9.644 -27.186 1.00 95.00 327 LEU A N 1
ATOM 2468 C CA . LEU A 1 327 ? 18.123 -9.008 -26.230 1.00 95.00 327 LEU A CA 1
ATOM 2469 C C . LEU A 1 327 ? 18.247 -9.841 -24.962 1.00 95.00 327 LEU A C 1
ATOM 2471 O O . LEU A 1 327 ? 19.363 -10.080 -24.526 1.00 95.00 327 LEU A O 1
ATOM 2475 N N . LEU A 1 328 ? 17.132 -10.288 -24.385 1.00 96.62 328 LEU A N 1
ATOM 2476 C CA . LEU A 1 328 ? 17.126 -11.125 -23.187 1.00 96.62 328 LEU A CA 1
ATOM 2477 C C . LEU A 1 328 ? 16.408 -12.437 -23.490 1.00 96.62 328 LEU A C 1
ATOM 2479 O O . LEU A 1 328 ? 15.273 -12.428 -23.968 1.00 96.62 328 LEU A O 1
ATOM 2483 N N . GLU A 1 329 ? 17.077 -13.542 -23.191 1.00 96.69 329 GLU A N 1
ATOM 2484 C CA . GLU A 1 329 ? 16.557 -14.900 -23.304 1.00 96.69 329 GLU A CA 1
ATOM 2485 C C . GLU A 1 329 ? 16.717 -15.575 -21.943 1.00 96.69 329 GLU A C 1
ATOM 2487 O O . GLU A 1 329 ? 17.825 -15.692 -21.421 1.00 96.69 329 GLU A O 1
ATOM 2492 N N . VAL A 1 330 ? 15.606 -15.987 -21.353 1.00 96.56 330 VAL A N 1
ATOM 2493 C CA . VAL A 1 330 ? 15.547 -16.765 -20.121 1.00 96.56 330 VAL A CA 1
ATOM 2494 C C . VAL A 1 330 ? 14.882 -18.080 -20.492 1.00 96.56 330 VAL A C 1
ATOM 2496 O O . VAL A 1 330 ? 13.749 -18.057 -20.963 1.00 96.56 330 VAL A O 1
ATOM 2499 N N . GLU A 1 331 ? 15.584 -19.195 -20.309 1.00 94.56 331 GLU A N 1
ATOM 2500 C CA . GLU A 1 331 ? 15.094 -20.535 -20.656 1.00 94.56 331 GLU A CA 1
ATOM 2501 C C . GLU A 1 331 ? 15.181 -21.457 -19.435 1.00 94.56 331 GLU A C 1
ATOM 2503 O O . GLU A 1 331 ? 16.261 -21.623 -18.856 1.00 94.56 331 GLU A O 1
ATOM 2508 N N . GLY A 1 332 ? 14.060 -22.068 -19.047 1.00 90.38 332 GLY A N 1
ATOM 2509 C CA . GLY A 1 332 ? 13.979 -23.072 -17.987 1.00 90.38 332 GLY A CA 1
ATOM 2510 C C . GLY A 1 332 ? 14.483 -22.595 -16.623 1.00 90.38 332 GLY A C 1
ATOM 2511 O O . GLY A 1 332 ? 15.110 -23.369 -15.901 1.00 90.38 332 GLY A O 1
ATOM 2512 N N . LEU A 1 333 ? 14.265 -21.324 -16.278 1.00 95.19 333 LEU A N 1
ATOM 2513 C CA . LEU A 1 333 ? 14.851 -20.704 -15.092 1.00 95.19 333 LEU A CA 1
ATOM 2514 C C . LEU A 1 333 ? 14.237 -21.224 -13.784 1.00 95.19 333 LEU A C 1
ATOM 2516 O O . LEU A 1 333 ? 13.065 -20.972 -13.493 1.00 95.19 333 LEU A O 1
ATOM 2520 N N . ASP A 1 334 ? 15.085 -21.831 -12.951 1.00 91.75 334 ASP A N 1
ATOM 2521 C CA . ASP A 1 334 ? 14.779 -22.201 -11.568 1.00 91.75 334 ASP A CA 1
ATOM 2522 C C . ASP A 1 334 ? 15.560 -21.332 -10.585 1.00 91.75 334 ASP A C 1
ATOM 2524 O O . ASP A 1 334 ? 16.789 -21.224 -10.652 1.00 91.75 334 ASP A O 1
ATOM 2528 N N . VAL A 1 335 ? 14.860 -20.762 -9.603 1.00 92.19 335 VAL A N 1
ATOM 2529 C CA . VAL A 1 335 ? 15.466 -19.928 -8.556 1.00 92.19 335 VAL A CA 1
ATOM 2530 C C . VAL A 1 335 ? 14.948 -20.340 -7.189 1.00 92.19 335 VAL A C 1
ATOM 2532 O O . VAL A 1 335 ? 13.748 -20.542 -6.995 1.00 92.19 335 VAL A O 1
ATOM 2535 N N . PHE A 1 336 ? 15.873 -20.421 -6.234 1.00 88.62 336 PHE A N 1
ATOM 2536 C CA . PHE A 1 336 ? 15.624 -20.798 -4.850 1.00 88.62 336 PHE A CA 1
ATOM 2537 C C . PHE A 1 336 ? 16.103 -19.690 -3.914 1.00 88.62 336 PHE A C 1
ATOM 2539 O O . PHE A 1 336 ? 17.168 -19.111 -4.124 1.00 88.62 336 PHE A O 1
ATOM 2546 N N . TYR A 1 337 ? 15.345 -19.451 -2.848 1.00 82.81 337 TYR A N 1
ATOM 2547 C CA . TYR A 1 337 ? 15.832 -18.741 -1.669 1.00 82.81 337 TYR A CA 1
ATOM 2548 C C . TYR A 1 337 ? 15.982 -19.759 -0.545 1.00 82.81 337 TYR A C 1
ATOM 2550 O O . TYR A 1 337 ? 15.000 -20.350 -0.091 1.00 82.81 337 TYR A O 1
ATOM 2558 N N . ASP A 1 338 ? 17.225 -19.993 -0.133 1.00 83.06 338 ASP A N 1
ATOM 2559 C CA . ASP A 1 338 ? 17.604 -21.053 0.800 1.00 83.06 338 ASP A CA 1
ATOM 2560 C C . ASP A 1 338 ? 17.097 -22.434 0.349 1.00 83.06 338 ASP A C 1
ATOM 2562 O O . ASP A 1 338 ? 17.652 -23.042 -0.566 1.00 83.06 338 ASP A O 1
ATOM 2566 N N . THR A 1 339 ? 16.036 -22.935 0.981 1.00 79.25 339 THR A N 1
ATOM 2567 C CA . THR A 1 339 ? 15.428 -24.243 0.685 1.00 79.25 339 THR A CA 1
ATOM 2568 C C . THR A 1 339 ? 14.117 -24.138 -0.094 1.00 79.25 339 THR A C 1
ATOM 2570 O O . THR A 1 339 ? 13.566 -25.160 -0.497 1.00 79.25 339 THR A O 1
ATOM 2573 N N . VAL A 1 340 ? 13.614 -22.924 -0.328 1.00 83.56 340 VAL A N 1
ATOM 2574 C CA . VAL A 1 340 ? 12.310 -22.683 -0.953 1.00 83.56 340 VAL A CA 1
ATOM 2575 C C . VAL A 1 340 ? 12.497 -22.324 -2.423 1.00 83.56 340 VAL A C 1
ATOM 2577 O O . VAL A 1 340 ? 13.138 -21.323 -2.748 1.00 83.56 340 VAL A O 1
ATOM 2580 N N . GLN A 1 341 ? 11.906 -23.121 -3.315 1.00 87.94 341 GLN A N 1
ATOM 2581 C CA . GLN A 1 341 ? 11.851 -22.815 -4.743 1.00 87.94 341 GLN A CA 1
ATOM 2582 C C . GLN A 1 341 ? 10.797 -21.743 -5.022 1.00 87.94 341 GLN A C 1
ATOM 2584 O O . GLN A 1 341 ? 9.657 -21.842 -4.561 1.00 87.94 341 GLN A O 1
ATOM 2589 N N . VAL A 1 342 ? 11.181 -20.723 -5.787 1.00 91.62 342 VAL A N 1
ATOM 2590 C CA . VAL A 1 342 ? 10.302 -19.610 -6.169 1.00 91.62 342 VAL A CA 1
ATOM 2591 C C . VAL A 1 342 ? 9.961 -19.631 -7.652 1.00 91.62 342 VAL A C 1
ATOM 2593 O O . VAL A 1 342 ? 8.823 -19.327 -7.989 1.00 91.62 342 VAL A O 1
ATOM 2596 N N . LEU A 1 343 ? 10.910 -19.985 -8.524 1.00 94.31 343 LEU A N 1
ATOM 2597 C CA . LEU A 1 343 ? 10.679 -20.123 -9.967 1.00 94.31 343 LEU A CA 1
ATOM 2598 C C . LEU A 1 343 ? 10.823 -21.584 -10.389 1.00 94.31 343 LEU A C 1
ATOM 2600 O O . LEU A 1 343 ? 11.726 -22.264 -9.895 1.00 94.31 343 LEU A O 1
ATOM 2604 N N . TYR A 1 344 ? 9.940 -22.022 -11.284 1.00 91.88 344 TYR A N 1
ATOM 2605 C CA . TYR A 1 344 ? 9.822 -23.394 -11.771 1.00 91.88 344 TYR A CA 1
ATOM 2606 C C . TYR A 1 344 ? 9.869 -23.383 -13.304 1.00 91.88 344 TYR A C 1
ATOM 2608 O O . TYR A 1 344 ? 8.840 -23.249 -13.964 1.00 91.88 344 TYR A O 1
ATOM 2616 N N . GLY A 1 345 ? 11.069 -23.475 -13.872 1.00 91.31 345 GLY A N 1
ATOM 2617 C CA . GLY A 1 345 ? 11.288 -23.574 -15.312 1.00 91.31 345 GLY A CA 1
ATOM 2618 C C . GLY A 1 345 ? 10.743 -22.384 -16.103 1.00 91.31 345 GLY A C 1
ATOM 2619 O O . GLY A 1 345 ? 10.053 -22.579 -17.096 1.00 91.31 345 GLY A O 1
ATOM 2620 N N . VAL A 1 346 ? 10.992 -21.152 -15.650 1.00 95.31 346 VAL A N 1
ATOM 2621 C CA . VAL A 1 346 ? 10.447 -19.950 -16.302 1.00 95.31 346 VAL A CA 1
ATOM 2622 C C . VAL A 1 346 ? 11.151 -19.663 -17.626 1.00 95.31 346 VAL A C 1
ATOM 2624 O O . VAL A 1 346 ? 12.370 -19.500 -17.649 1.00 95.31 346 VAL A O 1
ATOM 2627 N N . ASP A 1 347 ? 10.358 -19.504 -18.688 1.00 92.88 347 ASP A N 1
ATOM 2628 C CA . ASP A 1 347 ? 10.801 -19.018 -19.996 1.00 92.88 347 ASP A CA 1
ATOM 2629 C C . ASP A 1 347 ? 10.354 -17.561 -20.213 1.00 92.88 347 ASP A C 1
ATOM 2631 O O . ASP A 1 347 ? 9.181 -17.225 -20.034 1.00 92.88 347 ASP A O 1
ATOM 2635 N N . LEU A 1 348 ? 11.272 -16.672 -20.598 1.00 95.62 348 LEU A N 1
ATOM 2636 C CA . LEU A 1 348 ? 10.968 -15.271 -20.904 1.00 95.62 348 LEU A CA 1
ATOM 2637 C C . LEU A 1 348 ? 11.917 -14.722 -21.967 1.00 95.62 348 LEU A C 1
ATOM 2639 O O . LEU A 1 348 ? 13.135 -14.759 -21.831 1.00 95.62 348 LEU A O 1
ATOM 2643 N N . HIS A 1 349 ? 11.336 -14.119 -22.998 1.00 94.94 349 HIS A N 1
ATOM 2644 C CA . HIS A 1 349 ? 12.064 -13.538 -24.121 1.00 94.94 349 HIS A CA 1
ATOM 2645 C C . HIS A 1 349 ? 11.721 -12.061 -24.298 1.00 94.94 349 HIS A C 1
ATOM 2647 O O . HIS A 1 349 ? 10.539 -11.687 -24.259 1.00 94.94 349 HIS A O 1
ATOM 2653 N N . VAL A 1 350 ? 12.744 -11.243 -24.559 1.00 95.25 350 VAL A N 1
ATOM 2654 C CA . VAL A 1 350 ? 12.632 -9.806 -24.840 1.00 95.25 350 VAL A CA 1
ATOM 2655 C C . VAL A 1 350 ? 13.378 -9.472 -26.126 1.00 95.25 350 VAL A C 1
ATOM 2657 O O . VAL A 1 350 ? 14.577 -9.735 -26.234 1.00 95.25 350 VAL A O 1
ATOM 2660 N N . ARG A 1 351 ? 12.690 -8.877 -27.105 1.00 93.06 351 ARG A N 1
ATOM 2661 C CA . ARG A 1 351 ? 13.300 -8.411 -28.360 1.00 93.06 351 ARG A CA 1
ATOM 2662 C C . ARG A 1 351 ? 13.625 -6.922 -28.304 1.00 93.06 351 ARG A C 1
ATOM 2664 O O . ARG A 1 351 ? 13.018 -6.174 -27.547 1.00 93.06 351 ARG A O 1
ATOM 2671 N N . LYS A 1 352 ? 14.571 -6.477 -29.132 1.00 92.25 352 LYS A N 1
ATOM 2672 C CA . LYS A 1 352 ? 14.951 -5.059 -29.204 1.00 92.25 352 LYS A CA 1
ATOM 2673 C C . LYS A 1 352 ? 13.755 -4.163 -29.557 1.00 92.25 352 LYS A C 1
ATOM 2675 O O . LYS A 1 352 ? 13.005 -4.465 -30.491 1.00 92.25 352 LYS A O 1
ATOM 2680 N N . GLY A 1 353 ? 13.604 -3.059 -28.825 1.00 88.62 353 GLY A N 1
ATOM 2681 C CA . GLY A 1 353 ? 12.549 -2.057 -29.014 1.00 88.62 353 GLY A CA 1
ATOM 2682 C C . GLY A 1 353 ? 11.148 -2.568 -28.658 1.00 88.62 353 GLY A C 1
ATOM 2683 O O . GLY A 1 353 ? 10.150 -1.976 -29.074 1.00 88.62 353 GLY A O 1
ATOM 2684 N N . GLU A 1 354 ? 11.061 -3.702 -27.961 1.00 89.12 354 GLU A N 1
ATOM 2685 C CA . GLU A 1 354 ? 9.818 -4.285 -27.467 1.00 89.12 354 GLU A CA 1
ATOM 2686 C C . GLU A 1 354 ? 9.452 -3.708 -26.091 1.00 89.12 354 GLU A C 1
ATOM 2688 O O . GLU A 1 354 ? 10.327 -3.475 -25.252 1.00 89.12 354 GLU A O 1
ATOM 2693 N N . ARG A 1 355 ? 8.153 -3.498 -25.846 1.00 90.81 355 ARG A N 1
ATOM 2694 C CA . ARG A 1 355 ? 7.621 -3.129 -24.529 1.00 90.81 355 ARG A CA 1
ATOM 2695 C C . ARG A 1 355 ? 6.836 -4.305 -23.975 1.00 90.81 355 ARG A C 1
ATOM 2697 O O . ARG A 1 355 ? 5.837 -4.717 -24.568 1.00 90.81 355 ARG A O 1
ATOM 2704 N N . ILE A 1 356 ? 7.280 -4.848 -22.851 1.00 93.12 356 ILE A N 1
ATOM 2705 C CA . ILE A 1 356 ? 6.736 -6.082 -22.286 1.00 93.12 356 ILE A CA 1
ATOM 2706 C C . ILE A 1 356 ? 6.199 -5.839 -20.883 1.00 93.12 356 ILE A C 1
ATOM 2708 O O . ILE A 1 356 ? 6.865 -5.204 -20.068 1.00 93.12 356 ILE A O 1
ATOM 2712 N N . ALA A 1 357 ? 5.021 -6.385 -20.590 1.00 92.25 357 ALA A N 1
ATOM 2713 C CA . ALA A 1 357 ? 4.497 -6.489 -19.233 1.00 92.25 357 ALA A CA 1
ATOM 2714 C C . ALA A 1 357 ? 4.765 -7.890 -18.666 1.00 92.25 357 ALA A C 1
ATOM 2716 O O . ALA A 1 357 ? 4.409 -8.887 -19.287 1.00 92.25 357 ALA A O 1
ATOM 2717 N N . LEU A 1 358 ? 5.335 -7.986 -17.469 1.00 93.38 358 LEU A N 1
ATOM 2718 C CA . LEU A 1 358 ? 5.365 -9.216 -16.681 1.00 93.38 358 LEU A CA 1
ATOM 2719 C C . LEU A 1 358 ? 4.408 -9.056 -15.496 1.00 93.38 358 LEU A C 1
ATOM 2721 O O . LEU A 1 358 ? 4.680 -8.331 -14.538 1.00 93.38 358 LEU A O 1
ATOM 2725 N N . LEU A 1 359 ? 3.267 -9.731 -15.593 1.00 90.25 359 LEU A N 1
ATOM 2726 C CA . LEU A 1 359 ? 2.154 -9.655 -14.652 1.00 90.25 359 LEU A CA 1
ATOM 2727 C C . LEU A 1 359 ? 2.041 -10.932 -13.828 1.00 90.25 359 LEU A C 1
ATOM 2729 O O . LEU A 1 359 ? 2.595 -11.965 -14.186 1.00 90.25 359 LEU A O 1
ATOM 2733 N N . GLY A 1 360 ? 1.314 -10.871 -12.717 1.00 85.25 360 GLY A N 1
ATOM 2734 C CA . GLY A 1 360 ? 1.150 -12.013 -11.822 1.00 85.25 360 GLY A CA 1
ATOM 2735 C C . GLY A 1 360 ? 0.751 -11.602 -10.414 1.00 85.25 360 GLY A C 1
ATOM 2736 O O . GLY A 1 360 ? 0.894 -10.440 -10.030 1.00 85.25 360 GLY A O 1
ATOM 2737 N N . THR A 1 361 ? 0.304 -12.564 -9.615 1.00 74.50 361 THR A N 1
ATOM 2738 C CA . THR A 1 361 ? -0.099 -12.352 -8.217 1.00 74.50 361 THR A CA 1
ATOM 2739 C C . THR A 1 361 ? 1.093 -11.999 -7.317 1.00 74.50 361 THR A C 1
ATOM 2741 O O . THR A 1 361 ? 2.269 -12.095 -7.705 1.00 74.50 361 THR A O 1
ATOM 2744 N N . ASN A 1 362 ? 0.808 -11.570 -6.087 1.00 75.62 362 ASN A N 1
ATOM 2745 C CA . ASN A 1 362 ? 1.841 -11.353 -5.074 1.00 75.62 362 ASN A CA 1
ATOM 2746 C C . ASN A 1 362 ? 2.520 -12.678 -4.728 1.00 75.62 362 ASN A C 1
ATOM 2748 O O . ASN A 1 362 ? 1.865 -13.703 -4.560 1.00 75.62 362 ASN A O 1
ATOM 2752 N N . GLY A 1 363 ? 3.854 -12.667 -4.696 1.00 76.94 363 GLY A N 1
ATOM 2753 C CA . GLY A 1 363 ? 4.642 -13.889 -4.515 1.00 76.94 363 GLY A CA 1
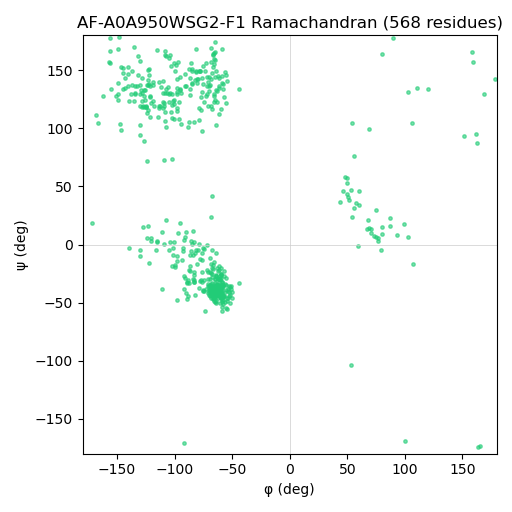ATOM 2754 C C . GLY A 1 363 ? 4.730 -14.799 -5.747 1.00 76.94 363 GLY A C 1
ATOM 2755 O O . GLY A 1 363 ? 5.324 -15.864 -5.650 1.00 76.94 363 GLY A O 1
ATOM 2756 N N . ALA A 1 364 ? 4.217 -14.394 -6.917 1.00 84.62 364 ALA A N 1
ATOM 2757 C CA . ALA A 1 364 ? 4.323 -15.202 -8.138 1.00 84.62 364 ALA A CA 1
ATOM 2758 C C . ALA A 1 364 ? 5.759 -15.388 -8.662 1.00 84.62 364 ALA A C 1
ATOM 2760 O O . ALA A 1 364 ? 5.967 -16.244 -9.510 1.00 84.62 364 ALA A O 1
ATOM 2761 N N . GLY A 1 365 ? 6.727 -14.592 -8.190 1.00 88.88 365 GLY A N 1
ATOM 2762 C CA . GLY A 1 365 ? 8.133 -14.670 -8.609 1.00 88.88 365 GLY A CA 1
ATOM 2763 C C . GLY A 1 365 ? 8.589 -13.584 -9.592 1.00 88.88 365 GLY A C 1
ATOM 2764 O O . GLY A 1 365 ? 9.726 -13.620 -10.044 1.00 88.88 365 GLY A O 1
ATOM 2765 N N . LYS A 1 366 ? 7.760 -12.575 -9.899 1.00 92.12 366 LYS A N 1
ATOM 2766 C CA . LYS A 1 366 ? 8.066 -11.527 -10.900 1.00 92.12 366 LYS A CA 1
ATOM 2767 C C . LYS A 1 366 ? 9.391 -10.797 -10.627 1.00 92.12 366 LYS A C 1
ATOM 2769 O O . LYS A 1 366 ? 10.295 -10.810 -11.457 1.00 92.12 366 LYS A O 1
ATOM 2774 N N . SER A 1 367 ? 9.548 -10.251 -9.421 1.00 91.56 367 SER A N 1
ATOM 2775 C CA . SER A 1 367 ? 10.786 -9.587 -8.993 1.00 91.56 367 SER A CA 1
ATOM 2776 C C . SER A 1 367 ? 11.970 -10.558 -8.923 1.00 91.56 367 SER A C 1
ATOM 2778 O O . SER A 1 367 ? 13.119 -10.154 -9.076 1.00 91.56 367 SER A O 1
ATOM 2780 N N . THR A 1 368 ? 11.718 -11.851 -8.695 1.00 92.75 368 THR A N 1
ATOM 2781 C CA . THR A 1 368 ? 12.755 -12.891 -8.700 1.00 92.75 368 THR A CA 1
ATOM 2782 C C . THR A 1 368 ? 13.296 -13.131 -10.108 1.00 92.75 368 THR A C 1
ATOM 2784 O O . THR A 1 368 ? 14.510 -13.244 -10.252 1.00 92.75 368 THR A O 1
ATOM 2787 N N . VAL A 1 369 ? 12.442 -13.109 -11.140 1.00 94.62 369 VAL A N 1
ATOM 2788 C CA . VAL A 1 369 ? 12.869 -13.176 -12.551 1.00 94.62 369 VAL A CA 1
ATOM 2789 C C . VAL A 1 369 ? 13.805 -12.011 -12.880 1.00 94.62 369 VAL A C 1
ATOM 2791 O O . VAL A 1 369 ? 14.908 -12.233 -13.373 1.00 94.62 369 VAL A O 1
ATOM 2794 N N . LEU A 1 370 ? 13.420 -10.777 -12.534 1.00 94.88 370 LEU A N 1
ATOM 2795 C CA . LEU A 1 370 ? 14.249 -9.586 -12.779 1.00 94.88 370 LEU A CA 1
ATOM 2796 C C . LEU A 1 370 ? 15.576 -9.638 -12.017 1.00 94.88 370 LEU A C 1
ATOM 2798 O O . LEU A 1 370 ? 16.629 -9.343 -12.578 1.00 94.88 370 LEU A O 1
ATOM 2802 N N . LYS A 1 371 ? 15.553 -10.045 -10.743 1.00 93.50 371 LYS A N 1
ATOM 2803 C CA . LYS A 1 371 ? 16.771 -10.187 -9.932 1.00 93.50 371 LYS A CA 1
ATOM 2804 C C . LYS A 1 371 ? 17.721 -11.241 -10.495 1.00 93.50 371 LYS A C 1
ATOM 2806 O O . LYS A 1 371 ? 18.926 -11.000 -10.490 1.00 93.50 371 LYS A O 1
ATOM 2811 N N . ALA A 1 372 ? 17.204 -12.365 -10.986 1.00 94.06 372 ALA A N 1
ATOM 2812 C CA . ALA A 1 372 ? 18.017 -13.385 -11.638 1.00 94.06 372 ALA A CA 1
ATOM 2813 C C . ALA A 1 372 ? 18.611 -12.868 -12.957 1.00 94.06 372 ALA A C 1
ATOM 2815 O O . ALA A 1 372 ? 19.821 -12.952 -13.153 1.00 94.06 372 ALA A O 1
ATOM 2816 N N . ALA A 1 373 ? 17.797 -12.229 -13.804 1.00 94.25 373 ALA A N 1
ATOM 2817 C CA . ALA A 1 373 ? 18.250 -11.631 -15.062 1.00 94.25 373 ALA A CA 1
ATOM 2818 C C . ALA A 1 373 ? 19.313 -10.531 -14.867 1.00 94.25 373 ALA A C 1
ATOM 2820 O O . ALA A 1 373 ? 20.189 -10.355 -15.708 1.00 94.25 373 ALA A O 1
ATOM 2821 N N . SER A 1 374 ? 19.271 -9.803 -13.747 1.00 94.12 374 SER A N 1
ATOM 2822 C CA . SER A 1 374 ? 20.285 -8.803 -13.378 1.00 94.12 374 SER A CA 1
ATOM 2823 C C . SER A 1 374 ? 21.502 -9.362 -12.632 1.00 94.12 374 SER A C 1
ATOM 2825 O O . SER A 1 374 ? 22.337 -8.574 -12.191 1.00 94.12 374 SER A O 1
ATOM 2827 N N . GLY A 1 375 ? 21.601 -10.677 -12.415 1.00 92.25 375 GLY A N 1
ATOM 2828 C CA . GLY A 1 375 ? 22.708 -11.284 -11.664 1.00 92.25 375 GLY A CA 1
ATOM 2829 C C . GLY A 1 375 ? 22.721 -10.946 -10.165 1.00 92.25 375 GLY A C 1
ATOM 2830 O O . GLY A 1 375 ? 23.762 -11.033 -9.518 1.00 92.25 375 GLY A O 1
ATOM 2831 N N . LEU A 1 376 ? 21.581 -10.534 -9.595 1.00 91.75 376 LEU A N 1
ATOM 2832 C CA . LEU A 1 376 ? 21.429 -10.252 -8.159 1.00 91.75 376 LEU A CA 1
ATOM 2833 C C . LEU A 1 376 ? 21.075 -11.504 -7.349 1.00 91.75 376 LEU A C 1
ATOM 2835 O O . LEU A 1 376 ? 21.282 -11.536 -6.137 1.00 91.75 376 LEU A O 1
ATOM 2839 N N . VAL A 1 377 ? 20.502 -12.513 -8.004 1.00 92.06 377 VAL A N 1
ATOM 2840 C CA . VAL A 1 377 ? 20.133 -13.797 -7.403 1.00 92.06 377 VAL A CA 1
ATOM 2841 C C . VAL A 1 377 ? 20.591 -14.908 -8.346 1.00 92.06 377 VAL A C 1
ATOM 2843 O O . VAL A 1 377 ? 20.286 -14.835 -9.535 1.00 92.06 377 VAL A O 1
ATOM 2846 N N . PRO A 1 378 ? 21.317 -15.928 -7.862 1.00 87.94 378 PRO A N 1
ATOM 2847 C CA . PRO A 1 378 ? 21.795 -17.001 -8.722 1.00 87.94 378 PRO A CA 1
ATOM 2848 C C . PRO A 1 378 ? 20.648 -17.907 -9.188 1.00 87.94 378 PRO A C 1
ATOM 2850 O O . PRO A 1 378 ? 19.773 -18.283 -8.404 1.00 87.94 378 PRO A O 1
ATOM 2853 N N . ALA A 1 379 ? 20.699 -18.310 -10.457 1.00 89.31 379 ALA A N 1
ATOM 2854 C CA . ALA A 1 379 ? 19.876 -19.387 -10.992 1.00 89.31 379 ALA A CA 1
ATOM 2855 C C . ALA A 1 379 ? 20.417 -20.749 -10.526 1.00 89.31 379 ALA A C 1
ATOM 2857 O O . ALA A 1 379 ? 21.628 -20.977 -10.514 1.00 89.31 379 ALA A O 1
ATOM 2858 N N . ARG A 1 380 ? 19.526 -21.666 -10.136 1.0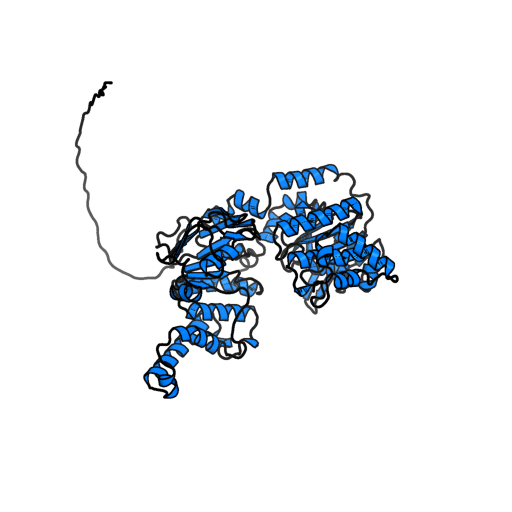0 88.69 380 ARG A N 1
ATOM 2859 C CA . ARG A 1 380 ? 19.886 -23.051 -9.790 1.00 88.69 380 ARG A CA 1
ATOM 2860 C C . ARG A 1 380 ? 19.882 -23.959 -11.019 1.00 88.69 380 ARG A C 1
ATOM 2862 O O . ARG A 1 380 ? 20.685 -24.888 -11.075 1.00 88.69 380 ARG A O 1
ATOM 2869 N N . ALA A 1 381 ? 18.990 -23.681 -11.964 1.00 88.25 381 ALA A N 1
ATOM 2870 C CA . ALA A 1 381 ? 18.902 -24.314 -13.273 1.00 88.25 381 ALA A CA 1
ATOM 2871 C C . ALA A 1 381 ? 18.355 -23.312 -14.304 1.00 88.25 381 ALA A C 1
ATOM 2873 O O . ALA A 1 381 ? 17.872 -22.237 -13.935 1.00 88.25 381 ALA A O 1
ATOM 2874 N N . GLY A 1 382 ? 18.458 -23.674 -15.582 1.00 91.19 382 GLY A N 1
ATOM 2875 C CA . GLY A 1 382 ? 18.116 -22.810 -16.710 1.00 91.19 382 GLY A CA 1
ATOM 2876 C C . GLY A 1 382 ? 19.289 -21.970 -17.206 1.00 91.19 382 GLY A C 1
ATOM 2877 O O . GLY A 1 382 ? 20.394 -22.023 -16.660 1.00 91.19 382 GLY A O 1
ATOM 2878 N N . THR A 1 383 ? 19.048 -21.202 -18.264 1.00 93.06 383 THR A N 1
ATOM 2879 C CA . THR A 1 383 ? 20.041 -20.305 -18.868 1.00 93.06 383 THR A CA 1
ATOM 2880 C C . THR A 1 383 ? 19.491 -18.898 -19.015 1.00 93.06 383 THR A C 1
ATOM 2882 O O . THR A 1 383 ? 18.314 -18.717 -19.321 1.00 93.06 383 THR A O 1
ATOM 2885 N N . ILE A 1 384 ? 20.356 -17.903 -18.816 1.00 96.19 384 ILE A N 1
ATOM 2886 C CA . ILE A 1 384 ? 20.036 -16.488 -19.014 1.00 96.19 384 ILE A CA 1
ATOM 2887 C C . ILE A 1 384 ? 21.048 -15.939 -20.012 1.00 96.19 384 ILE A C 1
ATOM 2889 O O . ILE A 1 384 ? 22.234 -15.859 -19.694 1.00 96.19 384 ILE A O 1
ATOM 2893 N N . ARG A 1 385 ? 20.598 -15.557 -21.209 1.00 96.06 385 ARG A N 1
ATOM 2894 C CA . ARG A 1 385 ? 21.446 -14.938 -22.231 1.00 96.06 385 ARG A CA 1
ATOM 2895 C C . ARG A 1 385 ? 21.067 -13.483 -22.461 1.00 96.06 385 ARG A C 1
ATOM 2897 O O . ARG A 1 385 ? 19.895 -13.147 -22.609 1.00 96.06 385 ARG A O 1
ATOM 2904 N N . TRP A 1 386 ? 22.080 -12.629 -22.537 1.00 96.00 386 TRP A N 1
ATOM 2905 C CA . TRP A 1 386 ? 21.969 -11.230 -22.928 1.00 96.00 386 TRP A CA 1
ATOM 2906 C C . TRP A 1 386 ? 22.686 -11.032 -24.263 1.00 96.00 386 TRP A C 1
ATOM 2908 O O . TRP A 1 386 ? 23.892 -11.254 -24.363 1.00 96.00 386 TRP A O 1
ATOM 2918 N N . LYS A 1 387 ? 21.949 -10.641 -25.308 1.00 93.81 387 LYS A N 1
ATOM 2919 C CA . LYS A 1 387 ? 22.437 -10.519 -26.693 1.00 93.81 387 LYS A CA 1
ATOM 2920 C C . LYS A 1 387 ? 23.163 -11.789 -27.175 1.00 93.81 387 LYS A C 1
ATOM 2922 O O . LYS A 1 387 ? 24.198 -11.713 -27.833 1.00 93.81 387 LYS A O 1
ATOM 2927 N N . GLY A 1 388 ? 22.620 -12.957 -26.820 1.00 91.94 388 GLY A N 1
ATOM 2928 C CA . GLY A 1 388 ? 23.161 -14.279 -27.157 1.00 91.94 388 GLY A CA 1
ATOM 2929 C C . GLY A 1 388 ? 24.330 -14.766 -26.287 1.00 91.94 388 GLY A C 1
ATOM 2930 O O . GLY A 1 388 ? 24.754 -15.909 -26.438 1.00 91.94 388 GLY A O 1
ATOM 2931 N N . GLU A 1 389 ? 24.843 -13.949 -25.366 1.00 94.00 389 GLU A N 1
ATOM 2932 C CA . GLU A 1 389 ? 25.914 -14.322 -24.434 1.00 94.00 389 GLU A CA 1
ATOM 2933 C C . GLU A 1 389 ? 25.324 -14.783 -23.100 1.00 94.00 389 GLU A C 1
ATOM 2935 O O . GLU A 1 389 ? 24.460 -14.106 -22.552 1.00 94.00 389 GLU A O 1
ATOM 2940 N N . ASP A 1 390 ? 25.788 -15.908 -22.556 1.00 93.31 390 ASP A N 1
ATOM 2941 C CA . ASP A 1 390 ? 25.370 -16.367 -21.226 1.00 93.31 390 ASP A CA 1
ATOM 2942 C C . ASP A 1 390 ? 25.861 -15.396 -20.142 1.00 93.31 390 ASP A C 1
ATOM 2944 O O . ASP A 1 390 ? 27.059 -15.130 -20.022 1.00 93.31 390 ASP A O 1
ATOM 2948 N N . VAL A 1 391 ? 24.924 -14.861 -19.360 1.00 93.06 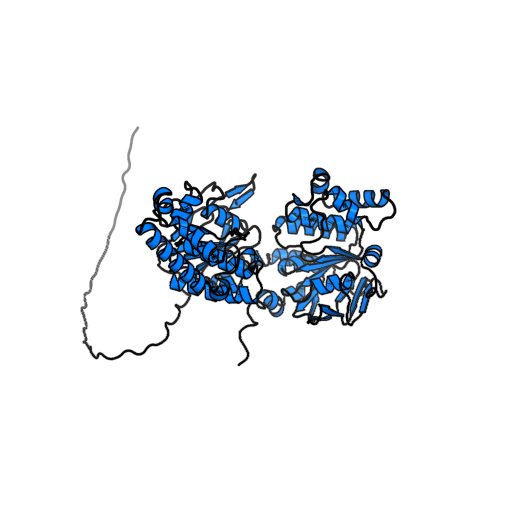391 VAL A N 1
ATOM 2949 C CA . VAL A 1 391 ? 25.187 -13.898 -18.285 1.00 93.06 391 VAL A CA 1
ATOM 2950 C C . VAL A 1 391 ? 24.857 -14.437 -16.898 1.00 93.06 391 VAL A C 1
ATOM 2952 O O . VAL A 1 391 ? 25.036 -13.715 -15.919 1.00 93.06 391 VAL A O 1
ATOM 2955 N N . ALA A 1 392 ? 24.428 -15.697 -16.771 1.00 85.38 392 ALA A N 1
ATOM 2956 C CA . ALA A 1 392 ? 23.955 -16.254 -15.502 1.00 85.38 392 ALA A CA 1
ATOM 2957 C C . ALA A 1 392 ? 25.017 -16.219 -14.383 1.00 85.38 392 ALA A C 1
ATOM 2959 O O . ALA A 1 392 ? 24.677 -16.111 -13.205 1.00 85.38 392 ALA A O 1
ATOM 2960 N N . SER A 1 393 ? 26.306 -16.282 -14.739 1.00 84.94 393 SER A N 1
ATOM 2961 C CA . SER A 1 393 ? 27.432 -16.209 -13.797 1.00 84.94 393 SER A CA 1
ATOM 2962 C C . SER A 1 393 ? 28.115 -14.838 -13.731 1.00 84.94 393 SER A C 1
ATOM 2964 O O . SER A 1 393 ? 29.134 -14.697 -13.051 1.00 84.94 393 SER A O 1
ATOM 2966 N N . MET A 1 394 ? 27.630 -13.837 -14.470 1.00 92.00 394 MET A N 1
ATOM 2967 C CA . MET A 1 394 ? 28.231 -12.504 -14.464 1.00 92.00 394 MET A CA 1
ATOM 2968 C C . MET A 1 394 ? 27.823 -11.715 -13.222 1.00 92.00 394 MET A C 1
ATOM 2970 O O . MET A 1 394 ? 26.719 -11.847 -12.701 1.00 92.00 394 MET A O 1
ATOM 2974 N N . GLN A 1 395 ? 28.715 -10.834 -12.768 1.00 91.88 395 GLN A N 1
ATOM 2975 C CA . GLN A 1 395 ? 28.362 -9.862 -11.739 1.00 91.88 395 GLN A CA 1
ATOM 2976 C C . GLN A 1 395 ? 27.402 -8.814 -12.311 1.00 91.88 395 GLN A C 1
ATOM 2978 O O . GLN A 1 395 ? 27.567 -8.379 -13.453 1.00 91.88 395 GLN A O 1
ATOM 2983 N N . ALA A 1 396 ? 26.460 -8.352 -11.486 1.00 92.00 396 ALA A N 1
ATOM 2984 C CA . ALA A 1 396 ? 25.464 -7.351 -11.869 1.00 92.00 396 ALA A CA 1
ATOM 2985 C C . ALA A 1 396 ? 26.085 -6.101 -12.526 1.00 92.00 396 ALA A C 1
ATOM 2987 O O . ALA A 1 396 ? 25.560 -5.597 -13.513 1.00 92.00 396 ALA A O 1
ATOM 2988 N N . GLU A 1 397 ? 27.244 -5.635 -12.047 1.00 91.56 397 GLU A N 1
ATOM 2989 C CA . GLU A 1 397 ? 27.951 -4.493 -12.644 1.00 91.56 397 GLU A CA 1
ATOM 2990 C C . GLU A 1 397 ? 28.341 -4.736 -14.114 1.00 91.56 397 GLU A C 1
ATOM 2992 O O . GLU A 1 397 ? 28.171 -3.857 -14.960 1.00 91.56 397 GLU A O 1
ATOM 2997 N N . ALA A 1 398 ? 28.831 -5.935 -14.444 1.00 92.31 398 ALA A N 1
ATOM 2998 C CA . ALA A 1 398 ? 29.209 -6.289 -15.811 1.00 92.31 398 ALA A CA 1
ATOM 2999 C C . ALA A 1 398 ? 27.984 -6.364 -16.735 1.00 92.31 398 ALA A C 1
ATOM 3001 O O . ALA A 1 398 ? 28.057 -5.951 -17.891 1.00 92.31 398 ALA A O 1
ATOM 3002 N N . ILE A 1 399 ? 26.851 -6.835 -16.209 1.00 93.88 399 ILE A N 1
ATOM 3003 C CA . ILE A 1 399 ? 25.569 -6.885 -16.922 1.00 93.88 399 ILE A CA 1
ATOM 3004 C C . ILE A 1 399 ? 25.065 -5.461 -17.220 1.00 93.88 399 ILE A C 1
ATOM 3006 O O . ILE A 1 399 ? 24.699 -5.164 -18.359 1.00 93.88 399 ILE A O 1
ATOM 3010 N N . VAL A 1 400 ? 25.147 -4.545 -16.246 1.00 93.00 400 VAL A N 1
ATOM 3011 C CA . VAL A 1 400 ? 24.790 -3.126 -16.438 1.00 93.00 400 VAL A CA 1
ATOM 3012 C C . VAL A 1 400 ? 25.679 -2.465 -17.492 1.00 93.00 400 VAL A C 1
ATOM 3014 O O . VAL A 1 400 ? 25.164 -1.803 -18.389 1.00 93.00 400 VAL A O 1
ATOM 3017 N N . ARG A 1 401 ? 26.999 -2.705 -17.465 1.00 92.56 401 ARG A N 1
ATOM 3018 C CA . ARG A 1 401 ? 27.941 -2.207 -18.492 1.00 92.56 401 ARG A CA 1
ATOM 3019 C C . ARG A 1 401 ? 27.621 -2.709 -19.903 1.00 92.56 401 ARG A C 1
ATOM 3021 O O . ARG A 1 401 ? 27.975 -2.050 -20.874 1.00 92.56 401 ARG A O 1
ATOM 3028 N N . LYS A 1 402 ? 26.963 -3.866 -20.028 1.00 93.44 402 LYS A N 1
ATOM 3029 C CA . LYS A 1 402 ? 26.505 -4.422 -21.311 1.00 93.44 402 LYS A CA 1
ATOM 3030 C C . LYS A 1 402 ? 25.145 -3.867 -21.760 1.00 93.44 402 LYS A C 1
ATOM 3032 O O . LYS A 1 402 ? 24.671 -4.273 -22.825 1.00 93.44 402 LYS A O 1
ATOM 3037 N N . GLY A 1 403 ? 24.530 -2.965 -20.991 1.00 93.12 403 GLY A N 1
ATOM 3038 C CA . GLY A 1 403 ? 23.315 -2.241 -21.370 1.00 93.12 403 GLY A CA 1
ATOM 3039 C C . GLY A 1 403 ? 22.010 -2.791 -20.788 1.00 93.12 403 GLY A C 1
ATOM 3040 O O . GLY A 1 403 ? 20.950 -2.462 -21.312 1.00 93.12 403 GLY A O 1
ATOM 3041 N N . LEU A 1 404 ? 22.046 -3.615 -19.736 1.00 95.00 404 LEU A N 1
ATOM 3042 C CA . LEU A 1 404 ? 20.837 -4.058 -19.029 1.00 95.00 404 LEU A CA 1
ATOM 3043 C C . LEU A 1 404 ? 20.678 -3.262 -17.725 1.00 95.00 404 LEU A C 1
ATOM 3045 O O . LEU A 1 404 ? 21.432 -3.436 -16.770 1.00 95.00 404 LEU A O 1
ATOM 3049 N N . GLY A 1 405 ? 19.692 -2.369 -17.693 1.00 93.81 405 GLY A N 1
ATOM 3050 C CA . GLY A 1 405 ? 19.334 -1.559 -16.532 1.00 93.81 405 GLY A CA 1
ATOM 3051 C C . GLY A 1 405 ? 18.198 -2.188 -15.728 1.00 93.81 405 GLY A C 1
ATOM 3052 O O . GLY A 1 405 ? 17.265 -2.755 -16.292 1.00 93.81 405 GLY A O 1
ATOM 3053 N N . HIS A 1 406 ? 18.249 -2.054 -14.405 1.00 93.81 406 HIS A N 1
ATOM 3054 C CA . HIS A 1 406 ? 17.205 -2.536 -13.500 1.00 93.81 406 HIS A CA 1
ATOM 3055 C C . HIS A 1 406 ? 16.889 -1.467 -12.451 1.00 93.81 406 HIS A C 1
ATOM 3057 O O . HIS A 1 406 ? 17.772 -1.012 -11.721 1.00 93.81 406 HIS A O 1
ATOM 3063 N N . VAL A 1 407 ? 15.618 -1.074 -12.381 1.00 91.69 407 VAL A N 1
ATOM 3064 C CA . VAL A 1 407 ? 15.044 -0.227 -11.330 1.00 91.69 407 VAL A CA 1
ATOM 3065 C C . VAL A 1 407 ? 14.299 -1.131 -10.340 1.00 91.69 407 VAL A C 1
ATOM 3067 O O . VAL A 1 407 ? 13.249 -1.656 -10.707 1.00 91.69 407 VAL A O 1
ATOM 3070 N N . PRO A 1 408 ? 14.815 -1.353 -9.118 1.00 84.50 408 PRO A N 1
ATOM 3071 C CA . PRO A 1 408 ? 14.152 -2.204 -8.134 1.00 84.50 408 PRO A CA 1
ATOM 3072 C C . PRO A 1 408 ? 12.980 -1.479 -7.454 1.00 84.50 408 PRO A C 1
ATOM 3074 O O . PRO A 1 408 ? 13.051 -0.269 -7.216 1.00 84.50 408 PRO A O 1
ATOM 3077 N N . GLY A 1 409 ? 11.955 -2.231 -7.048 1.00 74.25 409 GLY A N 1
ATOM 3078 C CA . GLY A 1 409 ? 10.776 -1.696 -6.361 1.00 74.25 409 GLY A CA 1
ATOM 3079 C C . GLY A 1 409 ? 11.097 -1.122 -4.980 1.00 74.25 409 GLY A C 1
ATOM 3080 O O . GLY A 1 409 ? 11.772 -1.761 -4.166 1.00 74.25 409 GLY A O 1
ATOM 3081 N N . GLY A 1 410 ? 10.649 0.115 -4.722 1.00 63.75 410 GLY A N 1
ATOM 3082 C CA . GLY A 1 410 ? 10.711 0.801 -3.419 1.00 63.75 410 GLY A CA 1
ATOM 3083 C C . GLY A 1 410 ? 12.109 1.002 -2.807 1.00 63.75 410 GLY A C 1
ATOM 3084 O O . GLY A 1 410 ? 12.235 1.559 -1.716 1.00 63.75 410 GLY A O 1
ATOM 3085 N N . ARG A 1 411 ? 13.175 0.529 -3.464 1.00 62.91 411 ARG A N 1
ATOM 3086 C CA . ARG A 1 411 ? 14.549 0.497 -2.954 1.00 62.91 411 ARG A CA 1
ATOM 3087 C C . ARG A 1 411 ? 15.513 0.696 -4.109 1.00 62.91 411 ARG A C 1
ATOM 3089 O O . ARG A 1 411 ? 15.854 -0.233 -4.827 1.00 62.91 411 ARG A O 1
ATOM 3096 N N . GLY A 1 412 ? 15.988 1.920 -4.269 1.00 72.38 412 GLY A N 1
ATOM 3097 C CA . GLY A 1 412 ? 16.892 2.235 -5.368 1.00 72.38 412 GLY A CA 1
ATOM 3098 C C . GLY A 1 412 ?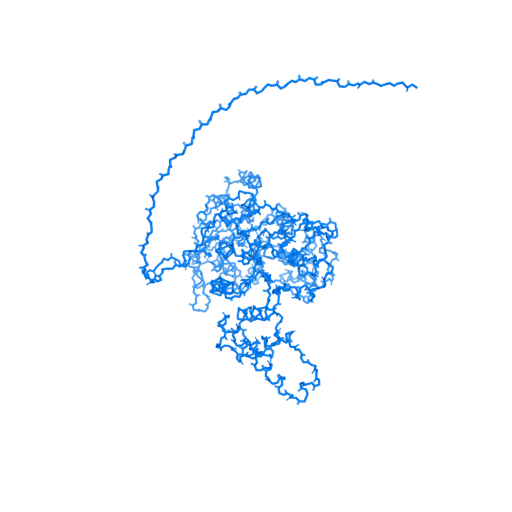 17.490 3.623 -5.283 1.00 72.38 412 GLY A C 1
ATOM 3099 O O . GLY A 1 412 ? 17.952 4.124 -6.290 1.00 72.38 412 GLY A O 1
ATOM 3100 N N . LEU A 1 413 ? 17.477 4.270 -4.121 1.00 87.19 413 LEU A N 1
ATOM 3101 C CA . LEU A 1 413 ? 18.042 5.601 -3.933 1.00 87.19 413 LEU A CA 1
ATOM 3102 C C . LEU A 1 413 ? 18.750 5.675 -2.589 1.00 87.19 413 LEU A C 1
ATOM 3104 O O . LEU A 1 413 ? 18.402 4.959 -1.651 1.00 87.19 413 LEU A O 1
ATOM 3108 N N . PHE A 1 414 ? 19.744 6.550 -2.509 1.00 90.38 414 PHE A N 1
ATOM 3109 C CA . PHE A 1 414 ? 20.433 6.870 -1.269 1.00 90.38 414 PHE A CA 1
ATOM 3110 C C . PHE A 1 414 ? 19.754 8.106 -0.666 1.00 90.38 414 PHE A C 1
ATOM 3112 O O . PHE A 1 414 ? 19.958 9.210 -1.178 1.00 90.38 414 PHE A O 1
ATOM 3119 N N . PRO A 1 415 ? 18.925 7.956 0.385 1.00 87.44 415 PRO A N 1
ATOM 3120 C CA . PRO A 1 415 ? 18.065 9.037 0.874 1.00 87.44 415 PRO A CA 1
ATOM 3121 C C . PRO A 1 415 ? 18.854 10.198 1.489 1.00 87.44 415 PRO A C 1
ATOM 3123 O O . PRO A 1 415 ? 18.371 11.327 1.510 1.00 87.44 415 PRO A O 1
ATOM 3126 N N . THR A 1 416 ? 20.064 9.922 1.978 1.00 90.38 416 THR A N 1
ATOM 3127 C CA . THR A 1 416 ? 20.984 10.916 2.543 1.00 90.38 416 THR A CA 1
ATOM 3128 C C . THR A 1 416 ? 21.753 11.698 1.482 1.00 90.38 416 THR A C 1
ATOM 3130 O O . THR A 1 416 ? 22.300 12.748 1.803 1.00 90.38 416 THR A O 1
ATOM 3133 N N . LEU A 1 417 ? 21.799 11.205 0.241 1.00 95.38 417 LEU A N 1
ATOM 3134 C CA . LEU A 1 417 ? 22.428 11.900 -0.876 1.00 95.38 417 LEU A CA 1
ATOM 3135 C C . LEU A 1 417 ? 21.425 12.843 -1.546 1.00 95.38 417 LEU A C 1
ATOM 3137 O O . LEU A 1 417 ? 20.215 12.598 -1.569 1.00 95.38 417 LEU A O 1
ATOM 3141 N N . SER A 1 418 ? 21.941 13.916 -2.129 1.00 96.81 418 SER A N 1
ATOM 3142 C CA . SER A 1 418 ? 21.170 14.832 -2.965 1.00 96.81 418 SER A CA 1
ATOM 3143 C C . SER A 1 418 ? 20.667 14.164 -4.250 1.00 96.81 418 SER A C 1
ATOM 3145 O O . SER A 1 418 ? 21.128 13.088 -4.651 1.00 96.81 418 SER A O 1
ATOM 3147 N N . VAL A 1 419 ? 19.717 14.813 -4.925 1.00 96.00 419 VAL A N 1
ATOM 3148 C CA . VAL A 1 419 ? 19.244 14.414 -6.259 1.00 96.00 419 VAL A CA 1
ATOM 3149 C C . VAL A 1 419 ? 20.4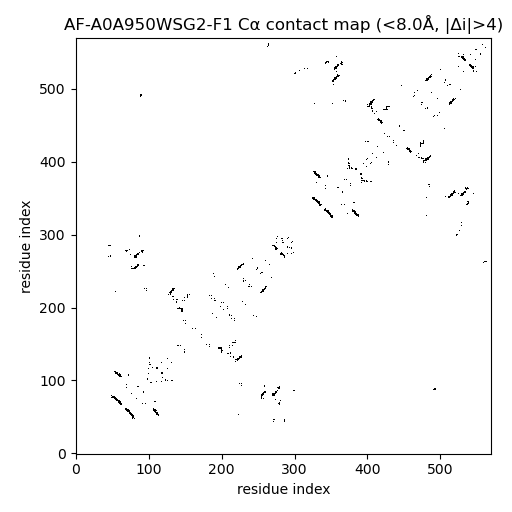14 14.300 -7.242 1.00 96.00 419 VAL A C 1
ATOM 3151 O O . VAL A 1 419 ? 20.561 13.271 -7.901 1.00 96.00 419 VAL A O 1
ATOM 3154 N N . ALA A 1 420 ? 21.292 15.304 -7.299 1.00 95.62 420 ALA A N 1
ATOM 3155 C CA . ALA A 1 420 ? 22.452 15.304 -8.188 1.00 95.62 420 ALA A CA 1
ATOM 3156 C C . ALA A 1 420 ? 23.428 14.158 -7.885 1.00 95.62 420 ALA A C 1
ATOM 3158 O O . ALA A 1 420 ? 23.936 13.513 -8.801 1.00 95.62 420 ALA A O 1
ATOM 3159 N N . GLU A 1 421 ? 23.686 13.878 -6.607 1.00 95.62 421 GLU A N 1
ATOM 3160 C CA . GLU A 1 421 ? 24.554 12.769 -6.201 1.00 95.62 421 GLU A CA 1
ATOM 3161 C C . GLU A 1 421 ? 23.940 11.414 -6.551 1.00 95.62 421 GLU A C 1
ATOM 3163 O O . GLU A 1 421 ? 24.641 10.553 -7.076 1.00 95.62 421 GLU A O 1
ATOM 3168 N N . ASN A 1 422 ? 22.630 11.236 -6.354 1.00 95.25 422 ASN A N 1
ATOM 3169 C CA . ASN A 1 422 ? 21.942 10.024 -6.791 1.00 95.25 422 ASN A CA 1
ATOM 3170 C C . ASN A 1 422 ? 22.064 9.818 -8.305 1.00 95.25 422 ASN A C 1
ATOM 3172 O O . ASN A 1 422 ? 22.361 8.705 -8.726 1.00 95.25 422 ASN A O 1
ATOM 3176 N N . LEU A 1 423 ? 21.902 10.865 -9.120 1.00 95.31 423 LEU A N 1
ATOM 3177 C CA . LEU A 1 423 ? 22.078 10.768 -10.574 1.00 95.31 423 LEU A CA 1
ATOM 3178 C C . LEU A 1 423 ? 23.521 10.424 -10.959 1.00 95.31 423 LEU A C 1
ATOM 3180 O O . LEU A 1 423 ? 23.736 9.553 -11.799 1.00 95.31 423 LEU A O 1
ATOM 3184 N N . ARG A 1 424 ? 24.517 11.022 -10.291 1.00 94.75 424 ARG A N 1
ATOM 3185 C CA . ARG A 1 424 ? 25.935 10.669 -10.484 1.00 94.75 424 ARG A CA 1
ATOM 3186 C C . ARG A 1 424 ? 26.213 9.199 -10.184 1.00 94.75 424 ARG A C 1
ATOM 3188 O O . ARG A 1 424 ? 26.965 8.579 -10.928 1.00 94.75 424 ARG A O 1
ATOM 3195 N N . MET A 1 425 ? 25.572 8.622 -9.164 1.00 91.56 425 MET A N 1
ATOM 3196 C CA . MET A 1 425 ? 25.690 7.185 -8.875 1.00 91.56 425 MET A CA 1
ATOM 3197 C C . MET A 1 425 ? 25.194 6.304 -10.031 1.00 91.56 425 MET A C 1
ATOM 3199 O O . MET A 1 425 ? 25.686 5.193 -10.196 1.00 91.56 425 MET A O 1
ATOM 3203 N N . GLY A 1 426 ? 24.260 6.789 -10.854 1.00 90.25 426 GLY A N 1
ATOM 3204 C CA . GLY A 1 426 ? 23.812 6.092 -12.064 1.00 90.25 426 GLY A CA 1
ATOM 3205 C C . GLY A 1 426 ? 24.874 6.019 -13.165 1.00 90.25 426 GLY A C 1
ATOM 3206 O O . GLY A 1 426 ? 24.867 5.096 -13.971 1.00 90.25 426 GLY A O 1
ATOM 3207 N N . GLY A 1 427 ? 25.825 6.955 -13.170 1.00 89.88 427 GLY A N 1
ATOM 3208 C CA . GLY A 1 427 ? 26.931 7.007 -14.124 1.00 89.88 427 GLY A CA 1
ATOM 3209 C C . GLY A 1 427 ? 28.187 6.254 -13.686 1.00 89.88 427 GLY A C 1
ATOM 3210 O O . GLY A 1 427 ? 29.223 6.414 -14.318 1.00 89.88 427 GLY A O 1
ATOM 3211 N N . TYR A 1 428 ? 28.131 5.440 -12.627 1.00 88.38 428 TYR A N 1
ATOM 3212 C CA . TYR A 1 428 ? 29.312 4.762 -12.067 1.00 88.38 428 TYR A CA 1
ATOM 3213 C C . TYR A 1 428 ? 30.028 3.825 -13.060 1.00 88.38 428 TYR A C 1
ATOM 3215 O O . TYR A 1 428 ? 31.203 3.504 -12.895 1.00 88.38 428 TYR A O 1
ATOM 3223 N N . ILE A 1 429 ? 29.333 3.393 -14.116 1.00 88.75 429 ILE A N 1
ATOM 3224 C CA . ILE A 1 429 ? 29.935 2.601 -15.190 1.00 88.75 429 ILE A CA 1
ATOM 3225 C C . ILE A 1 429 ? 30.877 3.418 -16.088 1.00 88.75 429 ILE A C 1
ATOM 3227 O O . ILE A 1 429 ? 31.754 2.841 -16.730 1.00 88.75 429 ILE A O 1
ATOM 3231 N N . TYR A 1 430 ? 30.742 4.739 -16.139 1.00 90.50 430 TYR A N 1
ATOM 3232 C CA . TYR A 1 430 ? 31.596 5.571 -16.975 1.00 90.50 430 TYR A CA 1
ATOM 3233 C C . TYR A 1 430 ? 32.935 5.833 -16.295 1.00 90.50 430 TYR A C 1
ATOM 3235 O O . TYR A 1 430 ? 33.020 6.022 -15.083 1.00 90.50 430 TYR A O 1
ATOM 3243 N N . SER A 1 431 ? 33.998 5.859 -17.096 1.00 88.00 431 SER A N 1
ATOM 3244 C CA . SER A 1 431 ? 35.340 6.181 -16.594 1.00 88.00 431 SER A CA 1
ATOM 3245 C C . SER A 1 431 ? 35.605 7.688 -16.608 1.00 88.00 431 SER A C 1
ATOM 3247 O O . SER A 1 431 ? 36.466 8.170 -15.874 1.00 88.00 431 SER A O 1
ATOM 3249 N N . SER A 1 432 ? 34.871 8.442 -17.436 1.00 93.12 432 SER A N 1
ATOM 3250 C CA . SER A 1 432 ? 35.028 9.886 -17.580 1.00 93.12 432 SER A CA 1
ATOM 3251 C C . SER A 1 432 ? 33.930 10.658 -16.841 1.00 93.12 432 SER A C 1
ATOM 3253 O O . SER A 1 432 ? 32.745 10.446 -17.108 1.00 93.12 432 SER A O 1
ATOM 3255 N N . PRO A 1 433 ? 34.280 11.654 -16.004 1.00 91.88 433 PRO A N 1
ATOM 3256 C CA . PRO A 1 433 ? 33.302 12.574 -15.422 1.00 91.88 433 PRO A CA 1
ATOM 3257 C C . PRO A 1 433 ? 32.461 13.322 -16.469 1.00 91.88 433 PRO A C 1
ATOM 3259 O O . PRO A 1 433 ? 31.329 13.706 -16.182 1.00 91.88 433 PRO A O 1
ATOM 3262 N N . LYS A 1 434 ? 32.997 13.519 -17.683 1.00 93.88 434 LYS A N 1
ATOM 3263 C CA . LYS A 1 434 ? 32.279 14.169 -18.787 1.00 93.88 434 LYS A CA 1
ATOM 3264 C C . LYS A 1 434 ? 31.104 13.318 -19.273 1.00 93.88 434 LYS A C 1
ATOM 3266 O O . LYS A 1 434 ? 30.021 13.853 -19.451 1.00 93.88 434 LYS A O 1
ATOM 3271 N N . GLU A 1 435 ? 31.301 12.007 -19.416 1.00 92.88 435 GLU A N 1
ATOM 3272 C CA . GLU A 1 435 ? 30.250 11.069 -19.846 1.00 92.88 435 GLU A CA 1
ATOM 3273 C C . GLU A 1 435 ? 29.125 10.989 -18.808 1.00 92.88 435 GLU A C 1
ATOM 3275 O O . GLU A 1 435 ? 27.947 11.000 -19.157 1.00 92.88 435 GLU A O 1
ATOM 3280 N N . VAL A 1 436 ? 29.482 10.989 -17.516 1.00 94.06 436 VAL A N 1
ATOM 3281 C CA . VAL A 1 436 ? 28.498 11.061 -16.424 1.00 94.06 436 VAL A CA 1
ATOM 3282 C C . VAL A 1 436 ? 27.665 12.334 -16.547 1.00 94.06 436 VAL A C 1
ATOM 3284 O O . VAL A 1 436 ? 26.442 12.278 -16.459 1.00 94.06 436 VAL A O 1
ATOM 3287 N N . GLN A 1 437 ? 28.315 13.478 -16.760 1.00 93.88 437 GLN A N 1
ATOM 3288 C CA . GLN A 1 437 ? 27.637 14.767 -16.859 1.00 93.88 437 GLN A CA 1
ATOM 3289 C C . GLN A 1 437 ? 26.714 14.840 -18.088 1.00 93.88 437 GLN A C 1
ATOM 3291 O O . GLN A 1 437 ? 25.564 15.250 -17.949 1.00 93.88 437 GLN A O 1
ATOM 3296 N N . GLU A 1 438 ? 27.167 14.365 -19.250 1.00 93.94 438 GLU A N 1
ATOM 3297 C CA . GLU A 1 438 ? 26.352 14.263 -20.472 1.00 93.94 438 GLU A CA 1
ATOM 3298 C C . GLU A 1 438 ? 25.141 13.336 -20.269 1.00 93.94 438 GLU A C 1
ATOM 3300 O O . GLU A 1 438 ? 24.022 13.666 -20.667 1.00 93.94 438 GLU A O 1
ATOM 3305 N N . GLY A 1 439 ? 25.329 12.201 -19.586 1.00 92.44 439 GLY A N 1
ATOM 3306 C CA . GLY A 1 439 ? 24.243 11.290 -19.224 1.00 92.44 439 GLY A CA 1
ATOM 3307 C C . GLY A 1 439 ? 23.209 11.937 -18.298 1.00 92.44 439 GLY A C 1
ATOM 3308 O O . GLY A 1 439 ? 22.009 11.753 -18.497 1.00 92.44 439 GLY A O 1
ATOM 3309 N N . ILE A 1 440 ? 23.654 12.731 -17.320 1.00 94.44 440 ILE A N 1
ATOM 3310 C CA . ILE A 1 440 ? 22.767 13.480 -16.420 1.00 94.44 440 ILE A CA 1
ATOM 3311 C C . ILE A 1 440 ? 21.984 14.543 -17.193 1.00 94.44 440 ILE A C 1
ATOM 3313 O O . ILE A 1 440 ? 20.766 14.609 -17.050 1.00 94.44 440 ILE A O 1
ATOM 3317 N N . GLU A 1 441 ? 22.647 15.346 -18.025 1.00 93.50 441 GLU A N 1
ATOM 3318 C CA . GLU A 1 441 ? 22.000 16.394 -18.829 1.00 93.50 441 GLU A CA 1
ATOM 3319 C C . GLU A 1 441 ? 20.934 15.814 -19.761 1.00 93.50 441 GLU A C 1
ATOM 3321 O O . GLU A 1 441 ? 19.817 16.330 -19.828 1.00 93.50 441 GLU A O 1
ATOM 3326 N N . ARG A 1 442 ? 21.240 14.685 -20.408 1.00 92.88 442 ARG A N 1
ATOM 3327 C CA . ARG A 1 442 ? 20.280 13.943 -21.229 1.00 92.88 442 ARG A CA 1
ATOM 3328 C C . ARG A 1 442 ? 19.052 13.530 -20.420 1.00 92.88 442 ARG A C 1
ATOM 3330 O O . ARG A 1 442 ? 17.930 13.799 -20.835 1.00 92.88 442 ARG A O 1
ATOM 3337 N N . VAL A 1 443 ? 19.250 12.902 -19.262 1.00 92.25 443 VAL A N 1
ATOM 3338 C CA . VAL A 1 443 ? 18.149 12.419 -18.414 1.00 92.25 443 VAL A CA 1
ATOM 3339 C C . VAL A 1 443 ? 17.303 13.574 -17.869 1.00 92.25 443 VAL A C 1
ATOM 3341 O O . VAL A 1 443 ? 16.079 13.472 -17.834 1.00 92.25 443 VAL A O 1
ATOM 3344 N N . VAL A 1 444 ? 17.919 14.692 -17.489 1.00 92.31 444 VAL A N 1
ATOM 3345 C CA . VAL A 1 444 ? 17.211 15.879 -16.983 1.00 92.31 444 VAL A CA 1
ATOM 3346 C C . VAL A 1 444 ? 16.208 16.432 -18.006 1.00 92.31 444 VAL A C 1
ATOM 3348 O O . VAL A 1 444 ? 15.131 16.876 -17.610 1.00 92.31 444 VAL A O 1
ATOM 3351 N N . ASN A 1 445 ? 16.482 16.320 -19.312 1.00 91.25 445 ASN A N 1
ATOM 3352 C CA . ASN A 1 445 ? 15.532 16.729 -20.359 1.00 91.25 445 ASN A CA 1
ATOM 3353 C C . ASN A 1 445 ? 14.222 15.920 -20.331 1.00 91.25 445 ASN A C 1
ATOM 3355 O O . ASN A 1 445 ? 13.153 16.439 -20.661 1.00 91.25 445 ASN A O 1
ATOM 3359 N N . TYR A 1 446 ? 14.285 14.660 -19.902 1.00 90.44 446 TYR A N 1
ATOM 3360 C CA . TYR A 1 446 ? 13.113 13.800 -19.757 1.00 90.44 446 TYR A CA 1
ATOM 3361 C C . TYR A 1 446 ? 12.377 14.020 -18.430 1.00 90.44 446 TYR A C 1
ATOM 3363 O O . TYR A 1 446 ? 11.157 13.838 -18.377 1.00 90.44 446 TYR A O 1
ATOM 3371 N N . PHE A 1 447 ? 13.084 14.489 -17.393 1.00 91.19 447 PHE A N 1
ATOM 3372 C CA . PHE A 1 447 ? 12.557 14.753 -16.049 1.00 91.19 447 PHE A CA 1
ATOM 3373 C C . PHE A 1 447 ? 12.815 16.212 -15.600 1.00 91.19 447 PHE A C 1
ATOM 3375 O O . PHE A 1 447 ? 13.619 16.444 -14.696 1.00 91.19 447 PHE A O 1
ATOM 3382 N N . PRO A 1 448 ? 12.116 17.219 -16.166 1.00 84.56 448 PRO A N 1
ATOM 3383 C CA . PRO A 1 448 ? 12.481 18.636 -16.008 1.00 84.56 448 PRO A CA 1
ATOM 3384 C C . PRO A 1 448 ? 12.482 19.158 -14.566 1.00 84.56 448 PRO A C 1
ATOM 3386 O O . PRO A 1 448 ? 13.254 20.055 -14.232 1.00 84.56 448 PRO A O 1
ATOM 3389 N N . TRP A 1 449 ? 11.642 18.585 -13.697 1.00 88.94 449 TRP A N 1
ATOM 3390 C CA . TRP A 1 449 ? 11.547 18.975 -12.285 1.00 88.94 449 TRP A CA 1
ATOM 3391 C C . TRP A 1 449 ? 12.857 18.745 -11.513 1.00 88.94 449 TRP A C 1
ATOM 3393 O O . TRP A 1 449 ? 13.092 19.394 -10.494 1.00 88.94 449 TRP A O 1
ATOM 3403 N N . ILE A 1 450 ? 13.719 17.838 -11.994 1.00 92.00 450 ILE A N 1
ATOM 3404 C CA . ILE A 1 450 ? 14.998 17.499 -11.361 1.00 92.00 450 ILE A CA 1
ATOM 3405 C C . ILE A 1 450 ? 15.916 18.722 -11.294 1.00 92.00 450 ILE A C 1
ATOM 3407 O O . ILE A 1 450 ? 16.590 18.915 -10.281 1.00 92.00 450 ILE A O 1
ATOM 3411 N N . THR A 1 451 ? 15.923 19.563 -12.334 1.00 89.25 451 THR A N 1
ATOM 3412 C CA . THR A 1 451 ? 16.814 20.731 -12.449 1.00 89.25 451 THR A CA 1
ATOM 3413 C C . THR A 1 451 ? 16.677 21.677 -11.262 1.00 89.25 451 THR A C 1
ATOM 3415 O O . THR A 1 451 ? 17.671 22.171 -10.734 1.00 89.25 451 THR A O 1
ATOM 3418 N N . GLU A 1 452 ? 15.444 21.891 -10.802 1.00 90.19 452 GLU A N 1
ATOM 3419 C CA . GLU A 1 452 ? 15.127 22.812 -9.707 1.00 90.19 452 GLU A CA 1
ATOM 3420 C C . GLU A 1 452 ? 15.495 22.246 -8.327 1.00 90.19 452 GLU A C 1
ATOM 3422 O O . GLU A 1 452 ? 15.513 22.977 -7.338 1.00 90.19 452 GLU A O 1
ATOM 3427 N N . ARG A 1 453 ? 15.789 20.942 -8.242 1.00 94.12 453 ARG A N 1
ATOM 3428 C CA . ARG A 1 453 ? 15.940 20.201 -6.981 1.00 94.12 453 ARG A CA 1
ATOM 3429 C C . ARG A 1 453 ? 17.246 19.422 -6.874 1.00 94.12 453 ARG A C 1
ATOM 3431 O O . ARG A 1 453 ? 17.387 18.590 -5.985 1.00 94.12 453 ARG A O 1
ATOM 3438 N N . LEU A 1 454 ? 18.229 19.712 -7.726 1.00 94.00 454 LEU A N 1
ATOM 3439 C CA . LEU A 1 454 ? 19.519 19.011 -7.765 1.00 94.00 454 LEU A CA 1
ATOM 3440 C C . LEU A 1 454 ? 20.226 18.925 -6.398 1.00 94.00 454 LEU A C 1
ATOM 3442 O O . LEU A 1 454 ? 20.839 17.903 -6.096 1.00 94.00 454 LEU A O 1
ATOM 3446 N N . SER A 1 455 ? 20.127 19.964 -5.565 1.00 94.69 455 SER A N 1
ATOM 3447 C CA . SER A 1 455 ? 20.733 20.016 -4.226 1.00 94.69 455 SER A CA 1
ATOM 3448 C C . SER A 1 455 ? 19.863 19.421 -3.112 1.00 94.69 455 SER A C 1
ATOM 3450 O O . SER A 1 455 ? 20.342 19.261 -1.990 1.00 94.69 455 SER A O 1
ATOM 3452 N N . GLN A 1 456 ? 18.598 19.092 -3.386 1.00 94.75 456 GLN A N 1
ATOM 3453 C CA . GLN A 1 456 ? 17.668 18.581 -2.383 1.00 94.75 456 GLN A CA 1
ATOM 3454 C C . GLN A 1 456 ? 18.042 17.140 -1.985 1.00 94.75 456 GLN A C 1
ATOM 3456 O O . GLN A 1 456 ? 18.311 16.323 -2.867 1.00 94.75 456 GLN A O 1
ATOM 3461 N N . PRO A 1 457 ? 18.031 16.779 -0.688 1.00 92.31 457 PRO A N 1
ATOM 3462 C CA . PRO A 1 457 ? 18.208 15.393 -0.257 1.00 92.31 457 PRO A CA 1
ATOM 3463 C C . PRO A 1 457 ? 17.074 14.498 -0.764 1.00 92.31 457 PRO A C 1
ATOM 3465 O O . PRO A 1 457 ? 15.896 14.824 -0.575 1.00 92.31 457 PRO A O 1
ATOM 3468 N N . ALA A 1 458 ? 17.413 13.346 -1.346 1.00 89.56 458 ALA A N 1
ATOM 3469 C CA . ALA A 1 458 ? 16.430 12.443 -1.942 1.00 89.56 458 ALA A CA 1
ATOM 3470 C C . ALA A 1 458 ? 15.378 11.974 -0.924 1.00 89.56 458 ALA A C 1
ATOM 3472 O O . ALA A 1 458 ? 14.204 11.895 -1.261 1.00 89.56 458 ALA A O 1
ATOM 3473 N N . GLY A 1 459 ? 15.753 11.759 0.343 1.00 86.81 459 GLY A N 1
ATOM 3474 C CA . GLY A 1 459 ? 14.834 11.321 1.403 1.00 86.81 459 GLY A CA 1
ATOM 3475 C C . GLY A 1 459 ? 13.714 12.306 1.764 1.00 86.81 459 GLY A C 1
ATOM 3476 O O . GLY A 1 459 ? 12.841 11.956 2.549 1.00 86.81 459 GLY A O 1
ATOM 3477 N N . THR A 1 460 ? 13.730 13.526 1.218 1.00 84.75 460 THR A N 1
ATOM 3478 C CA . THR A 1 460 ? 12.682 14.544 1.428 1.00 84.75 460 THR A CA 1
ATOM 3479 C C . THR A 1 460 ? 11.696 14.655 0.263 1.00 84.75 460 THR A C 1
ATOM 3481 O O . THR A 1 460 ? 10.761 15.452 0.326 1.00 84.75 460 THR A O 1
ATOM 3484 N N . LEU A 1 461 ? 11.919 13.897 -0.812 1.00 85.00 461 LEU A N 1
ATOM 3485 C CA . LEU A 1 461 ? 11.055 13.871 -1.985 1.00 85.00 461 LEU A CA 1
ATOM 3486 C C . LEU A 1 461 ? 9.767 13.086 -1.707 1.00 85.00 461 LEU A C 1
ATOM 3488 O O . LEU A 1 461 ? 9.737 12.174 -0.880 1.00 85.00 461 LEU A O 1
ATOM 3492 N N . SER A 1 462 ? 8.703 13.417 -2.436 1.00 83.00 462 SER A N 1
ATOM 3493 C CA . SER A 1 462 ? 7.485 12.601 -2.446 1.00 83.00 462 SER A CA 1
ATOM 3494 C C . SER A 1 462 ? 7.749 11.218 -3.058 1.00 83.00 462 SER A C 1
ATOM 3496 O O . SER A 1 462 ? 8.682 11.046 -3.842 1.00 83.00 462 SER A O 1
ATOM 3498 N N . GLY A 1 463 ? 6.899 10.227 -2.762 1.00 78.38 463 GLY A N 1
ATOM 3499 C CA . GLY A 1 463 ? 7.031 8.875 -3.331 1.00 78.38 463 GLY A CA 1
ATOM 3500 C C . GLY A 1 463 ? 7.113 8.866 -4.864 1.00 78.38 463 GLY A C 1
ATOM 3501 O O . GLY A 1 463 ? 7.927 8.154 -5.445 1.00 78.38 463 GLY A O 1
ATOM 3502 N N . GLY A 1 464 ? 6.342 9.737 -5.522 1.00 79.38 464 GLY A N 1
ATOM 3503 C CA . GLY A 1 464 ? 6.366 9.896 -6.976 1.00 79.38 464 GLY A CA 1
ATOM 3504 C C . GLY A 1 464 ? 7.674 10.446 -7.522 1.00 79.38 464 GLY A C 1
ATOM 3505 O O . GLY A 1 464 ? 8.219 9.929 -8.496 1.00 79.38 464 GLY A O 1
ATOM 3506 N N . GLU A 1 465 ? 8.198 11.477 -6.870 1.00 86.19 465 GLU A N 1
ATOM 3507 C CA . GLU A 1 465 ? 9.488 12.072 -7.214 1.00 86.19 465 GLU A CA 1
ATOM 3508 C C . GLU A 1 465 ? 10.641 11.092 -6.947 1.00 86.19 465 GLU A C 1
ATOM 3510 O O . GLU A 1 465 ? 11.569 11.016 -7.750 1.00 86.19 465 GLU A O 1
ATOM 3515 N N . LEU A 1 466 ? 10.561 10.286 -5.880 1.00 87.19 466 LEU A N 1
ATOM 3516 C CA . LEU A 1 466 ? 11.513 9.205 -5.606 1.00 87.19 466 LEU A CA 1
ATOM 3517 C C . LEU A 1 466 ? 11.535 8.178 -6.743 1.00 87.19 466 LEU A C 1
ATOM 3519 O O . LEU A 1 466 ? 12.611 7.820 -7.220 1.00 87.19 466 LEU A O 1
ATOM 3523 N N . GLN A 1 467 ? 10.374 7.738 -7.230 1.00 86.00 467 GLN A N 1
ATOM 3524 C CA . GLN A 1 467 ? 10.320 6.760 -8.317 1.00 86.00 467 GLN A CA 1
ATOM 3525 C C . GLN A 1 467 ? 10.861 7.329 -9.637 1.00 86.00 467 GLN A C 1
ATOM 3527 O O . GLN A 1 467 ? 11.617 6.666 -10.356 1.00 86.00 467 GLN A O 1
ATOM 3532 N N . GLN A 1 468 ? 10.522 8.583 -9.946 1.00 88.88 468 GLN A N 1
ATOM 3533 C CA . GLN A 1 468 ? 11.053 9.270 -11.122 1.00 88.88 468 GLN A CA 1
ATOM 3534 C C . GLN A 1 468 ? 12.571 9.445 -11.029 1.00 88.88 468 GLN A C 1
ATOM 3536 O O . GLN A 1 468 ? 13.268 9.181 -12.003 1.00 88.88 468 GLN A O 1
ATOM 3541 N N . LEU A 1 469 ? 13.101 9.793 -9.854 1.00 91.75 469 LEU A N 1
ATOM 3542 C CA . LEU A 1 469 ? 14.542 9.892 -9.629 1.00 91.75 469 LEU A CA 1
ATOM 3543 C C . LEU A 1 469 ? 15.248 8.530 -9.729 1.00 91.75 469 LEU A C 1
ATOM 3545 O O . LEU A 1 469 ? 16.338 8.452 -10.290 1.00 91.75 469 LEU A O 1
ATOM 3549 N N . ALA A 1 470 ? 14.646 7.448 -9.228 1.00 91.88 470 ALA A N 1
ATOM 3550 C CA . ALA A 1 470 ? 15.199 6.097 -9.357 1.00 91.88 470 ALA A CA 1
ATOM 3551 C C . ALA A 1 470 ? 15.298 5.666 -10.830 1.00 91.88 470 ALA A C 1
ATOM 3553 O O . ALA A 1 470 ? 16.330 5.144 -11.262 1.00 91.88 470 ALA A O 1
ATOM 3554 N N . THR A 1 471 ? 14.256 5.964 -11.609 1.00 90.88 471 THR A N 1
ATOM 3555 C CA . THR A 1 471 ? 14.213 5.714 -13.057 1.00 90.88 471 THR A CA 1
ATOM 3556 C C . THR A 1 471 ? 15.250 6.567 -13.788 1.00 90.88 471 THR A C 1
ATOM 3558 O O . THR A 1 471 ? 16.066 6.042 -14.543 1.00 90.88 471 THR A O 1
ATOM 3561 N N . ALA A 1 472 ? 15.286 7.870 -13.499 1.00 93.00 472 ALA A N 1
ATOM 3562 C CA . ALA A 1 472 ? 16.264 8.811 -14.032 1.00 93.00 472 ALA A CA 1
ATOM 3563 C C . ALA A 1 472 ? 17.702 8.341 -13.765 1.00 93.00 472 ALA A C 1
ATOM 3565 O O . ALA A 1 472 ? 18.522 8.290 -14.678 1.00 93.00 472 ALA A O 1
ATOM 3566 N N . ARG A 1 473 ? 18.000 7.908 -12.535 1.00 93.50 473 ARG A N 1
ATOM 3567 C CA . ARG A 1 473 ? 19.311 7.367 -12.165 1.00 93.50 473 ARG A CA 1
ATOM 3568 C C . ARG A 1 473 ? 19.698 6.162 -13.018 1.00 93.50 473 ARG A C 1
ATOM 3570 O O . ARG A 1 473 ? 20.824 6.116 -13.499 1.00 93.50 473 ARG A O 1
ATOM 3577 N N . ALA A 1 474 ? 18.800 5.194 -13.199 1.00 92.62 474 ALA A N 1
ATOM 3578 C CA . ALA A 1 474 ? 19.089 4.017 -14.021 1.00 92.62 474 ALA A CA 1
ATOM 3579 C C . ALA A 1 474 ? 19.339 4.387 -15.491 1.00 92.62 474 ALA A C 1
ATOM 3581 O O . ALA A 1 474 ? 20.197 3.797 -16.143 1.00 92.62 474 ALA A O 1
ATOM 3582 N N . LEU A 1 475 ? 18.642 5.407 -15.993 1.00 93.44 475 LEU A N 1
ATOM 3583 C CA . LEU A 1 475 ? 18.808 5.897 -17.357 1.00 93.44 475 LEU A CA 1
ATOM 3584 C C . LEU A 1 475 ? 20.152 6.594 -17.585 1.00 93.44 475 LEU A C 1
ATOM 3586 O O . LEU A 1 475 ? 20.624 6.601 -18.717 1.00 93.44 475 LEU A O 1
ATOM 3590 N N . VAL A 1 476 ? 20.826 7.126 -16.558 1.00 94.56 476 VAL A N 1
ATOM 3591 C CA . VAL A 1 476 ? 22.162 7.734 -16.737 1.00 94.56 476 VAL A CA 1
ATOM 3592 C C . VAL A 1 476 ? 23.134 6.739 -17.391 1.00 94.56 476 VAL A C 1
ATOM 3594 O O . VAL A 1 476 ? 23.920 7.135 -18.250 1.00 94.56 476 VAL A O 1
ATOM 3597 N N . ALA A 1 477 ? 23.011 5.444 -17.086 1.00 92.12 477 ALA A N 1
ATOM 3598 C CA . ALA A 1 477 ? 23.805 4.360 -17.671 1.00 92.12 477 ALA A CA 1
ATOM 3599 C C . ALA A 1 477 ? 23.479 4.022 -19.145 1.00 92.12 477 ALA A C 1
ATOM 3601 O O . ALA A 1 477 ? 24.102 3.123 -19.697 1.00 92.12 477 ALA A O 1
ATOM 3602 N N . GLN A 1 478 ? 22.512 4.708 -19.768 1.00 92.50 478 GLN A N 1
ATOM 3603 C CA . GLN A 1 478 ? 22.057 4.484 -21.150 1.00 92.50 478 GLN A CA 1
ATOM 3604 C C . GLN A 1 478 ? 21.781 3.000 -21.473 1.00 92.50 478 GLN A C 1
ATOM 3606 O O . GLN A 1 478 ? 22.402 2.425 -22.368 1.00 92.50 478 GLN A O 1
ATOM 3611 N N . PRO A 1 479 ? 20.871 2.345 -20.728 1.00 94.25 479 PRO A N 1
ATOM 3612 C CA . PRO A 1 479 ? 20.561 0.943 -20.970 1.00 94.25 479 PRO A CA 1
ATOM 3613 C C . PRO A 1 479 ? 19.861 0.741 -22.322 1.00 94.25 479 PRO A C 1
ATOM 3615 O O . PRO A 1 479 ? 19.060 1.566 -22.747 1.00 94.25 479 PRO A O 1
ATOM 3618 N N . GLU A 1 480 ? 20.105 -0.405 -22.957 1.00 94.94 480 GLU A N 1
ATOM 3619 C CA . GLU A 1 480 ? 19.346 -0.890 -24.118 1.00 94.94 480 GLU A CA 1
ATOM 3620 C C . GLU A 1 480 ? 18.056 -1.606 -23.694 1.00 94.94 480 GLU A C 1
ATOM 3622 O O . GLU A 1 480 ? 17.058 -1.549 -24.412 1.00 94.94 480 GLU A O 1
ATOM 3627 N N . LEU A 1 481 ? 18.073 -2.268 -22.527 1.00 96.38 481 LEU A N 1
ATOM 3628 C CA . LEU A 1 481 ? 16.893 -2.804 -21.843 1.00 96.38 481 LEU A CA 1
ATOM 3629 C C . LEU A 1 481 ? 16.780 -2.181 -20.458 1.00 96.38 481 LEU A C 1
ATOM 3631 O O . LEU A 1 481 ? 17.673 -2.354 -19.630 1.00 96.38 481 LEU A O 1
ATOM 3635 N N . LEU A 1 482 ? 15.656 -1.527 -20.184 1.00 95.25 482 LEU A N 1
ATOM 3636 C CA . LEU A 1 482 ? 15.284 -1.085 -18.849 1.00 95.25 482 LEU A CA 1
ATOM 3637 C C . LEU A 1 482 ? 14.218 -2.020 -18.272 1.00 95.25 482 LEU A C 1
ATOM 3639 O O . LEU A 1 482 ? 13.087 -2.074 -18.758 1.00 95.25 482 LEU A O 1
ATOM 3643 N N . MET A 1 483 ? 14.581 -2.741 -17.214 1.00 95.06 483 MET A N 1
ATOM 3644 C CA . MET A 1 483 ? 13.647 -3.517 -16.405 1.00 95.06 483 MET A CA 1
ATOM 3645 C C . MET A 1 483 ? 13.197 -2.692 -15.205 1.00 95.06 483 MET A C 1
ATOM 3647 O O . MET A 1 483 ? 14.027 -2.130 -14.487 1.00 95.06 483 MET A O 1
ATOM 3651 N N . ILE A 1 484 ? 11.892 -2.624 -14.977 1.00 91.12 484 ILE A N 1
ATOM 3652 C CA . ILE A 1 484 ? 11.307 -1.817 -13.910 1.00 91.12 484 ILE A CA 1
ATOM 3653 C C . ILE A 1 484 ? 10.441 -2.716 -13.032 1.00 91.12 484 ILE A C 1
ATOM 3655 O O . ILE A 1 484 ? 9.471 -3.294 -13.516 1.00 91.12 484 ILE A O 1
ATOM 3659 N N . ASP A 1 485 ? 10.801 -2.829 -11.756 1.00 89.06 485 ASP A N 1
ATOM 3660 C CA . ASP A 1 485 ? 10.082 -3.608 -10.748 1.00 89.06 485 ASP A CA 1
ATOM 3661 C C . ASP A 1 485 ? 9.166 -2.683 -9.933 1.00 89.06 485 ASP A C 1
ATOM 3663 O O . ASP A 1 485 ? 9.656 -1.764 -9.280 1.00 89.06 485 ASP A O 1
ATOM 3667 N N . GLU A 1 486 ? 7.850 -2.912 -9.993 1.00 79.12 486 GLU A N 1
ATOM 3668 C CA . GLU A 1 486 ? 6.811 -2.186 -9.237 1.00 79.12 486 GLU A CA 1
ATOM 3669 C C . GLU A 1 486 ? 6.831 -0.664 -9.440 1.00 79.12 486 GLU A C 1
ATOM 3671 O O . GLU A 1 486 ? 7.258 0.116 -8.587 1.00 79.12 486 GLU A O 1
ATOM 3676 N N . LEU A 1 487 ? 6.325 -0.220 -10.586 1.00 73.62 487 LEU A N 1
ATOM 3677 C CA . LEU A 1 487 ? 6.381 1.179 -10.991 1.00 73.62 487 LEU A CA 1
ATOM 3678 C C . LEU A 1 487 ? 5.256 2.037 -10.405 1.00 73.62 487 LEU A C 1
ATOM 3680 O O . LEU A 1 487 ? 5.444 3.233 -10.188 1.00 73.62 487 LEU A O 1
ATOM 3684 N N . SER A 1 488 ? 4.100 1.428 -10.154 1.00 70.31 488 SER A N 1
ATOM 3685 C CA . SER A 1 488 ? 2.865 2.091 -9.724 1.00 70.31 488 SER A CA 1
ATOM 3686 C C . SER A 1 488 ? 2.656 2.144 -8.202 1.00 70.31 488 SER A C 1
ATOM 3688 O O . SER A 1 488 ? 1.786 2.880 -7.722 1.00 70.31 488 SER A O 1
ATOM 3690 N N . LEU A 1 489 ? 3.427 1.375 -7.423 1.00 66.00 489 LEU A N 1
ATOM 3691 C CA . LEU A 1 489 ? 3.147 1.147 -6.004 1.00 66.00 489 LEU A CA 1
ATOM 3692 C C . LEU A 1 489 ? 3.224 2.448 -5.186 1.00 66.00 489 LEU A C 1
ATOM 3694 O O . LEU A 1 489 ? 4.248 3.127 -5.150 1.00 66.00 489 LEU A O 1
ATOM 3698 N N . GLY A 1 490 ? 2.128 2.789 -4.501 1.00 60.72 490 GLY A N 1
ATOM 3699 C CA . GLY A 1 490 ? 2.052 3.964 -3.625 1.00 60.72 490 GLY A CA 1
ATOM 3700 C C . GLY A 1 490 ? 2.049 5.317 -4.349 1.00 60.72 490 GLY A C 1
ATOM 3701 O O . GLY A 1 490 ? 2.172 6.353 -3.694 1.00 60.72 490 GLY A O 1
ATOM 3702 N N . LEU A 1 491 ? 1.909 5.337 -5.682 1.00 67.06 491 LEU A N 1
ATOM 3703 C CA . LEU A 1 491 ? 1.894 6.564 -6.479 1.00 67.06 491 LEU A CA 1
ATOM 3704 C C . LEU A 1 491 ? 0.475 7.007 -6.851 1.00 67.06 491 LEU A C 1
ATOM 3706 O O . LEU A 1 491 ? -0.432 6.197 -7.051 1.00 67.06 491 LEU A O 1
ATOM 3710 N N . ALA A 1 492 ? 0.290 8.323 -6.976 1.00 65.75 492 ALA A N 1
ATOM 3711 C CA . ALA A 1 492 ? -0.933 8.898 -7.529 1.00 65.75 492 ALA A CA 1
ATOM 3712 C C . ALA A 1 492 ? -1.009 8.652 -9.056 1.00 65.75 492 ALA A C 1
ATOM 3714 O O . ALA A 1 492 ? 0.026 8.761 -9.719 1.00 65.75 492 ALA A O 1
ATOM 3715 N N . PRO A 1 493 ? -2.200 8.417 -9.644 1.00 67.06 493 PRO A N 1
ATOM 3716 C CA . PRO A 1 493 ? -2.362 8.099 -11.070 1.00 67.06 493 PRO A CA 1
ATOM 3717 C C . PRO A 1 493 ? -1.681 9.091 -12.018 1.00 67.06 493 PRO A C 1
ATOM 3719 O O . PRO A 1 493 ? -0.949 8.692 -12.915 1.00 67.06 493 PRO A O 1
ATOM 3722 N N . VAL A 1 494 ? -1.801 10.393 -11.746 1.00 69.88 494 VAL A N 1
ATOM 3723 C CA . VAL A 1 494 ? -1.165 11.445 -12.559 1.00 69.88 494 VAL A CA 1
ATOM 3724 C C . VAL A 1 494 ? 0.367 11.351 -12.585 1.00 69.88 494 VAL A C 1
ATOM 3726 O O . VAL A 1 494 ? 1.011 11.757 -13.548 1.00 69.88 494 VAL A O 1
ATOM 3729 N N . VAL A 1 495 ? 0.987 10.838 -11.518 1.00 70.81 495 VAL A N 1
ATOM 3730 C CA . VAL A 1 495 ? 2.444 10.647 -11.453 1.00 70.81 495 VAL A CA 1
ATOM 3731 C C . VAL A 1 495 ? 2.851 9.455 -12.305 1.00 70.81 495 VAL A C 1
ATOM 3733 O O . VAL A 1 495 ? 3.873 9.513 -12.988 1.00 70.81 495 VAL A O 1
ATOM 3736 N N . ILE A 1 496 ? 2.043 8.398 -12.259 1.00 75.00 496 ILE A N 1
ATOM 3737 C CA . ILE A 1 496 ? 2.232 7.179 -13.032 1.00 75.00 496 ILE A CA 1
ATOM 3738 C C . ILE A 1 496 ? 2.115 7.491 -14.532 1.00 75.00 496 ILE A C 1
ATOM 3740 O O . ILE A 1 496 ? 3.021 7.147 -15.288 1.00 75.00 496 ILE A O 1
ATOM 3744 N N . GLU A 1 497 ? 1.067 8.209 -14.950 1.00 74.81 497 GLU A N 1
ATOM 3745 C CA . GLU A 1 497 ? 0.879 8.660 -16.338 1.00 74.81 497 GLU A CA 1
ATOM 3746 C C . GLU A 1 497 ? 2.076 9.474 -16.833 1.00 74.81 497 GLU A C 1
ATOM 3748 O O . GLU A 1 497 ? 2.660 9.153 -17.861 1.00 74.81 497 GLU A O 1
ATOM 3753 N N . ARG A 1 498 ? 2.527 10.467 -16.054 1.00 77.12 498 ARG A N 1
ATOM 3754 C CA . ARG A 1 498 ? 3.712 11.269 -16.406 1.00 77.12 498 ARG A CA 1
ATOM 3755 C C . ARG A 1 498 ? 4.976 10.427 -16.547 1.00 77.12 498 ARG A C 1
ATOM 3757 O O . ARG A 1 498 ? 5.825 10.727 -17.383 1.00 77.12 498 ARG A O 1
ATOM 3764 N N . LEU A 1 499 ? 5.143 9.414 -15.698 1.00 80.75 499 LEU A N 1
ATOM 3765 C CA . LEU A 1 499 ? 6.289 8.518 -15.775 1.00 80.75 499 LEU A CA 1
ATOM 3766 C C . LEU A 1 499 ? 6.204 7.665 -17.046 1.00 80.75 499 LEU A C 1
ATOM 3768 O O . LEU A 1 499 ? 7.203 7.553 -17.755 1.00 80.75 499 LEU A O 1
ATOM 3772 N N . MET A 1 500 ? 5.024 7.139 -17.379 1.00 79.12 500 MET A N 1
ATOM 3773 C CA . MET A 1 500 ? 4.790 6.424 -18.637 1.00 79.12 500 MET A CA 1
ATOM 3774 C C . MET A 1 500 ? 5.018 7.289 -19.860 1.00 79.12 500 MET A C 1
ATOM 3776 O O . MET A 1 500 ? 5.689 6.834 -20.774 1.00 79.12 500 MET A O 1
ATOM 3780 N N . ASP A 1 501 ? 4.546 8.531 -19.871 1.00 82.38 501 ASP A N 1
ATOM 3781 C CA . ASP A 1 501 ? 4.791 9.455 -20.978 1.00 82.38 501 ASP A CA 1
ATOM 3782 C C . ASP A 1 501 ? 6.292 9.682 -21.182 1.00 82.38 501 ASP A C 1
ATOM 3784 O O . ASP A 1 501 ? 6.782 9.784 -22.306 1.00 82.38 501 ASP A O 1
ATOM 3788 N N . THR A 1 502 ? 7.063 9.736 -20.096 1.00 84.94 502 THR A N 1
ATOM 3789 C CA . THR A 1 502 ? 8.522 9.820 -20.173 1.00 84.94 502 THR A CA 1
ATOM 3790 C C . THR A 1 502 ? 9.154 8.537 -20.704 1.00 84.94 502 THR A C 1
ATOM 3792 O O . THR A 1 502 ? 10.006 8.606 -21.586 1.00 84.94 502 THR A O 1
ATOM 3795 N N . VAL A 1 503 ? 8.732 7.374 -20.211 1.00 82.75 503 VAL A N 1
ATOM 3796 C CA . VAL A 1 503 ? 9.206 6.067 -20.693 1.00 82.75 503 VAL A CA 1
ATOM 3797 C C . VAL A 1 503 ? 8.842 5.857 -22.170 1.00 82.75 503 VAL A C 1
ATOM 3799 O O . VAL A 1 503 ? 9.657 5.353 -22.937 1.00 82.75 503 VAL A O 1
ATOM 3802 N N . GLN A 1 504 ? 7.664 6.313 -22.592 1.00 82.88 504 GLN A N 1
ATOM 3803 C CA . GLN A 1 504 ? 7.198 6.290 -23.974 1.00 82.88 504 GLN A CA 1
ATOM 3804 C C . GLN A 1 504 ? 8.056 7.194 -24.861 1.00 82.88 504 GLN A C 1
ATOM 3806 O O . GLN A 1 504 ? 8.497 6.745 -25.913 1.00 82.88 504 GLN A O 1
ATOM 3811 N N . ARG A 1 505 ? 8.359 8.425 -24.427 1.00 87.31 505 ARG A N 1
ATOM 3812 C CA . ARG A 1 505 ? 9.290 9.313 -25.148 1.00 87.31 505 ARG A CA 1
ATOM 3813 C C . ARG A 1 505 ? 10.673 8.685 -25.293 1.00 87.31 505 ARG A C 1
ATOM 3815 O O . ARG A 1 505 ? 11.214 8.678 -26.384 1.00 87.31 505 ARG A O 1
ATOM 3822 N N . LEU A 1 506 ? 11.209 8.078 -24.234 1.00 87.75 506 LEU A N 1
ATOM 3823 C CA . LEU A 1 506 ? 12.492 7.364 -24.295 1.00 87.75 506 LEU A CA 1
ATOM 3824 C C . LEU A 1 506 ? 12.465 6.189 -25.284 1.00 87.75 506 LEU A C 1
ATOM 3826 O O . LEU A 1 506 ? 13.440 5.952 -25.989 1.00 87.75 506 LEU A O 1
ATOM 3830 N N . TRP A 1 507 ? 11.353 5.459 -25.361 1.00 87.12 507 TRP A N 1
ATOM 3831 C CA . TRP A 1 507 ? 11.169 4.411 -26.366 1.00 87.12 507 TRP A CA 1
ATOM 3832 C C . TRP A 1 507 ? 11.116 4.980 -27.795 1.00 87.12 507 TRP A C 1
ATOM 3834 O O . TRP A 1 507 ? 11.746 4.421 -28.690 1.00 87.12 507 TRP A O 1
ATOM 3844 N N . GLU A 1 508 ? 10.405 6.091 -28.014 1.00 84.94 508 GLU A N 1
ATOM 3845 C CA . GLU A 1 508 ? 10.273 6.732 -29.335 1.00 84.94 508 GLU A CA 1
ATOM 3846 C C . GLU A 1 508 ? 11.576 7.382 -29.813 1.00 84.94 508 GLU A C 1
ATOM 3848 O O . GLU A 1 508 ? 11.948 7.223 -30.977 1.00 84.94 508 GLU A O 1
ATOM 3853 N N . ASP A 1 509 ? 12.261 8.087 -28.916 1.00 87.69 509 ASP A N 1
ATOM 3854 C CA . ASP A 1 509 ? 13.415 8.926 -29.231 1.00 87.69 509 ASP A CA 1
ATOM 3855 C C . ASP A 1 509 ? 14.737 8.140 -29.194 1.00 87.69 509 ASP A C 1
ATOM 3857 O O . ASP A 1 509 ? 15.668 8.468 -29.934 1.00 87.69 509 ASP A O 1
ATOM 3861 N N . GLU A 1 510 ? 14.838 7.099 -28.357 1.00 86.62 510 GLU A N 1
ATOM 3862 C CA . GLU A 1 510 ? 16.102 6.392 -28.085 1.00 86.62 510 GLU A CA 1
ATOM 3863 C C . GLU A 1 510 ? 16.067 4.878 -28.353 1.00 86.62 510 GLU A C 1
ATOM 3865 O O . GLU A 1 510 ? 17.055 4.195 -28.085 1.00 86.62 510 GLU A O 1
ATOM 3870 N N . ASP A 1 511 ? 14.975 4.332 -28.907 1.00 87.75 511 ASP A N 1
ATOM 3871 C CA . ASP A 1 511 ? 14.825 2.889 -29.199 1.00 87.75 511 ASP A CA 1
ATOM 3872 C C . ASP A 1 511 ? 15.029 1.999 -27.947 1.00 87.75 511 ASP A C 1
ATOM 3874 O O . ASP A 1 511 ? 15.515 0.865 -28.023 1.00 87.75 511 ASP A O 1
ATOM 3878 N N . LEU A 1 512 ? 14.673 2.531 -26.768 1.00 92.31 512 LEU A N 1
ATOM 3879 C CA . LEU A 1 512 ? 14.812 1.857 -25.477 1.00 92.31 512 LEU A CA 1
ATOM 3880 C C . LEU A 1 512 ? 13.898 0.628 -25.397 1.00 92.31 512 LEU A C 1
ATOM 3882 O O . LEU A 1 512 ? 12.692 0.739 -25.566 1.00 92.31 512 LEU A O 1
ATOM 3886 N N . THR A 1 513 ? 14.430 -0.540 -25.043 1.00 94.56 513 THR A N 1
ATOM 3887 C CA . THR A 1 513 ? 13.613 -1.737 -24.773 1.00 94.56 513 THR A CA 1
ATOM 3888 C C . THR A 1 513 ? 13.130 -1.723 -23.326 1.00 94.56 513 THR A C 1
ATOM 3890 O O . THR A 1 513 ? 13.895 -1.374 -22.427 1.00 94.56 513 THR A O 1
ATOM 3893 N N . ILE A 1 514 ? 11.876 -2.103 -23.071 1.00 93.19 514 ILE A N 1
ATOM 3894 C CA . ILE A 1 514 ? 11.257 -1.948 -21.748 1.00 93.19 514 ILE A CA 1
ATOM 3895 C C . ILE A 1 514 ? 10.617 -3.260 -21.292 1.00 93.19 514 ILE A C 1
ATOM 3897 O O . ILE A 1 514 ? 9.801 -3.845 -22.003 1.00 93.19 514 ILE A O 1
ATOM 3901 N N . LEU A 1 515 ? 10.934 -3.684 -20.068 1.00 94.44 515 LEU A N 1
ATOM 3902 C CA . LEU A 1 515 ? 10.235 -4.757 -19.359 1.00 94.44 515 LEU A CA 1
ATOM 3903 C C . LEU A 1 515 ? 9.686 -4.206 -18.042 1.00 94.44 515 LEU A C 1
ATOM 3905 O O . LEU A 1 515 ? 10.440 -3.909 -17.118 1.00 94.44 515 LEU A O 1
ATOM 3909 N N . ILE A 1 516 ? 8.368 -4.075 -17.955 1.00 91.25 516 ILE A N 1
ATOM 3910 C CA . ILE A 1 516 ? 7.673 -3.564 -16.775 1.00 91.25 516 ILE A CA 1
ATOM 3911 C C . ILE A 1 516 ? 7.084 -4.739 -16.002 1.00 91.25 516 ILE A C 1
ATOM 3913 O O . ILE A 1 516 ? 6.291 -5.514 -16.536 1.00 91.25 516 ILE A O 1
ATOM 3917 N N . VAL A 1 517 ? 7.446 -4.850 -14.729 1.00 88.06 517 VAL A N 1
ATOM 3918 C CA . VAL A 1 517 ? 6.795 -5.740 -13.772 1.00 88.06 517 VAL A CA 1
ATOM 3919 C C . VAL A 1 517 ? 5.765 -4.954 -12.990 1.00 88.06 517 VAL A C 1
ATOM 3921 O O . VAL A 1 517 ? 6.095 -3.987 -12.306 1.00 88.06 517 VAL A O 1
ATOM 3924 N N . GLU A 1 518 ? 4.519 -5.411 -13.052 1.00 78.38 518 GLU A N 1
ATOM 3925 C CA . GLU A 1 518 ? 3.408 -4.752 -12.376 1.00 78.38 518 GLU A CA 1
ATOM 3926 C C . GLU A 1 518 ? 2.473 -5.737 -11.683 1.00 78.38 518 GLU A C 1
ATOM 3928 O O . GLU A 1 518 ? 2.289 -6.880 -12.113 1.00 78.38 518 GLU A O 1
ATOM 3933 N N . GLN A 1 519 ? 1.879 -5.273 -10.582 1.00 70.19 519 GLN A N 1
ATOM 3934 C CA . GLN A 1 519 ? 0.785 -5.978 -9.906 1.00 70.19 519 GLN A CA 1
ATOM 3935 C C . GLN A 1 519 ? -0.572 -5.548 -10.482 1.00 70.19 519 GLN A C 1
ATOM 3937 O O . GLN A 1 519 ? -1.488 -6.360 -10.595 1.00 70.19 519 GLN A O 1
ATOM 3942 N N . GLN A 1 520 ? -0.694 -4.284 -10.902 1.00 69.31 520 GLN A N 1
ATOM 3943 C CA . GLN A 1 520 ? -1.911 -3.745 -11.503 1.00 69.31 520 GLN A CA 1
ATOM 3944 C C . GLN A 1 520 ? -1.898 -3.964 -13.022 1.00 69.31 520 GLN A C 1
ATOM 3946 O O . GLN A 1 520 ? -1.257 -3.235 -13.778 1.00 69.31 520 GLN A O 1
ATOM 3951 N N . ALA A 1 521 ? -2.625 -4.988 -13.476 1.00 67.12 521 ALA A N 1
ATOM 3952 C CA . ALA A 1 521 ? -2.662 -5.389 -14.883 1.00 67.12 521 ALA A CA 1
ATOM 3953 C C . ALA A 1 521 ? -3.223 -4.304 -15.820 1.00 67.12 521 ALA A C 1
ATOM 3955 O O . ALA A 1 521 ? -2.701 -4.123 -16.919 1.00 67.12 521 ALA A O 1
ATOM 3956 N N . SER A 1 522 ? -4.254 -3.568 -15.387 1.00 64.50 522 SER A N 1
ATOM 3957 C CA . SER A 1 522 ? -4.919 -2.531 -16.194 1.00 64.50 522 SER A CA 1
ATOM 3958 C C . SER A 1 522 ? -3.960 -1.429 -16.642 1.00 64.50 522 SER A C 1
ATOM 3960 O O . SER A 1 522 ? -4.063 -0.934 -17.761 1.00 64.50 522 SER A O 1
ATOM 3962 N N . PHE A 1 523 ? -2.983 -1.107 -15.798 1.00 69.12 523 PHE A N 1
ATOM 3963 C CA . PHE A 1 523 ? -1.975 -0.103 -16.079 1.00 69.12 523 PHE A CA 1
ATOM 3964 C C . PHE A 1 523 ? -0.934 -0.589 -17.102 1.00 69.12 523 PHE A C 1
ATOM 3966 O O . PHE A 1 523 ? -0.787 0.006 -18.167 1.00 69.12 523 PHE A O 1
ATOM 3973 N N . ALA A 1 524 ? -0.240 -1.698 -16.833 1.00 72.88 524 ALA A N 1
ATOM 3974 C CA . ALA A 1 524 ? 0.880 -2.136 -17.675 1.00 72.88 524 ALA A CA 1
ATOM 3975 C C . ALA A 1 524 ? 0.454 -2.587 -19.082 1.00 72.88 524 ALA A C 1
ATOM 3977 O O . ALA A 1 524 ? 1.185 -2.379 -20.053 1.00 72.88 524 ALA A O 1
ATOM 3978 N N . LEU A 1 525 ? -0.734 -3.184 -19.222 1.00 79.25 525 LEU A N 1
ATOM 3979 C CA . LEU A 1 525 ? -1.251 -3.621 -20.526 1.00 79.25 525 LEU A CA 1
ATOM 3980 C C . LEU A 1 525 ? -1.585 -2.440 -21.448 1.00 79.25 525 LEU A C 1
ATOM 3982 O O . LEU A 1 525 ? -1.612 -2.612 -22.665 1.00 79.25 525 LEU A O 1
ATOM 3986 N N . GLY A 1 526 ? -1.785 -1.246 -20.879 1.00 75.38 526 GLY A N 1
ATOM 3987 C CA . GLY A 1 526 ? -1.992 0.008 -21.601 1.00 75.38 526 GLY A CA 1
ATOM 3988 C C . GLY A 1 526 ? -0.786 0.466 -22.430 1.00 75.38 526 GLY A C 1
ATOM 3989 O O . GLY A 1 526 ? -0.938 1.111 -23.463 1.00 75.38 526 GLY A O 1
ATOM 3990 N N . TYR A 1 527 ? 0.424 0.118 -21.994 1.00 75.94 527 TYR A N 1
ATOM 3991 C CA . TYR A 1 527 ? 1.666 0.697 -22.519 1.00 75.94 527 TYR A CA 1
ATOM 3992 C C . TYR A 1 527 ? 2.615 -0.347 -23.122 1.00 75.94 527 TYR A C 1
ATOM 3994 O O . TYR A 1 527 ? 3.735 -0.018 -23.508 1.00 75.94 527 TYR A O 1
ATOM 4002 N N . THR A 1 528 ? 2.180 -1.607 -23.216 1.00 85.31 528 THR A N 1
ATOM 4003 C CA . THR A 1 528 ? 3.014 -2.738 -23.644 1.00 85.31 528 THR A CA 1
ATOM 4004 C C . THR A 1 528 ? 2.437 -3.459 -24.857 1.00 85.31 528 THR A C 1
ATOM 4006 O O . THR A 1 528 ? 1.228 -3.484 -25.081 1.00 85.31 528 THR A O 1
ATOM 4009 N N . ASP A 1 529 ? 3.324 -4.051 -25.651 1.00 85.19 529 ASP A N 1
ATOM 4010 C CA . ASP A 1 529 ? 2.995 -4.785 -26.872 1.00 85.19 529 ASP A CA 1
ATOM 4011 C C . ASP A 1 529 ? 2.703 -6.264 -26.564 1.00 85.19 529 ASP A C 1
ATOM 4013 O O . ASP A 1 529 ? 1.716 -6.844 -27.039 1.00 85.19 529 ASP A O 1
ATOM 4017 N N . ARG A 1 530 ? 3.548 -6.867 -25.718 1.00 90.62 530 ARG A N 1
ATOM 4018 C CA . ARG A 1 530 ? 3.460 -8.265 -25.280 1.00 90.62 530 ARG A CA 1
ATOM 4019 C C . ARG A 1 530 ? 3.369 -8.348 -23.760 1.00 90.62 530 ARG A C 1
ATOM 4021 O O . ARG A 1 530 ? 3.925 -7.518 -23.046 1.00 90.62 530 ARG A O 1
ATOM 4028 N N . ALA A 1 531 ? 2.705 -9.381 -23.263 1.00 92.56 531 ALA A N 1
ATOM 4029 C CA . ALA A 1 531 ? 2.608 -9.657 -21.844 1.00 92.56 531 ALA A CA 1
ATOM 4030 C C . ALA A 1 531 ? 2.930 -11.119 -21.528 1.00 92.56 531 ALA A C 1
ATOM 4032 O O . ALA A 1 531 ? 2.585 -12.032 -22.283 1.00 92.56 531 ALA A O 1
ATOM 4033 N N . TYR A 1 532 ? 3.542 -11.313 -20.367 1.00 93.62 532 TYR A N 1
ATOM 4034 C CA . TYR A 1 532 ? 3.668 -12.589 -19.686 1.00 93.62 532 TYR A CA 1
ATOM 4035 C C . TYR A 1 532 ? 2.803 -12.574 -18.431 1.00 93.62 532 TYR A C 1
ATOM 4037 O O . TYR A 1 532 ? 2.745 -11.567 -17.721 1.00 93.62 532 TYR A O 1
ATOM 4045 N N . PHE A 1 533 ? 2.157 -13.699 -18.139 1.00 92.00 533 PHE A N 1
ATOM 4046 C CA . PHE A 1 533 ? 1.453 -13.907 -16.879 1.00 92.00 533 PHE A CA 1
ATOM 4047 C C . PHE A 1 533 ? 2.140 -15.000 -16.072 1.00 92.00 533 PHE A C 1
ATOM 4049 O O . PHE A 1 533 ? 2.229 -16.139 -16.530 1.00 92.00 533 PHE A O 1
ATOM 4056 N N . LEU A 1 534 ? 2.609 -14.652 -14.879 1.00 89.88 534 LEU A N 1
ATOM 4057 C CA . LEU A 1 534 ? 3.301 -15.536 -13.956 1.00 89.88 534 LEU A CA 1
ATOM 4058 C C . LEU A 1 534 ? 2.382 -15.891 -12.785 1.00 89.88 534 LEU A C 1
ATOM 4060 O O . LEU A 1 534 ? 1.813 -15.015 -12.131 1.00 89.88 534 LEU A O 1
ATOM 4064 N N . GLU A 1 535 ? 2.276 -17.177 -12.477 1.00 86.88 535 GLU A N 1
ATOM 4065 C CA . GLU A 1 535 ? 1.483 -17.676 -11.359 1.00 86.88 535 GLU A CA 1
ATOM 4066 C C . GLU A 1 535 ? 2.238 -18.808 -10.666 1.00 86.88 535 GLU A C 1
ATOM 4068 O O . GLU A 1 535 ? 2.604 -19.797 -11.298 1.00 86.88 535 GLU A O 1
ATOM 4073 N N . LYS A 1 536 ? 2.469 -18.662 -9.353 1.00 83.44 536 LYS A N 1
ATOM 4074 C CA . LYS A 1 536 ? 3.196 -19.649 -8.531 1.00 83.44 536 LYS A CA 1
ATOM 4075 C C . LYS A 1 536 ? 4.559 -20.053 -9.124 1.00 83.44 536 LYS A C 1
ATOM 4077 O O . LYS A 1 536 ? 4.943 -21.212 -9.040 1.00 83.44 536 LYS A O 1
ATOM 4082 N N . GLY A 1 537 ? 5.279 -19.097 -9.712 1.00 86.44 537 GLY A N 1
ATOM 4083 C CA . GLY A 1 537 ? 6.609 -19.325 -10.271 1.00 86.44 537 GLY A CA 1
ATOM 4084 C C . GLY A 1 537 ? 6.639 -19.963 -11.657 1.00 86.44 537 GLY A C 1
ATOM 4085 O O . GLY A 1 537 ? 7.726 -20.300 -12.107 1.00 86.44 537 GLY A O 1
ATOM 4086 N N . GLU A 1 538 ? 5.495 -20.102 -12.334 1.00 88.56 538 GLU A N 1
ATOM 4087 C CA . GLU A 1 538 ? 5.386 -20.638 -13.698 1.00 88.56 538 GLU A CA 1
ATOM 4088 C C . GLU A 1 538 ? 4.719 -19.630 -14.640 1.00 88.56 538 GLU A C 1
ATOM 4090 O O . GLU A 1 538 ? 3.807 -18.893 -14.247 1.00 88.56 538 GLU A O 1
ATOM 4095 N N . VAL A 1 539 ? 5.136 -19.617 -15.908 1.00 91.25 539 VAL A N 1
ATOM 4096 C CA . VAL A 1 539 ? 4.497 -18.801 -16.950 1.00 91.25 539 VAL A CA 1
ATOM 4097 C C . VAL A 1 539 ? 3.216 -19.491 -17.411 1.00 91.25 539 VAL A C 1
ATOM 4099 O O . VAL A 1 539 ? 3.231 -20.594 -17.950 1.00 91.25 539 VAL A O 1
ATOM 4102 N N . ARG A 1 540 ? 2.079 -18.831 -17.197 1.00 90.44 540 ARG A N 1
ATOM 4103 C CA . ARG A 1 540 ? 0.738 -19.300 -17.584 1.00 90.44 540 ARG A CA 1
ATOM 4104 C C . ARG A 1 540 ? 0.231 -18.679 -18.877 1.00 90.44 540 ARG A C 1
ATOM 4106 O O . ARG A 1 540 ? -0.711 -19.195 -19.475 1.00 90.44 540 ARG A O 1
ATOM 4113 N N . TYR A 1 541 ? 0.829 -17.571 -19.296 1.00 90.38 541 TYR A N 1
ATOM 4114 C CA . TYR A 1 541 ? 0.499 -16.910 -20.548 1.00 90.38 541 TYR A CA 1
ATOM 4115 C C . TYR A 1 541 ? 1.722 -16.209 -21.114 1.00 90.38 541 TYR A C 1
ATOM 4117 O O . TYR A 1 541 ? 2.440 -15.528 -20.386 1.00 90.38 541 TYR A O 1
ATOM 4125 N N . GLU A 1 542 ? 1.873 -16.324 -22.425 1.00 91.31 542 GLU A N 1
ATOM 4126 C CA . GLU A 1 542 ? 2.727 -15.496 -23.260 1.00 91.31 542 GLU A CA 1
ATOM 4127 C C . GLU A 1 542 ? 1.908 -15.104 -24.491 1.00 91.31 542 GLU A C 1
ATOM 4129 O O . GLU A 1 542 ? 1.295 -15.948 -25.149 1.00 91.31 542 GLU A O 1
ATOM 4134 N N . GLY A 1 543 ? 1.884 -13.816 -24.813 1.00 88.62 543 GLY A N 1
ATOM 4135 C CA . GLY A 1 543 ? 1.187 -13.332 -25.996 1.00 88.62 543 GLY A CA 1
ATOM 4136 C C . GLY A 1 543 ? 0.952 -11.836 -25.941 1.00 88.62 543 GLY A C 1
ATOM 4137 O O . GLY A 1 543 ? 1.426 -11.153 -25.039 1.00 88.62 543 GLY A O 1
ATOM 4138 N N . SER A 1 544 ? 0.215 -11.299 -26.911 1.00 89.06 544 SER A N 1
ATOM 4139 C CA . SER A 1 544 ? -0.066 -9.857 -26.954 1.00 89.06 544 SER A CA 1
ATOM 4140 C C . SER A 1 544 ? -0.715 -9.355 -25.658 1.00 89.06 544 SER A C 1
ATOM 4142 O O . SER A 1 544 ? -1.540 -10.065 -25.069 1.00 89.06 544 SER A O 1
ATOM 4144 N N . SER A 1 545 ? -0.399 -8.123 -25.252 1.00 85.44 545 SER A N 1
ATOM 4145 C CA . SER A 1 545 ? -1.026 -7.487 -24.084 1.00 85.44 545 SER A CA 1
ATOM 4146 C C . SER A 1 545 ? -2.547 -7.375 -24.247 1.00 85.44 545 SER A C 1
ATOM 4148 O O . SER A 1 545 ? -3.299 -7.650 -23.314 1.00 85.44 545 SER A O 1
ATOM 4150 N N . ALA A 1 546 ? -3.016 -7.089 -25.467 1.00 80.62 546 ALA A N 1
ATOM 4151 C CA . ALA A 1 546 ? -4.441 -7.089 -25.801 1.00 80.62 546 ALA A CA 1
ATOM 4152 C C . ALA A 1 546 ? -5.095 -8.467 -25.589 1.00 80.62 546 ALA A C 1
ATOM 4154 O O . ALA A 1 546 ? -6.175 -8.553 -25.013 1.00 80.62 546 ALA A O 1
ATOM 4155 N N . GLY A 1 547 ? -4.419 -9.546 -25.996 1.00 79.94 547 GLY A N 1
ATOM 4156 C CA . GLY A 1 547 ? -4.907 -10.912 -25.808 1.00 79.94 547 GLY A CA 1
ATOM 4157 C C . GLY A 1 547 ? -5.010 -11.320 -24.338 1.00 79.94 547 GLY A C 1
ATOM 4158 O O . GLY A 1 547 ? -5.940 -12.034 -23.978 1.00 79.94 547 GLY A O 1
ATOM 4159 N N . LEU A 1 548 ? -4.117 -10.829 -23.469 1.00 80.38 548 LEU A N 1
ATOM 4160 C CA . LEU A 1 548 ? -4.227 -11.072 -22.028 1.00 80.38 548 LEU A CA 1
ATOM 4161 C C . LEU A 1 548 ? -5.404 -10.298 -21.423 1.00 80.38 548 LEU A C 1
ATOM 4163 O O . LEU A 1 548 ? -6.102 -10.821 -20.559 1.00 80.38 548 LEU A O 1
ATOM 4167 N N . ASN A 1 549 ? -5.670 -9.086 -21.919 1.00 73.81 549 ASN A N 1
ATOM 4168 C CA . ASN A 1 549 ? -6.813 -8.275 -21.494 1.00 73.81 549 ASN A CA 1
ATOM 4169 C C . ASN A 1 549 ? -8.167 -8.945 -21.803 1.00 73.81 549 ASN A C 1
ATOM 4171 O O . ASN A 1 549 ? -9.140 -8.776 -21.073 1.00 73.81 549 ASN A O 1
ATOM 4175 N N . GLU A 1 550 ? -8.218 -9.763 -22.856 1.00 76.06 550 GLU A N 1
ATOM 4176 C CA . GLU A 1 550 ? -9.384 -10.573 -23.236 1.00 76.06 550 GLU A CA 1
ATOM 4177 C C . GLU A 1 550 ? -9.488 -11.907 -22.468 1.00 76.06 550 GLU A C 1
ATOM 4179 O O . GLU A 1 550 ? -10.408 -12.690 -22.713 1.00 76.06 550 GLU A O 1
ATOM 4184 N N . ARG A 1 551 ? -8.576 -12.178 -21.522 1.00 75.00 551 ARG A N 1
ATOM 4185 C CA . ARG A 1 551 ? -8.546 -13.390 -20.686 1.00 75.00 551 ARG A CA 1
ATOM 4186 C C . ARG A 1 551 ? -8.917 -13.072 -19.238 1.00 75.00 551 ARG A C 1
ATOM 4188 O O . ARG A 1 551 ? -8.061 -13.097 -18.346 1.00 75.00 551 ARG A O 1
ATOM 4195 N N . PRO A 1 552 ? -10.209 -12.798 -18.966 1.00 67.31 552 PRO A N 1
ATOM 4196 C CA . PRO A 1 552 ? -10.665 -12.507 -17.622 1.00 67.31 552 PRO A CA 1
ATOM 4197 C C . PRO A 1 552 ? -10.466 -13.696 -16.688 1.00 67.31 552 PRO A C 1
ATOM 4199 O O . PRO A 1 552 ? -10.428 -13.467 -15.503 1.00 67.31 552 PRO A O 1
ATOM 4202 N N . ASP A 1 553 ? -10.314 -14.936 -17.150 1.00 71.94 553 ASP A N 1
ATOM 4203 C CA . ASP A 1 553 ? -9.976 -16.095 -16.312 1.00 71.94 553 ASP A CA 1
ATOM 4204 C C . ASP A 1 553 ? -8.592 -15.980 -15.646 1.00 71.94 553 ASP A C 1
ATOM 4206 O O . ASP A 1 553 ? -8.462 -16.268 -14.458 1.00 71.94 553 ASP A O 1
ATOM 4210 N N . LEU A 1 554 ? -7.587 -15.500 -16.385 1.00 70.81 554 LEU A N 1
ATOM 4211 C CA . LEU A 1 554 ? -6.217 -15.314 -15.891 1.00 70.81 554 LEU A CA 1
ATOM 4212 C C . LEU A 1 554 ? -6.071 -14.003 -15.125 1.00 70.81 554 LEU A C 1
ATOM 4214 O O . LEU A 1 554 ? -5.510 -13.964 -14.035 1.00 70.81 554 LEU A O 1
ATOM 4218 N N . LEU A 1 555 ? -6.650 -12.923 -15.651 1.00 68.00 555 LEU A N 1
ATOM 4219 C CA . LEU A 1 555 ? -6.671 -11.652 -14.935 1.00 68.00 555 LEU A CA 1
ATOM 4220 C C . LEU A 1 555 ? -7.495 -11.764 -13.656 1.00 68.00 555 LEU A C 1
ATOM 4222 O O . LEU A 1 555 ? -7.093 -11.229 -12.627 1.00 68.00 555 LEU A O 1
ATOM 4226 N N . ARG A 1 556 ? -8.588 -12.542 -13.665 1.00 59.47 556 ARG A N 1
ATOM 4227 C CA . ARG A 1 556 ? -9.311 -12.882 -12.442 1.00 59.47 556 ARG A CA 1
ATOM 4228 C C . ARG A 1 556 ? -8.426 -13.584 -11.447 1.00 59.47 556 ARG A C 1
ATOM 4230 O O . ARG A 1 556 ? -8.682 -13.325 -10.301 1.00 59.47 556 ARG A O 1
ATOM 4237 N N . SER A 1 557 ? -7.422 -14.400 -11.771 1.00 53.47 557 SER A N 1
ATOM 4238 C CA . SER A 1 557 ? -6.557 -14.949 -10.714 1.00 53.47 557 SER A CA 1
ATOM 4239 C C . SER A 1 557 ? -5.642 -13.883 -10.093 1.00 53.47 557 SER A C 1
ATOM 4241 O O . SER A 1 557 ? -5.343 -13.966 -8.910 1.00 53.47 557 SER A O 1
ATOM 4243 N N . VAL A 1 558 ? -5.336 -12.781 -10.786 1.00 50.50 558 VAL A N 1
ATOM 4244 C CA . VAL A 1 558 ? -4.786 -11.568 -10.138 1.00 50.50 558 VAL A CA 1
ATOM 4245 C C . VAL A 1 558 ? -5.795 -10.941 -9.174 1.00 50.50 558 VAL A C 1
ATOM 4247 O O . VAL A 1 558 ? -5.414 -10.515 -8.090 1.00 50.50 558 VAL A O 1
ATOM 4250 N N . PHE A 1 559 ? -7.083 -10.938 -9.538 1.00 44.03 559 PHE A N 1
ATOM 4251 C CA . PHE A 1 559 ? -8.180 -10.417 -8.707 1.00 44.03 559 PHE A CA 1
ATOM 4252 C C . PHE A 1 559 ? -8.715 -11.410 -7.636 1.00 44.03 559 PHE A C 1
ATOM 4254 O O . PHE A 1 559 ? -9.300 -10.980 -6.649 1.00 44.03 559 PHE A O 1
ATOM 4261 N N . LEU A 1 560 ? -8.538 -12.727 -7.817 1.00 36.53 560 LEU A N 1
ATOM 4262 C CA . LEU A 1 560 ? -9.214 -13.851 -7.138 1.00 36.53 560 LEU A CA 1
ATOM 4263 C C . LEU A 1 560 ? -8.245 -14.901 -6.584 1.00 36.53 560 LEU A C 1
ATOM 4265 O O . LEU A 1 560 ? -8.693 -15.758 -5.838 1.00 36.53 560 LEU A O 1
ATOM 4269 N N . ALA A 1 561 ? -6.943 -14.905 -6.870 1.00 40.34 561 ALA A N 1
ATOM 4270 C CA . ALA A 1 561 ? -6.011 -15.756 -6.114 1.00 40.34 561 ALA A CA 1
ATOM 4271 C C . ALA A 1 561 ? -5.738 -15.192 -4.705 1.00 40.34 561 ALA A C 1
ATOM 4273 O O . ALA A 1 561 ? -5.107 -15.866 -3.899 1.00 40.34 561 ALA A O 1
ATOM 4274 N N . GLY A 1 562 ? -6.292 -14.015 -4.381 1.00 34.88 562 GLY A N 1
ATOM 4275 C CA . GLY A 1 562 ? -6.630 -13.618 -3.008 1.00 34.88 562 GLY A CA 1
ATOM 4276 C C . GLY A 1 562 ? -7.968 -14.189 -2.491 1.00 34.88 562 GLY A C 1
ATOM 4277 O O . GLY A 1 562 ? -8.305 -14.001 -1.333 1.00 34.88 562 GLY A O 1
ATOM 4278 N N . ALA A 1 563 ? -8.739 -14.896 -3.322 1.00 31.53 563 ALA A N 1
ATOM 4279 C CA . ALA A 1 563 ? -10.087 -15.409 -3.041 1.00 31.53 563 ALA A CA 1
ATOM 4280 C C . ALA A 1 563 ? -10.256 -16.944 -3.184 1.00 31.53 563 ALA A C 1
ATOM 4282 O O . ALA A 1 563 ? -11.243 -17.477 -2.684 1.00 31.53 563 ALA A O 1
ATOM 4283 N N . SER A 1 564 ? -9.344 -17.692 -3.826 1.00 26.05 564 SER A N 1
ATOM 4284 C CA . SER A 1 564 ? -9.568 -19.120 -4.148 1.00 26.05 564 SER A CA 1
ATOM 4285 C C . SER A 1 564 ? -8.534 -20.126 -3.616 1.00 26.05 564 SER A C 1
ATOM 4287 O O . SER A 1 564 ? -8.546 -21.277 -4.044 1.00 26.05 564 SER A O 1
ATOM 4289 N N . ALA A 1 565 ? -7.680 -19.764 -2.653 1.00 30.16 565 ALA A N 1
ATOM 4290 C CA . ALA A 1 565 ? -6.804 -20.725 -1.959 1.00 30.16 565 ALA A CA 1
ATOM 4291 C C . ALA A 1 565 ? -7.378 -21.264 -0.626 1.00 30.16 565 ALA A C 1
ATOM 4293 O O . ALA A 1 565 ? -6.624 -21.797 0.183 1.00 30.16 565 ALA A O 1
ATOM 4294 N N . GLY A 1 566 ? -8.695 -21.149 -0.392 1.00 30.75 566 GLY A N 1
ATOM 4295 C CA . GLY A 1 566 ? -9.330 -21.552 0.876 1.00 30.75 566 GLY A CA 1
ATOM 4296 C C . GLY A 1 566 ? -10.564 -22.456 0.785 1.00 30.75 566 GLY A C 1
ATOM 4297 O O . GLY A 1 566 ? -11.046 -22.912 1.816 1.00 30.75 566 GLY A O 1
ATOM 4298 N N . PHE A 1 567 ? -11.083 -22.763 -0.407 1.00 34.34 567 PHE A N 1
ATOM 4299 C CA . PHE A 1 567 ? -12.250 -23.642 -0.537 1.00 34.34 567 PHE A CA 1
ATOM 4300 C C . PHE A 1 567 ? -11.997 -24.747 -1.559 1.00 34.34 567 PHE A C 1
ATOM 4302 O O . PHE A 1 567 ? -12.218 -24.572 -2.753 1.00 34.34 567 PHE A O 1
ATOM 4309 N N . GLY A 1 568 ? -11.547 -25.905 -1.070 1.00 25.25 568 GLY A N 1
ATOM 4310 C CA . GLY A 1 568 ? -11.529 -27.145 -1.845 1.00 25.25 568 GLY A CA 1
ATOM 4311 C C . GLY A 1 568 ? -10.428 -28.114 -1.427 1.00 25.25 568 GLY A C 1
ATOM 4312 O O . GLY A 1 568 ? -9.323 -28.053 -1.951 1.00 25.25 568 GLY A O 1
ATOM 4313 N N . GLY A 1 569 ? -10.754 -29.036 -0.525 1.00 27.58 569 GLY A N 1
ATOM 4314 C CA . GLY A 1 569 ? -9.899 -30.167 -0.166 1.00 27.58 569 GLY A CA 1
ATOM 4315 C C . GLY A 1 569 ? -10.335 -30.767 1.161 1.00 27.58 569 GLY A C 1
ATOM 4316 O O . GLY A 1 569 ? -9.879 -30.315 2.201 1.00 27.58 569 GLY A O 1
ATOM 4317 N N . SER A 1 570 ? -11.280 -31.704 1.067 1.00 30.33 570 SER A N 1
ATOM 4318 C CA . SER A 1 570 ? -11.921 -32.518 2.116 1.00 30.33 570 SER A CA 1
ATOM 4319 C C . SER A 1 570 ? -11.060 -32.937 3.302 1.00 30.33 570 SER A C 1
ATOM 4321 O O . SER A 1 570 ? -9.913 -33.366 3.039 1.00 30.33 570 SER A O 1
#

Mean predicted aligned error: 17.93 Å

Sequence (570 aa):
MAAGGEAPKPKRVAPRRQRGEPLRAKGRRPTKRAAAGALRTLPTKDKRTDAPVVLSCMGVSVRFGGLAALADVDLLVREGEIVGLIGPNGAGKTTLMECISGFQNVVGGSITCRNQDVLPLLPGQRADLGIGRTLQNVKLFPYLTVTDNVRVALHRHMHHGVLQDAFRLPPAIKEEKAILAEARQLVELIGMQAFAEKFAAELSYGTLRLLELACMLALKPNLLLLDEPASGISQKETEALGPLLLRIREQTGATILMIEHDMPLIMSLSDWVYVLDAGQNLAEGTTDVVQANPAVIEAYLGTPAEQRKVAATAKKRGREDTKRPLLLEVEGLDVFYDTVQVLYGVDLHVRKGERIALLGTNGAGKSTVLKAASGLVPARAGTIRWKGEDVASMQAEAIVRKGLGHVPGGRGLFPTLSVAENLRMGGYIYSSPKEVQEGIERVVNYFPWITERLSQPAGTLSGGELQQLATARALVAQPELLMIDELSLGLAPVVIERLMDTVQRLWEDEDLTILIVEQQASFALGYTDRAYFLEKGEVRYEGSSAGLNERPDLLRSVFLAGASAGFGGS

Nearest PDB structures (foldseek):
  1ji0-assembly1_A  TM=9.254E-01  e=5.698E-25  Thermotoga maritima
  7efo-assembly1_A  TM=9.089E-01  e=9.703E-18  Klebsiella pneumoniae subsp. pneumoniae
  4hzi-assembly1_A  TM=8.330E-01  e=1.852E-17  Leptospira interrogans serovar Copenhageni str. Fiocruz L1-130
  6pan-assembly1_A  TM=5.036E-01  e=9.703E-18  Novosphingobium aromaticivorans DSM 12444
  9g2s-assembly1_B  TM=4.995E-01  e=1.039E-16  Mycolicibacterium thermoresistibile ATCC 19527